Protein AF-0000000072586189 (afdb_homodimer)

Radius of gyration: 25.3 Å; Cα contacts (8 Å, |Δi|>4): 825; chains: 2; bounding box: 59×74×56 Å

Foldseek 3Di:
DDADDALCPPVCDQACLNDPDPCLAPVWDDFFLFDCVLVLLCVVPDPPDLLSLLLSLLLSLLVLLQLLCCLPPQLLVLLVCVLVVVQLFDDDVSLNVSSVSSNSNSVVLNVLSVVVNVVSCVVNVFDHFPDHFCLVVLLVVLVVVCVPADPSNSSLLLQLQLLQQVLQVLVPTLPPPRHMSNSNVSSVSSNVVSVSVNVSSLSVLLRGVVVDDPVNLVSNLVCNLSSLCSNLPRCLVSSLRSSVSSPDDPVSSCSSVVVCPPLVNSLVSLLRRCVRVLVSCVSSVSYDPVCSVCSSRSND/DDADDALCPPVCDQACLNDPDPCLAPVWDDFFLFDCVVVFQCVVPDPPDLLSLLLSLLLSLLVLLQLLCCLPPQLLVLLVCVLVVNQLFDDDVVLNVSSVSSNSNSVVLNVLSVVVNVVSCVVNVFDHFPDHFCLVVLLVVLVVVCPPADPSNSSLLLQLQLLQQVLQVLVPTLPPPRHMSNSNVSSVSNNVVSVSVNVSSLSVLLRGVVVDDPVNLVSNLVCNLSSLCSNLPRCLVSSLRSSVSSPDDPVSSCRSVVVCPPLVNSLVSLLRRCVRVLVSCVSSVSDDPVCSVCSSRSND

Sequence (600 aa):
MDAYRSPFDDWHQAASVRSMPADAWLAGGAGAWIAPQAGGVLAGLPARDARRERAAGGLLIAHLSFTVALENTLISPVARDIAARALHADYDDGVVADALRVQCDEAYHALLAQELMTRVRAATGADKPRRTPGFLRHVERLAATLPGVDAPLLRFCAAVVAETLITHTLRDDWRDEGLQPDVRTFLRRHYLDEARHSAYFSRLLTLLWPQWPAGVRDALRPLWSGLIDAFLFADARIAAEALAAAGLTACEIDRAMSACGAPDAMQRRRAQSARQTLHALRAAGALEAGESAAIALGNAMDAYRSPFDDWHQAASVRSMPADAWLAGGAGAWIAPQAGGVLAGLPARDARRERAAGGLLIAHLSFTVALENTLISPVARDIAARALHADYDDGVVADALRVQCDEAYHALLAQELMTRVRAATGADKPRRTPGFLRHVERLAATLPGVDAPLLRFCAAVVAETLITHTLRDDWRDEGLQPDVRTFLRRHYLDEARHSAYFSRLLTLLWPQWPAGVRDALRPLWSGLIDAFLFADARIAAEALAAAGLTACEIDRAMSACGAPDAMQRRRAQSARQTLHALRAAGALEAGESAAIALGNA

Structure (mmCIF, N/CA/C/O backbone):
data_AF-0000000072586189-model_v1
#
loop_
_entity.id
_entity.type
_entity.pdbx_description
1 polymer 'p-aminobenzoate N-oxygenase AurF family protein'
#
loop_
_atom_site.group_PDB
_atom_site.id
_atom_site.type_symbol
_atom_site.label_atom_id
_atom_site.label_alt_id
_atom_site.label_comp_id
_atom_site.label_asym_id
_atom_site.label_entity_id
_atom_site.label_seq_id
_atom_site.pdbx_PDB_ins_code
_atom_site.Cartn_x
_atom_site.Cartn_y
_atom_site.Cartn_z
_atom_site.occupancy
_atom_site.B_iso_or_equiv
_atom_site.auth_seq_id
_atom_site.auth_comp_id
_atom_site.auth_asym_id
_atom_site.auth_atom_id
_atom_site.pdbx_PDB_model_num
ATOM 1 N N . MET A 1 1 ? -30.609 -4.836 7.02 1 43.41 1 MET A N 1
ATOM 2 C CA . MET A 1 1 ? -29.281 -5.09 6.496 1 43.41 1 MET A CA 1
ATOM 3 C C . MET A 1 1 ? -28.25 -5.156 7.621 1 43.41 1 MET A C 1
ATOM 5 O O . MET A 1 1 ? -28.219 -4.281 8.484 1 43.41 1 MET A O 1
ATOM 9 N N . ASP A 1 2 ? -27.766 -6.312 7.945 1 61.53 2 ASP A N 1
ATOM 10 C CA . ASP A 1 2 ? -26.938 -6.559 9.117 1 61.53 2 ASP A CA 1
ATOM 11 C C . ASP A 1 2 ? -25.719 -5.637 9.125 1 61.53 2 ASP A C 1
ATOM 13 O O . ASP A 1 2 ? -25.172 -5.309 8.07 1 61.53 2 ASP A O 1
ATOM 17 N N . ALA A 1 3 ? -25.484 -4.949 10.172 1 81.69 3 ALA A N 1
ATOM 18 C CA . ALA A 1 3 ? -24.375 -4.039 10.445 1 81.69 3 ALA A CA 1
ATOM 19 C C . ALA A 1 3 ? -23.031 -4.699 10.125 1 81.69 3 ALA A C 1
ATOM 21 O O . ALA A 1 3 ? -22.875 -5.906 10.312 1 81.69 3 ALA A O 1
ATOM 22 N N . TYR A 1 4 ? -22.203 -4.152 9.32 1 92.38 4 TYR A N 1
ATOM 23 C CA . TYR A 1 4 ? -20.844 -4.613 9.031 1 92.38 4 TYR A CA 1
ATOM 24 C C . TYR A 1 4 ? -20.125 -5.016 10.312 1 92.38 4 TYR A C 1
ATOM 26 O O . TYR A 1 4 ? -20.078 -4.242 11.266 1 92.38 4 TYR A O 1
ATOM 34 N N . ARG A 1 5 ? -19.703 -6.289 10.352 1 94.56 5 ARG A N 1
ATOM 35 C CA . ARG A 1 5 ? -18.875 -6.789 11.453 1 94.56 5 ARG A CA 1
ATOM 36 C C . ARG A 1 5 ? -17.453 -7.074 10.992 1 94.56 5 ARG A C 1
ATOM 38 O O . ARG A 1 5 ? -17.234 -7.91 10.109 1 94.56 5 ARG A O 1
ATOM 45 N N . SER A 1 6 ? -16.562 -6.48 11.602 1 97.12 6 SER A N 1
ATOM 46 C CA . SER A 1 6 ? -15.164 -6.578 11.195 1 97.12 6 SER A CA 1
ATOM 47 C C . SER A 1 6 ? -14.617 -7.984 11.422 1 97.12 6 SER A C 1
ATOM 49 O O . SER A 1 6 ? -14.828 -8.57 12.484 1 97.12 6 SER A O 1
ATOM 51 N N . PRO A 1 7 ? -13.914 -8.523 10.461 1 97.12 7 PRO A N 1
ATOM 52 C CA . PRO A 1 7 ? -13.211 -9.789 10.68 1 97.12 7 PRO A CA 1
ATOM 53 C C . PRO A 1 7 ? -11.805 -9.594 11.234 1 97.12 7 PRO A C 1
ATOM 55 O O . PRO A 1 7 ? -11.031 -10.547 11.312 1 97.12 7 PRO A O 1
ATOM 58 N N . PHE A 1 8 ? -11.477 -8.352 11.672 1 97.62 8 PHE A N 1
ATOM 59 C CA . PHE A 1 8 ? -10.094 -8.039 12.023 1 97.62 8 PHE A CA 1
ATOM 60 C C . PHE A 1 8 ? -9.984 -7.672 13.5 1 97.62 8 PHE A C 1
ATOM 62 O O . PHE A 1 8 ? -9.102 -6.902 13.891 1 97.62 8 PHE A O 1
ATOM 69 N N . ASP A 1 9 ? -10.805 -8.188 14.352 1 93.94 9 ASP A N 1
ATOM 70 C CA . ASP A 1 9 ? -10.859 -7.812 15.766 1 93.94 9 ASP A CA 1
ATOM 71 C C . ASP A 1 9 ? -9.516 -8.07 16.453 1 93.94 9 ASP A C 1
ATOM 73 O O . ASP A 1 9 ? -9.109 -7.316 17.344 1 93.94 9 ASP A O 1
ATOM 77 N N . ASP A 1 10 ? -8.836 -9.078 15.992 1 94.62 10 ASP A N 1
ATOM 78 C CA . ASP A 1 10 ? -7.562 -9.414 16.625 1 94.62 10 ASP A CA 1
ATOM 79 C C . ASP A 1 10 ? -6.387 -9.109 15.703 1 94.62 10 ASP A C 1
ATOM 81 O O . ASP A 1 10 ? -5.324 -9.727 15.812 1 94.62 10 ASP A O 1
ATOM 85 N N . TRP A 1 11 ? -6.531 -8.219 14.766 1 97.56 11 TRP A N 1
ATOM 86 C CA . TRP A 1 11 ? -5.551 -7.973 13.711 1 97.56 11 TRP A CA 1
ATOM 87 C C . TRP A 1 11 ? -4.207 -7.562 14.305 1 97.56 11 TRP A C 1
ATOM 89 O O . TRP A 1 11 ? -3.16 -8.086 13.914 1 97.56 11 TRP A O 1
ATOM 99 N N . HIS A 1 12 ? -4.16 -6.703 15.305 1 95.88 12 HIS A N 1
ATOM 100 C CA . HIS A 1 12 ? -2.92 -6.188 15.883 1 95.88 12 HIS A CA 1
ATOM 101 C C . HIS A 1 12 ? -2.131 -7.297 16.562 1 95.88 12 HIS A C 1
ATOM 103 O O . HIS A 1 12 ? -0.939 -7.141 16.844 1 95.88 12 HIS A O 1
ATOM 109 N N . GLN A 1 13 ? -2.789 -8.445 16.766 1 93.69 13 GLN A N 1
ATOM 110 C CA . GLN A 1 13 ? -2.141 -9.562 17.453 1 93.69 13 GLN A CA 1
ATOM 111 C C . GLN A 1 13 ? -1.832 -10.703 16.484 1 93.69 13 GLN A C 1
ATOM 113 O O . GLN A 1 13 ? -0.859 -11.43 16.672 1 93.69 13 GLN A O 1
ATOM 118 N N . ALA A 1 14 ? -2.672 -10.742 15.484 1 93.69 14 ALA A N 1
ATOM 119 C CA . ALA A 1 14 ? -2.682 -12.023 14.789 1 93.69 14 ALA A CA 1
ATOM 120 C C . ALA A 1 14 ? -2.168 -11.883 13.359 1 93.69 14 ALA A C 1
ATOM 122 O O . ALA A 1 14 ? -1.733 -12.859 12.75 1 93.69 14 ALA A O 1
ATOM 123 N N . ALA A 1 15 ? -2.309 -10.703 12.727 1 97.81 15 ALA A N 1
ATOM 124 C CA . ALA A 1 15 ? -1.878 -10.555 11.344 1 97.81 15 ALA A CA 1
ATOM 125 C C . ALA A 1 15 ? -0.422 -10.969 11.172 1 97.81 15 ALA A C 1
ATOM 127 O O . ALA A 1 15 ? 0.402 -10.758 12.062 1 97.81 15 ALA A O 1
ATOM 128 N N . SER A 1 16 ? -0.095 -11.594 10.07 1 97.62 16 SER A N 1
ATOM 129 C CA . SER A 1 16 ? 1.267 -12.062 9.836 1 97.62 16 SER A CA 1
ATOM 130 C C . SER A 1 16 ? 2.273 -10.922 9.961 1 97.62 16 SER A C 1
ATOM 132 O O . SER A 1 16 ? 3.338 -11.094 10.562 1 97.62 16 SER A O 1
ATOM 134 N N . VAL A 1 17 ? 1.958 -9.75 9.453 1 98.19 17 VAL A N 1
ATOM 135 C CA . VAL A 1 17 ? 2.871 -8.609 9.492 1 98.19 17 VAL A CA 1
ATOM 136 C C . VAL A 1 17 ? 3.139 -8.211 10.945 1 98.19 17 VAL A C 1
ATOM 138 O O . VAL A 1 17 ? 4.219 -7.707 11.266 1 98.19 17 VAL A O 1
ATOM 141 N N . ARG A 1 18 ? 2.24 -8.516 11.828 1 97.25 18 ARG A N 1
ATOM 142 C CA . ARG A 1 18 ? 2.355 -8.133 13.234 1 97.25 18 ARG A CA 1
ATOM 143 C C . ARG A 1 18 ? 3.033 -9.227 14.047 1 97.25 18 ARG A C 1
ATOM 145 O O . ARG A 1 18 ? 3.746 -8.945 15.008 1 97.25 18 ARG A O 1
ATOM 152 N N . SER A 1 19 ? 2.857 -10.43 13.648 1 95.44 19 SER A N 1
ATOM 153 C CA . SER A 1 19 ? 3.082 -11.484 14.633 1 95.44 19 SER A CA 1
ATOM 154 C C . SER A 1 19 ? 4.172 -12.445 14.164 1 95.44 19 SER A C 1
ATOM 156 O O . SER A 1 19 ? 4.691 -13.234 14.961 1 95.44 19 SER A O 1
ATOM 158 N N . MET A 1 20 ? 4.465 -12.492 12.859 1 94.5 20 MET A N 1
ATOM 159 C CA . MET A 1 20 ? 5.465 -13.445 12.391 1 94.5 20 MET A CA 1
ATOM 160 C C . MET A 1 20 ? 6.82 -13.172 13.031 1 94.5 20 MET A C 1
ATOM 162 O O . MET A 1 20 ? 7.379 -12.086 12.875 1 94.5 20 MET A O 1
ATOM 166 N N . PRO A 1 21 ? 7.34 -14.18 13.688 1 93.56 21 PRO A N 1
ATOM 167 C CA . PRO A 1 21 ? 8.648 -13.953 14.305 1 93.56 21 PRO A CA 1
ATOM 168 C C . PRO A 1 21 ? 9.75 -13.727 13.273 1 93.56 21 PRO A C 1
ATOM 170 O O . PRO A 1 21 ? 9.836 -14.453 12.281 1 93.56 21 PRO A O 1
ATOM 173 N N . ALA A 1 22 ? 10.555 -12.789 13.562 1 91.75 22 ALA A N 1
ATOM 174 C CA . ALA A 1 22 ? 11.617 -12.406 12.633 1 91.75 22 ALA A CA 1
ATOM 175 C C . ALA A 1 22 ? 12.578 -13.57 12.391 1 91.75 22 ALA A C 1
ATOM 177 O O . ALA A 1 22 ? 13.016 -13.797 11.258 1 91.75 22 ALA A O 1
ATOM 178 N N . ASP A 1 23 ? 12.852 -14.391 13.359 1 91.69 23 ASP A N 1
ATOM 179 C CA . ASP A 1 23 ? 13.859 -15.445 13.273 1 91.69 23 ASP A CA 1
ATOM 180 C C . ASP A 1 23 ? 13.281 -16.703 12.625 1 91.69 23 ASP A C 1
ATOM 182 O O . ASP A 1 23 ? 14.016 -17.625 12.281 1 91.69 23 ASP A O 1
ATOM 186 N N . ALA A 1 24 ? 12 -16.703 12.422 1 90.25 24 ALA A N 1
ATOM 187 C CA . ALA A 1 24 ? 11.359 -17.859 11.805 1 90.25 24 ALA A CA 1
ATOM 188 C C . ALA A 1 24 ? 11.219 -17.656 10.297 1 90.25 24 ALA A C 1
ATOM 190 O O . ALA A 1 24 ? 10.805 -18.578 9.578 1 90.25 24 ALA A O 1
ATOM 191 N N . TRP A 1 25 ? 11.5 -16.484 9.844 1 93.25 25 TRP A N 1
ATOM 192 C CA . TRP A 1 25 ? 11.383 -16.188 8.422 1 93.25 25 TRP A CA 1
ATOM 193 C C . TRP A 1 25 ? 12.734 -16.328 7.723 1 93.25 25 TRP A C 1
ATOM 195 O O . TRP A 1 25 ? 13.734 -15.758 8.172 1 93.25 25 TRP A O 1
ATOM 205 N N . LEU A 1 26 ? 12.703 -17.109 6.68 1 95.31 26 LEU A N 1
ATOM 206 C CA . LEU A 1 26 ? 13.875 -17.438 5.871 1 95.31 26 LEU A CA 1
ATOM 207 C C . LEU A 1 26 ? 14.93 -18.156 6.711 1 95.31 26 LEU A C 1
ATOM 209 O O . LEU A 1 26 ? 16.109 -17.797 6.676 1 95.31 26 LEU A O 1
ATOM 213 N N . ALA A 1 27 ? 14.531 -19.125 7.477 1 91.25 27 ALA A N 1
ATOM 214 C CA . ALA A 1 27 ? 15.398 -19.922 8.344 1 91.25 27 ALA A CA 1
ATOM 215 C C . ALA A 1 27 ? 16.188 -20.938 7.531 1 91.25 27 ALA A C 1
ATOM 217 O O . ALA A 1 27 ? 17.203 -21.469 8.008 1 91.25 27 ALA A O 1
ATOM 218 N N . GLY A 1 28 ? 15.727 -21.203 6.34 1 91.25 28 GLY A N 1
ATOM 219 C CA . GLY A 1 28 ? 16.406 -22.188 5.508 1 91.25 28 GLY A CA 1
ATOM 220 C C . GLY A 1 28 ? 15.953 -23.609 5.781 1 91.25 28 GLY A C 1
ATOM 221 O O . GLY A 1 28 ? 15.117 -23.844 6.648 1 91.25 28 GLY A O 1
ATOM 222 N N . GLY A 1 29 ? 16.453 -24.516 4.902 1 91.31 29 GLY A N 1
ATOM 223 C CA . GLY A 1 29 ? 16.141 -25.922 5.016 1 91.31 29 GLY A CA 1
ATOM 224 C C . GLY A 1 29 ? 16.016 -26.625 3.674 1 91.31 29 GLY A C 1
ATOM 225 O O . GLY A 1 29 ? 16.203 -26 2.627 1 91.31 29 GLY A O 1
ATOM 226 N N . ALA A 1 30 ? 15.797 -27.922 3.82 1 92 30 ALA A N 1
ATOM 227 C CA . ALA A 1 30 ? 15.688 -28.75 2.613 1 92 30 ALA A CA 1
ATOM 228 C C . ALA A 1 30 ? 14.234 -28.906 2.191 1 92 30 ALA A C 1
ATOM 230 O O . ALA A 1 30 ? 13.32 -28.703 2.994 1 92 30 ALA A O 1
ATOM 231 N N . GLY A 1 31 ? 14.07 -29.203 0.929 1 91.38 31 GLY A N 1
ATOM 232 C CA . GLY A 1 31 ? 12.742 -29.438 0.388 1 91.38 31 GLY A CA 1
ATOM 233 C C . GLY A 1 31 ? 12.57 -28.922 -1.026 1 91.38 31 GLY A C 1
ATOM 234 O O . GLY A 1 31 ? 13.461 -28.266 -1.565 1 91.38 31 GLY A O 1
ATOM 235 N N . ALA A 1 32 ? 11.375 -29.234 -1.544 1 90 32 ALA A N 1
ATOM 236 C CA . ALA A 1 32 ? 11.078 -28.828 -2.912 1 90 32 ALA A CA 1
ATOM 237 C C . ALA A 1 32 ? 10.586 -27.375 -2.953 1 90 32 ALA A C 1
ATOM 239 O O . ALA A 1 32 ? 9.992 -26.891 -1.991 1 90 32 ALA A O 1
ATOM 240 N N . TRP A 1 33 ? 10.852 -26.734 -4.027 1 91.69 33 TRP A N 1
ATOM 241 C CA . TRP A 1 33 ? 10.406 -25.359 -4.207 1 91.69 33 TRP A CA 1
ATOM 242 C C . TRP A 1 33 ? 8.93 -25.297 -4.582 1 91.69 33 TRP A C 1
ATOM 244 O O . TRP A 1 33 ? 8.266 -24.281 -4.375 1 91.69 33 TRP A O 1
ATOM 254 N N . ILE A 1 34 ? 8.422 -26.375 -5.191 1 88.56 34 ILE A N 1
ATOM 255 C CA . ILE A 1 34 ? 7.02 -26.438 -5.574 1 88.56 34 ILE A CA 1
ATOM 256 C C . ILE A 1 34 ? 6.453 -27.812 -5.223 1 88.56 34 ILE A C 1
ATOM 258 O O . ILE A 1 34 ? 7.188 -28.797 -5.184 1 88.56 34 ILE A O 1
ATOM 262 N N . ALA A 1 35 ? 5.148 -27.812 -4.859 1 79.12 35 ALA A N 1
ATOM 263 C CA . ALA A 1 35 ? 4.492 -29.078 -4.547 1 79.12 35 ALA A CA 1
ATOM 264 C C . ALA A 1 35 ? 4.352 -29.953 -5.797 1 79.12 35 ALA A C 1
ATOM 266 O O . ALA A 1 35 ? 4.16 -29.438 -6.898 1 79.12 35 ALA A O 1
ATOM 267 N N . PRO A 1 36 ? 4.609 -31.25 -5.605 1 62.34 36 PRO A N 1
ATOM 268 C CA . PRO A 1 36 ? 4.492 -32.156 -6.738 1 62.34 36 PRO A CA 1
ATOM 269 C C . PRO A 1 36 ? 3.129 -32.094 -7.422 1 62.34 36 PRO A C 1
ATOM 271 O O . PRO A 1 36 ? 3.023 -32.344 -8.625 1 62.34 36 PRO A O 1
ATOM 274 N N . GLN A 1 37 ? 2.172 -32 -6.652 1 56 37 GLN A N 1
ATOM 275 C CA . GLN A 1 37 ? 0.845 -32.094 -7.258 1 56 37 GLN A CA 1
ATOM 276 C C . GLN A 1 37 ? 0.673 -31.016 -8.344 1 56 37 GLN A C 1
ATOM 278 O O . GLN A 1 37 ? -0.149 -31.172 -9.25 1 56 37 GLN A O 1
ATOM 283 N N . ALA A 1 38 ? 1.256 -29.922 -7.988 1 51.16 38 ALA A N 1
ATOM 284 C CA . ALA A 1 38 ? 1.37 -29.047 -9.156 1 51.16 38 ALA A CA 1
ATOM 285 C C . ALA A 1 38 ? 2.1 -29.75 -10.297 1 51.16 38 ALA A C 1
ATOM 287 O O . ALA A 1 38 ? 2.275 -29.172 -11.375 1 51.16 38 ALA A O 1
ATOM 288 N N . GLY A 1 39 ? 2.576 -30.984 -10.008 1 48.31 39 GLY A N 1
ATOM 289 C CA . GLY A 1 39 ? 3.572 -31.938 -10.461 1 48.31 39 GLY A CA 1
ATOM 290 C C . GLY A 1 39 ? 3.363 -32.375 -11.891 1 48.31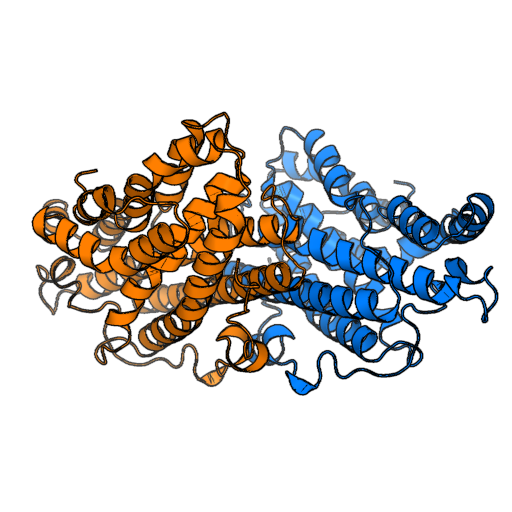 39 GLY A C 1
ATOM 291 O O . GLY A 1 39 ? 4.145 -33.188 -12.422 1 48.31 39 GLY A O 1
ATOM 292 N N . GLY A 1 40 ? 2.438 -31.891 -12.336 1 59.66 40 GLY A N 1
ATOM 293 C CA . GLY A 1 40 ? 2.496 -32.469 -13.68 1 59.66 40 GLY A CA 1
ATOM 294 C C . GLY A 1 40 ? 3.494 -31.766 -14.578 1 59.66 40 GLY A C 1
ATOM 295 O O . GLY A 1 40 ? 4.086 -32.375 -15.461 1 59.66 40 GLY A O 1
ATOM 296 N N . VAL A 1 41 ? 3.902 -30.531 -14.039 1 70.19 41 VAL A N 1
ATOM 297 C CA . VAL A 1 41 ? 4.668 -29.781 -15.016 1 70.19 41 VAL A CA 1
ATOM 298 C C . VAL A 1 41 ? 6.09 -30.328 -15.102 1 70.19 41 VAL A C 1
ATOM 300 O O . VAL A 1 41 ? 6.676 -30.391 -16.188 1 70.19 41 VAL A O 1
ATOM 303 N N . LEU A 1 42 ? 6.5 -30.922 -13.891 1 77.94 42 LEU A N 1
ATOM 304 C CA . LEU A 1 42 ? 7.891 -31.359 -13.891 1 77.94 42 LEU A CA 1
ATOM 305 C C . LEU A 1 42 ? 7.969 -32.875 -13.906 1 77.94 42 LEU A C 1
ATOM 307 O O . LEU A 1 42 ? 9.062 -33.469 -13.859 1 77.94 42 LEU A O 1
ATOM 311 N N . ALA A 1 43 ? 6.816 -33.5 -13.992 1 73.31 43 ALA A N 1
ATOM 312 C CA . ALA A 1 43 ? 6.773 -34.969 -13.938 1 73.31 43 ALA A CA 1
ATOM 313 C C . ALA A 1 43 ? 7.512 -35.562 -15.125 1 73.31 43 ALA A C 1
ATOM 315 O O . ALA A 1 43 ? 8.055 -36.688 -15.016 1 73.31 43 ALA A O 1
ATOM 316 N N . GLY A 1 44 ? 7.57 -34.844 -16.156 1 72.44 44 GLY A N 1
ATOM 317 C CA . GLY A 1 44 ? 8.234 -35.406 -17.328 1 72.44 44 GLY A CA 1
ATOM 318 C C . GLY A 1 44 ? 9.742 -35.312 -17.266 1 72.44 44 GLY A C 1
ATOM 319 O O . GLY A 1 44 ? 10.445 -35.906 -18.062 1 72.44 44 GLY A O 1
ATOM 320 N N . LEU A 1 45 ? 10.227 -34.594 -16.281 1 79.19 45 LEU A N 1
ATOM 321 C CA . LEU A 1 45 ? 11.672 -34.469 -16.125 1 79.19 45 LEU A CA 1
ATOM 322 C C . LEU A 1 45 ? 12.195 -35.469 -15.109 1 79.19 45 LEU A C 1
ATOM 324 O O . LEU A 1 45 ? 11.633 -35.625 -14.023 1 79.19 45 LEU A O 1
ATOM 328 N N . PRO A 1 46 ? 13.297 -36.125 -15.508 1 77.69 46 PRO A N 1
ATOM 329 C CA . PRO A 1 46 ? 13.914 -37.031 -14.539 1 77.69 46 PRO A CA 1
ATOM 330 C C . PRO A 1 46 ? 14.312 -36.344 -13.242 1 77.69 46 PRO A C 1
ATOM 332 O O . PRO A 1 46 ? 14.695 -35.188 -13.258 1 77.69 46 PRO A O 1
ATOM 335 N N . ALA A 1 47 ? 14.297 -37.062 -12.172 1 75.5 47 ALA A N 1
ATOM 336 C CA . ALA A 1 47 ? 14.578 -36.531 -10.844 1 75.5 47 ALA A CA 1
ATOM 337 C C . ALA A 1 47 ? 16 -36 -10.758 1 75.5 47 ALA A C 1
ATOM 339 O O . ALA A 1 47 ? 16.25 -35 -10.047 1 75.5 47 ALA A O 1
ATOM 340 N N . ARG A 1 48 ? 16.953 -36.562 -11.516 1 80.25 48 ARG A N 1
ATOM 341 C CA . ARG A 1 48 ? 18.359 -36.188 -11.422 1 80.25 48 ARG A CA 1
ATOM 342 C C . ARG A 1 48 ? 18.688 -35.094 -12.453 1 80.25 48 ARG A C 1
ATOM 344 O O . ARG A 1 48 ? 19.844 -34.688 -12.555 1 80.25 48 ARG A O 1
ATOM 351 N N . ASP A 1 49 ? 17.703 -34.719 -13.062 1 84.12 49 ASP A N 1
ATOM 352 C CA . ASP A 1 49 ? 17.938 -33.688 -14.062 1 84.12 49 ASP A CA 1
ATOM 353 C C . ASP A 1 49 ? 18.297 -32.344 -13.406 1 84.12 49 ASP A C 1
ATOM 355 O O . ASP A 1 49 ? 17.547 -31.844 -12.562 1 84.12 49 ASP A O 1
ATOM 359 N N . ALA A 1 50 ? 19.422 -31.781 -13.75 1 83.06 50 ALA A N 1
ATOM 360 C CA . ALA A 1 50 ? 19.938 -30.562 -13.148 1 83.06 50 ALA A CA 1
ATOM 361 C C . ALA A 1 50 ? 19.016 -29.375 -13.43 1 83.06 50 ALA A C 1
ATOM 363 O O . ALA A 1 50 ? 18.984 -28.406 -12.68 1 83.06 50 ALA A O 1
ATOM 364 N N . ARG A 1 51 ? 18.203 -29.516 -14.508 1 91.31 51 ARG A N 1
ATOM 365 C CA . ARG A 1 51 ? 17.297 -28.438 -14.906 1 91.31 51 ARG A CA 1
ATOM 366 C C . ARG A 1 51 ? 16.062 -28.391 -14 1 91.31 51 ARG A C 1
ATOM 368 O O . ARG A 1 51 ? 15.367 -27.375 -13.953 1 91.31 51 ARG A O 1
ATOM 375 N N . ARG A 1 52 ? 15.805 -29.484 -13.352 1 89.5 52 ARG A N 1
ATOM 376 C CA . ARG A 1 52 ? 14.586 -29.609 -12.555 1 89.5 52 ARG A CA 1
ATOM 377 C C . ARG A 1 52 ? 14.547 -28.562 -11.453 1 89.5 52 ARG A C 1
ATOM 379 O O . ARG A 1 52 ? 13.508 -27.938 -11.219 1 89.5 52 ARG A O 1
ATOM 386 N N . GLU A 1 53 ? 15.688 -28.359 -10.82 1 90.44 53 GLU A N 1
ATOM 387 C CA . GLU A 1 53 ? 15.766 -27.391 -9.734 1 90.44 53 GLU A CA 1
ATOM 388 C C . GLU A 1 53 ? 15.531 -25.969 -10.242 1 90.44 53 GLU A C 1
ATOM 390 O O . GLU A 1 53 ? 14.789 -25.203 -9.641 1 90.44 53 GLU A O 1
ATOM 395 N N . ARG A 1 54 ? 16.125 -25.703 -11.289 1 93.5 54 ARG A N 1
ATOM 396 C CA . ARG A 1 54 ? 15.969 -24.391 -11.883 1 93.5 54 ARG A CA 1
ATOM 397 C C . ARG A 1 54 ? 14.539 -24.172 -12.383 1 93.5 54 ARG A C 1
ATOM 399 O O . ARG A 1 54 ? 13.977 -23.078 -12.227 1 93.5 54 ARG A O 1
ATOM 406 N N . ALA A 1 55 ? 13.969 -25.203 -12.953 1 92.19 55 ALA A N 1
ATOM 407 C CA . ALA A 1 55 ? 12.586 -25.125 -13.414 1 92.19 55 ALA A CA 1
ATOM 408 C C . ALA A 1 55 ? 11.625 -24.906 -12.25 1 92.19 55 ALA A C 1
ATOM 410 O O . ALA A 1 55 ? 10.742 -24.062 -12.312 1 92.19 55 ALA A O 1
ATOM 411 N N . ALA A 1 56 ? 11.828 -25.672 -11.172 1 91.38 56 ALA A N 1
ATOM 412 C CA . ALA A 1 56 ? 10.992 -25.531 -9.977 1 91.38 56 ALA A CA 1
ATOM 413 C C . ALA A 1 56 ? 11.133 -24.141 -9.375 1 91.38 56 ALA A C 1
ATOM 415 O O . ALA A 1 56 ? 10.133 -23.5 -9.023 1 91.38 56 ALA A O 1
ATOM 416 N N . GLY A 1 57 ? 12.391 -23.703 -9.344 1 93.62 57 GLY A N 1
ATOM 417 C CA . GLY A 1 57 ? 12.633 -22.359 -8.852 1 93.62 57 GLY A CA 1
ATOM 418 C C . GLY A 1 57 ? 11.992 -21.297 -9.703 1 93.62 57 GLY A C 1
ATOM 419 O O . GLY A 1 57 ? 11.398 -20.344 -9.18 1 93.62 57 GLY A O 1
ATOM 420 N N . GLY A 1 58 ? 12.117 -21.453 -10.992 1 93.31 58 GLY A N 1
ATOM 421 C CA . GLY A 1 58 ? 11.508 -20.5 -11.914 1 93.31 58 GLY A CA 1
ATOM 422 C C . GLY A 1 58 ? 10 -20.453 -11.797 1 93.31 58 GLY A C 1
ATOM 423 O O . GLY A 1 58 ? 9.406 -19.359 -11.867 1 93.31 58 GLY A O 1
ATOM 424 N N . LEU A 1 59 ? 9.383 -21.594 -11.633 1 90.19 59 LEU A N 1
ATOM 425 C CA . LEU A 1 59 ? 7.93 -21.641 -11.484 1 90.19 59 LEU A CA 1
ATOM 426 C C . LEU A 1 59 ? 7.492 -20.984 -10.18 1 90.19 59 LEU A C 1
ATOM 428 O O . LEU A 1 59 ? 6.48 -20.281 -10.148 1 90.19 59 LEU A O 1
ATOM 432 N N . LEU A 1 60 ? 8.227 -21.234 -9.133 1 92.81 60 LEU A N 1
ATOM 433 C CA . LEU A 1 60 ? 7.918 -20.578 -7.867 1 92.81 60 LEU A CA 1
ATOM 434 C C . LEU A 1 60 ? 8.07 -19.062 -7.984 1 92.81 60 LEU A C 1
ATOM 436 O O . LEU A 1 60 ? 7.215 -18.312 -7.52 1 92.81 60 LEU A O 1
ATOM 440 N N . ILE A 1 61 ? 9.141 -18.641 -8.609 1 94.06 61 ILE A N 1
ATOM 441 C CA . ILE A 1 61 ? 9.375 -17.203 -8.781 1 94.06 61 ILE A CA 1
ATOM 442 C C . ILE A 1 61 ? 8.25 -16.594 -9.602 1 94.06 61 ILE A C 1
ATOM 444 O O . ILE A 1 61 ? 7.793 -15.484 -9.312 1 94.06 61 ILE A O 1
ATOM 448 N N . ALA A 1 62 ? 7.789 -17.281 -10.602 1 90.69 62 ALA A N 1
ATOM 449 C CA . ALA A 1 62 ? 6.652 -16.812 -11.391 1 90.69 62 ALA A CA 1
ATOM 450 C C . ALA A 1 62 ? 5.422 -16.625 -10.516 1 90.69 62 ALA A C 1
ATOM 452 O O . ALA A 1 62 ? 4.734 -15.602 -10.609 1 90.69 62 ALA A O 1
ATOM 453 N N . HIS A 1 63 ? 5.176 -17.531 -9.672 1 89.44 63 HIS A N 1
ATOM 454 C CA . HIS A 1 63 ? 4.031 -17.469 -8.773 1 89.44 63 HIS A CA 1
ATOM 455 C C . HIS A 1 63 ? 4.176 -16.312 -7.785 1 89.44 63 HIS A C 1
ATOM 457 O O . HIS A 1 63 ? 3.217 -15.57 -7.547 1 89.44 63 HIS A O 1
ATOM 463 N N . LEU A 1 64 ? 5.332 -16.188 -7.203 1 93 64 LEU A N 1
ATOM 464 C CA . LEU A 1 64 ? 5.598 -15.117 -6.246 1 93 64 LEU A CA 1
ATOM 465 C C . LEU A 1 64 ? 5.52 -13.75 -6.918 1 93 64 LEU A C 1
ATOM 467 O O . LEU A 1 64 ? 5.039 -12.789 -6.32 1 93 64 LEU A O 1
ATOM 471 N N . SER A 1 65 ? 5.973 -13.711 -8.141 1 91.75 65 SER A N 1
ATOM 472 C CA . SER A 1 65 ? 5.875 -12.469 -8.898 1 91.75 65 SER A CA 1
ATOM 473 C C . SER A 1 65 ? 4.418 -12.086 -9.148 1 91.75 65 SER A C 1
ATOM 475 O O . SER A 1 65 ? 4.07 -10.898 -9.125 1 91.75 65 SER A O 1
ATOM 477 N N . PHE A 1 66 ? 3.648 -13.062 -9.398 1 90.25 66 PHE A N 1
ATOM 478 C CA . PHE A 1 66 ? 2.213 -12.836 -9.516 1 90.25 66 PHE A CA 1
ATOM 479 C C . PHE A 1 66 ? 1.647 -12.25 -8.234 1 90.25 66 PHE A C 1
ATOM 481 O O . PHE A 1 66 ? 0.869 -11.297 -8.266 1 90.25 66 PHE A O 1
ATOM 488 N N . THR A 1 67 ? 2.031 -12.805 -7.121 1 92.31 67 THR A N 1
ATOM 489 C CA . THR A 1 67 ? 1.565 -12.32 -5.828 1 92.31 67 THR A CA 1
ATOM 490 C C . THR A 1 67 ? 1.922 -10.852 -5.633 1 92.31 67 THR A C 1
ATOM 492 O O . THR A 1 67 ? 1.06 -10.039 -5.297 1 92.31 67 THR A O 1
ATOM 495 N N . VAL A 1 68 ? 3.133 -10.508 -5.914 1 94 68 VAL A N 1
ATOM 496 C CA . VAL A 1 68 ? 3.582 -9.133 -5.746 1 94 68 VAL A CA 1
ATOM 497 C C . VAL A 1 68 ? 2.76 -8.211 -6.641 1 94 68 VAL A C 1
ATOM 499 O O . VAL A 1 68 ? 2.277 -7.168 -6.191 1 94 68 VAL A O 1
ATOM 502 N N . ALA A 1 69 ? 2.586 -8.602 -7.84 1 92.06 69 ALA A N 1
ATOM 503 C CA . ALA A 1 69 ? 1.856 -7.773 -8.797 1 92.06 69 ALA A CA 1
ATOM 504 C C . ALA A 1 69 ? 0.398 -7.605 -8.375 1 92.06 69 ALA A C 1
ATOM 506 O O . ALA A 1 69 ? -0.145 -6.5 -8.422 1 92.06 69 ALA A O 1
ATOM 507 N N . LEU A 1 70 ? -0.204 -8.664 -8.016 1 93.38 70 LEU A N 1
ATOM 508 C CA . LEU A 1 70 ? -1.607 -8.633 -7.621 1 93.38 70 LEU A CA 1
ATOM 509 C C . LEU A 1 70 ? -1.814 -7.707 -6.426 1 93.38 70 LEU A C 1
ATOM 511 O O . LEU A 1 70 ? -2.686 -6.836 -6.457 1 93.38 70 LEU A O 1
ATOM 515 N N . GLU A 1 71 ? -0.996 -7.879 -5.402 1 95.88 71 GLU A N 1
ATOM 516 C CA . GLU A 1 71 ? -1.125 -7.074 -4.191 1 95.88 71 GLU A CA 1
ATOM 517 C C . GLU A 1 71 ? -0.9 -5.594 -4.484 1 95.88 71 GLU A C 1
ATOM 519 O O . GLU A 1 71 ? -1.638 -4.738 -3.99 1 95.88 71 GLU A O 1
ATOM 524 N N . ASN A 1 72 ? 0.018 -5.352 -5.309 1 94.75 72 ASN A N 1
ATOM 525 C CA . ASN A 1 72 ? 0.454 -3.973 -5.508 1 94.75 72 ASN A CA 1
ATOM 526 C C . ASN A 1 72 ? -0.421 -3.25 -6.531 1 94.75 72 ASN A C 1
ATOM 528 O O . ASN A 1 72 ? -0.627 -2.039 -6.43 1 94.75 72 ASN A O 1
ATOM 532 N N . THR A 1 73 ? -0.896 -3.979 -7.492 1 93.31 73 THR A N 1
ATOM 533 C CA . THR A 1 73 ? -1.5 -3.258 -8.609 1 93.31 73 THR A CA 1
ATOM 534 C C . THR A 1 73 ? -3.021 -3.373 -8.562 1 93.31 73 THR A C 1
ATOM 536 O O . THR A 1 73 ? -3.725 -2.621 -9.242 1 93.31 73 THR A O 1
ATOM 539 N N . LEU A 1 74 ? -3.463 -4.227 -7.77 1 94.69 74 LEU A N 1
ATOM 540 C CA . LEU A 1 74 ? -4.914 -4.324 -7.691 1 94.69 74 LEU A CA 1
ATOM 541 C C . LEU A 1 74 ? -5.398 -4.109 -6.262 1 94.69 74 LEU A C 1
ATOM 543 O O . LEU A 1 74 ? -6.168 -3.186 -5.992 1 94.69 74 LEU A O 1
ATOM 547 N N . ILE A 1 75 ? -4.922 -4.887 -5.305 1 96.81 75 ILE A N 1
ATOM 548 C CA . ILE A 1 75 ? -5.512 -4.879 -3.969 1 96.81 75 ILE A CA 1
ATOM 549 C C . ILE A 1 75 ? -5.18 -3.564 -3.266 1 96.81 75 ILE A C 1
ATOM 551 O O . ILE A 1 75 ? -6.047 -2.951 -2.643 1 96.81 75 ILE A O 1
ATOM 555 N N . SER A 1 76 ? -3.943 -3.139 -3.396 1 95.38 76 SER A N 1
ATOM 556 C CA . SER A 1 76 ? -3.531 -1.896 -2.752 1 95.38 76 SER A CA 1
ATOM 557 C C . SER A 1 76 ? -4.328 -0.708 -3.277 1 95.38 76 SER A C 1
ATOM 559 O O . SER A 1 76 ? -4.879 0.073 -2.498 1 95.38 76 SER A O 1
ATOM 561 N N . PRO A 1 77 ? -4.496 -0.541 -4.574 1 94.12 77 PRO A N 1
ATOM 562 C CA . PRO A 1 77 ? -5.328 0.555 -5.074 1 94.12 77 PRO A CA 1
ATOM 563 C C . PRO A 1 77 ? -6.777 0.46 -4.598 1 94.12 77 PRO A C 1
ATOM 565 O O . PRO A 1 77 ? -7.414 1.485 -4.348 1 94.12 77 PRO A O 1
ATOM 568 N N . VAL A 1 78 ? -7.273 -0.695 -4.48 1 96.75 78 VAL A N 1
ATOM 569 C CA . VAL A 1 78 ? -8.641 -0.861 -4.004 1 96.75 78 VAL A CA 1
ATOM 570 C C . VAL A 1 78 ? -8.742 -0.407 -2.551 1 96.75 78 VAL A C 1
ATOM 572 O O . VAL A 1 78 ? -9.695 0.284 -2.174 1 96.75 78 VAL A O 1
ATOM 575 N N . ALA A 1 79 ? -7.766 -0.79 -1.76 1 97.31 79 ALA A N 1
ATOM 576 C CA . ALA A 1 79 ? -7.742 -0.329 -0.374 1 97.31 79 ALA A CA 1
ATOM 577 C C . ALA A 1 79 ? -7.691 1.194 -0.303 1 97.31 79 ALA A C 1
ATOM 579 O O . ALA A 1 79 ? -8.391 1.807 0.51 1 97.31 79 ALA A O 1
ATOM 580 N N . ARG A 1 80 ? -6.922 1.774 -1.174 1 94.62 80 ARG A N 1
ATOM 581 C CA . ARG A 1 80 ? -6.832 3.229 -1.244 1 94.62 80 ARG A CA 1
ATOM 582 C C . ARG A 1 80 ? -8.172 3.844 -1.626 1 94.62 80 ARG A C 1
ATOM 584 O O . ARG A 1 80 ? -8.594 4.844 -1.042 1 94.62 80 ARG A O 1
ATOM 591 N N . ASP A 1 81 ? -8.828 3.256 -2.59 1 96.19 81 ASP A N 1
ATOM 592 C CA . ASP A 1 81 ? -10.125 3.752 -3.023 1 96.19 81 ASP A CA 1
ATOM 593 C C . ASP A 1 81 ? -11.148 3.68 -1.89 1 96.19 81 ASP A C 1
ATOM 595 O O . ASP A 1 81 ? -11.945 4.598 -1.708 1 96.19 81 ASP A O 1
ATOM 599 N N . ILE A 1 82 ? -11.086 2.619 -1.141 1 97.62 82 ILE A N 1
ATOM 600 C CA . ILE A 1 82 ? -12 2.457 -0.016 1 97.62 82 ILE A CA 1
ATOM 601 C C . ILE A 1 82 ? -11.711 3.518 1.044 1 97.62 82 ILE A C 1
ATOM 603 O O . ILE A 1 82 ? -12.625 4.156 1.562 1 97.62 82 ILE A O 1
ATOM 607 N N . ALA A 1 83 ? -10.461 3.74 1.275 1 94.69 83 ALA A N 1
ATOM 608 C CA . ALA A 1 83 ? -10.062 4.738 2.262 1 94.69 83 ALA A CA 1
ATOM 609 C C . ALA A 1 83 ? -10.477 6.141 1.825 1 94.69 83 ALA A C 1
ATOM 611 O O . ALA A 1 83 ? -10.812 6.984 2.66 1 94.69 83 ALA A O 1
ATOM 612 N N . ALA A 1 84 ? -10.523 6.359 0.55 1 92.44 84 ALA A N 1
ATOM 613 C CA . ALA A 1 84 ? -10.891 7.66 -0.007 1 92.44 84 ALA A CA 1
ATOM 614 C C . ALA A 1 84 ? -12.398 7.77 -0.2 1 92.44 84 ALA A C 1
ATOM 616 O O . ALA A 1 84 ? -12.898 8.773 -0.713 1 92.44 84 ALA A O 1
ATOM 617 N N . ARG A 1 85 ? -13.148 6.699 0.135 1 94.19 85 ARG A N 1
ATOM 618 C CA . ARG A 1 85 ? -14.602 6.656 -0.026 1 94.19 85 ARG A CA 1
ATOM 619 C C . ARG A 1 85 ? -15 6.906 -1.477 1 94.19 85 ARG A C 1
ATOM 621 O O . ARG A 1 85 ? -15.906 7.691 -1.751 1 94.19 85 ARG A O 1
ATOM 628 N N . ALA A 1 86 ? -14.305 6.16 -2.305 1 94.81 86 ALA A N 1
ATOM 629 C CA . ALA A 1 86 ? -14.477 6.391 -3.736 1 94.81 86 ALA A CA 1
ATOM 630 C C . ALA A 1 86 ? -15.367 5.32 -4.363 1 94.81 86 ALA A C 1
ATOM 632 O O . ALA A 1 86 ? -15.414 5.184 -5.586 1 94.81 86 ALA A O 1
ATOM 633 N N . LEU A 1 87 ? -16.125 4.547 -3.588 1 97.38 87 LEU A N 1
ATOM 634 C CA . LEU A 1 87 ? -16.891 3.42 -4.125 1 97.38 87 LEU A CA 1
ATOM 635 C C . LEU A 1 87 ? -18.359 3.791 -4.316 1 97.38 87 LEU A C 1
ATOM 637 O O . LEU A 1 87 ? -19.203 2.914 -4.484 1 97.38 87 LEU A O 1
ATOM 641 N N . HIS A 1 88 ? -18.672 5.066 -4.234 1 96.62 88 HIS A N 1
ATOM 642 C CA . HIS A 1 88 ? -20.016 5.566 -4.465 1 96.62 88 HIS A CA 1
ATOM 643 C C . HIS A 1 88 ? -21.031 4.855 -3.572 1 96.62 88 HIS A C 1
ATOM 645 O O . HIS A 1 88 ? -22.078 4.398 -4.047 1 96.62 88 HIS A O 1
ATOM 651 N N . ALA A 1 89 ? -20.656 4.629 -2.361 1 97.25 89 ALA A N 1
ATOM 652 C CA . ALA A 1 89 ? -21.484 3.996 -1.344 1 97.25 89 ALA A CA 1
ATOM 653 C C . ALA A 1 89 ? -21.125 4.5 0.052 1 97.25 89 ALA A C 1
ATOM 655 O O . ALA A 1 89 ? -20.062 5.086 0.252 1 97.25 89 ALA A O 1
ATOM 656 N N . ASP A 1 90 ? -22.094 4.312 0.925 1 96.5 90 ASP A N 1
ATOM 657 C CA . ASP A 1 90 ? -21.875 4.703 2.314 1 96.5 90 ASP A CA 1
ATOM 658 C C . ASP A 1 90 ? -21.359 3.525 3.145 1 96.5 90 ASP A C 1
ATOM 660 O O . ASP A 1 90 ? -21.906 2.418 3.049 1 96.5 90 ASP A O 1
ATOM 664 N N . TYR A 1 91 ? -20.312 3.711 3.875 1 96.56 91 TYR A N 1
ATOM 665 C CA . TYR A 1 91 ? -19.797 2.754 4.848 1 96.56 91 TYR A CA 1
ATOM 666 C C . TYR A 1 91 ? -19.047 3.461 5.961 1 96.56 91 TYR A C 1
ATOM 668 O O . TYR A 1 91 ? -18.609 4.602 5.793 1 96.56 91 TYR A O 1
ATOM 676 N N . ASP A 1 92 ? -18.891 2.861 7.051 1 94.62 92 ASP A N 1
ATOM 677 C CA . ASP A 1 92 ? -18.375 3.516 8.25 1 94.62 92 ASP A CA 1
ATOM 678 C C . ASP A 1 92 ? -16.859 3.459 8.297 1 94.62 92 ASP A C 1
ATOM 680 O O . ASP A 1 92 ? -16.219 2.82 7.453 1 94.62 92 ASP A O 1
ATOM 684 N N . ASP A 1 93 ? -16.297 4.18 9.32 1 94.12 93 ASP A N 1
ATOM 685 C CA . ASP A 1 93 ? -14.852 4.281 9.5 1 94.12 93 ASP A CA 1
ATOM 686 C C . ASP A 1 93 ? -14.234 2.91 9.773 1 94.12 93 ASP A C 1
ATOM 688 O O . ASP A 1 93 ? -13.086 2.656 9.406 1 94.12 93 ASP A O 1
ATOM 692 N N . GLY A 1 94 ? -15 2.064 10.367 1 95.88 94 GLY A N 1
ATOM 693 C CA . GLY A 1 94 ? -14.5 0.722 10.617 1 95.88 94 GLY A CA 1
ATOM 694 C C . GLY A 1 94 ? -14.172 -0.041 9.352 1 95.88 94 GLY A C 1
ATOM 695 O O . GLY A 1 94 ? -13.188 -0.778 9.305 1 95.88 94 GLY A O 1
ATOM 696 N N . VAL A 1 95 ? -15.031 0.121 8.328 1 97.94 95 VAL A N 1
ATOM 697 C CA . VAL A 1 95 ? -14.797 -0.492 7.023 1 97.94 95 VAL A CA 1
ATOM 698 C C . VAL A 1 95 ? -13.5 0.045 6.426 1 97.94 95 VAL A C 1
ATOM 700 O O . VAL A 1 95 ? -12.695 -0.717 5.879 1 97.94 95 VAL A O 1
ATOM 703 N N . VAL A 1 96 ? -13.281 1.337 6.586 1 97.56 96 VAL A N 1
ATOM 704 C CA . VAL A 1 96 ? -12.094 1.988 6.055 1 97.56 96 VAL A CA 1
ATOM 705 C C . VAL A 1 96 ? -10.852 1.473 6.781 1 97.56 96 VAL A C 1
ATOM 707 O O . VAL A 1 96 ? -9.844 1.138 6.145 1 97.56 96 VAL A O 1
ATOM 710 N N . ALA A 1 97 ? -10.914 1.384 8.078 1 97.88 97 ALA A N 1
ATOM 711 C CA . ALA A 1 97 ? -9.789 0.865 8.852 1 97.88 97 ALA A CA 1
ATOM 712 C C . ALA A 1 97 ? -9.438 -0.555 8.422 1 97.88 97 ALA A C 1
ATOM 714 O O . ALA A 1 97 ? -8.258 -0.901 8.312 1 97.88 97 ALA A O 1
ATOM 715 N N . ASP A 1 98 ? -10.445 -1.326 8.156 1 98.62 98 ASP A N 1
ATOM 716 C CA . ASP A 1 98 ? -10.203 -2.709 7.754 1 98.62 98 ASP A CA 1
ATOM 717 C C . ASP A 1 98 ? -9.555 -2.773 6.375 1 98.62 98 ASP A C 1
ATOM 719 O O . ASP A 1 98 ? -8.719 -3.646 6.117 1 98.62 98 ASP A O 1
ATOM 723 N N . ALA A 1 99 ? -9.938 -1.86 5.453 1 98.62 99 ALA A N 1
ATOM 724 C CA . ALA A 1 99 ? -9.25 -1.78 4.168 1 98.62 99 ALA A CA 1
ATOM 725 C C . ALA A 1 99 ? -7.758 -1.499 4.359 1 98.62 99 ALA A C 1
ATOM 727 O O . ALA A 1 99 ? -6.918 -2.076 3.666 1 98.62 99 ALA A O 1
ATOM 728 N N . LEU A 1 100 ? -7.492 -0.666 5.273 1 98.56 100 LEU A N 1
ATOM 729 C CA . LEU A 1 100 ? -6.105 -0.299 5.52 1 98.56 100 LEU A CA 1
ATOM 730 C C . LEU A 1 100 ? -5.355 -1.436 6.211 1 98.56 100 LEU A C 1
ATOM 732 O O . LEU A 1 100 ? -4.156 -1.615 5.992 1 98.56 100 LEU A O 1
ATOM 736 N N . ARG A 1 101 ? -6.039 -2.236 7.047 1 98.69 101 ARG A N 1
ATOM 737 C CA . ARG A 1 101 ? -5.438 -3.455 7.578 1 98.69 101 ARG A CA 1
ATOM 738 C C . ARG A 1 101 ? -5.086 -4.426 6.461 1 98.69 101 ARG A C 1
ATOM 740 O O . ARG A 1 101 ? -3.994 -5 6.449 1 98.69 101 ARG A O 1
ATOM 747 N N . VAL A 1 102 ? -6.008 -4.578 5.492 1 98.56 102 VAL A N 1
ATOM 748 C CA . VAL A 1 102 ? -5.73 -5.41 4.328 1 98.56 102 VAL A CA 1
ATOM 749 C C . VAL A 1 102 ? -4.496 -4.887 3.6 1 98.56 102 VAL A C 1
ATOM 751 O O . VAL A 1 102 ? -3.627 -5.664 3.197 1 98.56 102 VAL A O 1
ATOM 754 N N . GLN A 1 103 ? -4.453 -3.594 3.473 1 98.38 103 GLN A N 1
ATOM 755 C CA . GLN A 1 103 ? -3.314 -2.982 2.795 1 98.38 103 GLN A CA 1
ATOM 756 C C . GLN A 1 103 ? -2.006 -3.326 3.498 1 98.38 103 GLN A C 1
ATOM 758 O O . GLN A 1 103 ? -1 -3.611 2.846 1 98.38 103 GLN A O 1
ATOM 763 N N . CYS A 1 104 ? -1.968 -3.295 4.809 1 98.56 104 CYS A N 1
ATOM 764 C CA . CYS A 1 104 ? -0.791 -3.68 5.578 1 98.56 104 CYS A CA 1
ATOM 765 C C . CYS A 1 104 ? -0.406 -5.129 5.301 1 98.56 104 CYS A C 1
ATOM 767 O O . CYS A 1 104 ? 0.761 -5.426 5.039 1 98.56 104 CYS A O 1
ATOM 769 N N . ASP A 1 105 ? -1.392 -5.949 5.34 1 98.56 105 ASP A N 1
ATOM 770 C CA . ASP A 1 105 ? -1.146 -7.371 5.117 1 98.56 105 ASP A CA 1
ATOM 771 C C . ASP A 1 105 ? -0.571 -7.621 3.727 1 98.56 105 ASP A C 1
ATOM 773 O O . ASP A 1 105 ? 0.41 -8.352 3.576 1 98.56 105 ASP A O 1
ATOM 777 N N . GLU A 1 106 ? -1.211 -6.98 2.754 1 98.25 106 GLU A N 1
ATOM 778 C CA . GLU A 1 106 ? -0.816 -7.219 1.368 1 98.25 106 GLU A CA 1
ATOM 779 C C . GLU A 1 106 ? 0.586 -6.68 1.094 1 98.25 106 GLU A C 1
ATOM 781 O O . GLU A 1 106 ? 1.332 -7.254 0.3 1 98.25 106 GLU A O 1
ATOM 786 N N . ALA A 1 107 ? 0.899 -5.555 1.7 1 98.38 107 ALA A N 1
ATOM 787 C CA . ALA A 1 107 ? 2.264 -5.047 1.576 1 98.38 107 ALA A CA 1
ATOM 788 C C . ALA A 1 107 ? 3.273 -6.043 2.137 1 98.38 107 ALA A C 1
ATOM 790 O O . ALA A 1 107 ? 4.344 -6.242 1.561 1 98.38 107 ALA A O 1
ATOM 791 N N . TYR A 1 108 ? 2.936 -6.652 3.211 1 98.56 108 TYR A N 1
ATOM 792 C CA . TYR A 1 108 ? 3.828 -7.621 3.832 1 98.56 108 TYR A CA 1
ATOM 793 C C . TYR A 1 108 ? 3.938 -8.883 2.986 1 98.56 108 TYR A C 1
ATOM 795 O O . TYR A 1 108 ? 5.023 -9.461 2.854 1 98.56 108 TYR A O 1
ATOM 803 N N . HIS A 1 109 ? 2.842 -9.344 2.418 1 97.69 109 HIS A N 1
ATOM 804 C CA . HIS A 1 109 ? 2.891 -10.461 1.486 1 97.69 109 HIS A CA 1
ATOM 805 C C . HIS A 1 109 ? 3.85 -10.18 0.335 1 97.69 109 HIS A C 1
ATOM 807 O O . HIS A 1 109 ? 4.645 -11.047 -0.039 1 97.69 109 HIS A O 1
ATOM 813 N N . ALA A 1 110 ? 3.762 -9.016 -0.173 1 98 110 ALA A N 1
ATOM 814 C CA . ALA A 1 110 ? 4.641 -8.633 -1.275 1 98 110 ALA A CA 1
ATOM 815 C C . ALA A 1 110 ? 6.102 -8.641 -0.837 1 98 110 ALA A C 1
ATOM 817 O O . ALA A 1 110 ? 6.977 -9.094 -1.577 1 98 110 ALA A O 1
ATOM 818 N N . LEU A 1 111 ? 6.348 -8.141 0.361 1 98.38 111 LEU A N 1
ATOM 819 C CA . LEU A 1 111 ? 7.711 -8.125 0.884 1 98.38 111 LEU A CA 1
ATOM 820 C C . LEU A 1 111 ? 8.242 -9.547 1.048 1 98.38 111 LEU A C 1
ATOM 822 O O . LEU A 1 111 ? 9.336 -9.859 0.574 1 98.38 111 LEU A O 1
ATOM 826 N N . LEU A 1 112 ? 7.457 -10.398 1.695 1 98 112 LEU A N 1
ATOM 827 C CA . LEU A 1 112 ? 7.883 -11.773 1.914 1 98 112 LEU A CA 1
ATOM 828 C C . LEU A 1 112 ? 8.117 -12.484 0.588 1 98 112 LEU A C 1
ATOM 830 O O . LEU A 1 112 ? 9.094 -13.227 0.443 1 98 112 LEU A O 1
ATOM 834 N N . ALA A 1 113 ? 7.223 -12.234 -0.356 1 96.94 113 ALA A N 1
ATOM 835 C CA . ALA A 1 113 ? 7.391 -12.828 -1.68 1 96.94 113 ALA A CA 1
ATOM 836 C C . ALA A 1 113 ? 8.703 -12.383 -2.318 1 96.94 113 ALA A C 1
ATOM 838 O O . ALA A 1 113 ? 9.445 -13.203 -2.859 1 96.94 113 ALA A O 1
ATOM 839 N N . GLN A 1 114 ? 8.961 -11.148 -2.232 1 97.56 114 GLN A N 1
ATOM 840 C CA . GLN A 1 114 ? 10.188 -10.602 -2.807 1 97.56 114 GLN A CA 1
ATOM 841 C C . GLN A 1 114 ? 11.422 -11.211 -2.143 1 97.56 114 GLN A C 1
ATOM 843 O O . GLN A 1 114 ? 12.375 -11.586 -2.826 1 97.56 114 GLN A O 1
ATOM 848 N N . GLU A 1 115 ? 11.438 -11.281 -0.851 1 97.81 115 GLU A N 1
ATOM 849 C CA . GLU A 1 115 ? 12.578 -11.844 -0.133 1 97.81 115 GLU A CA 1
ATOM 850 C C . GLU A 1 115 ? 12.766 -13.32 -0.459 1 97.81 115 GLU A C 1
ATOM 852 O O . GLU A 1 115 ? 13.891 -13.789 -0.632 1 97.81 115 GLU A O 1
ATOM 857 N N . LEU A 1 116 ? 11.656 -14.008 -0.557 1 97.44 116 LEU A N 1
ATOM 858 C CA . LEU A 1 116 ? 11.727 -15.422 -0.912 1 97.44 116 LEU A CA 1
ATOM 859 C C . LEU A 1 116 ? 12.234 -15.602 -2.338 1 97.44 116 LEU A C 1
ATOM 861 O O . LEU A 1 116 ? 13.031 -16.5 -2.607 1 97.44 116 LEU A O 1
ATOM 865 N N . MET A 1 117 ? 11.789 -14.758 -3.227 1 96.94 117 MET A N 1
ATOM 866 C CA . MET A 1 117 ? 12.281 -14.812 -4.602 1 96.94 117 MET A CA 1
ATOM 867 C C . MET A 1 117 ? 13.797 -14.633 -4.641 1 96.94 117 MET A C 1
ATOM 869 O O . MET A 1 117 ? 14.484 -15.344 -5.379 1 96.94 117 MET A O 1
ATOM 873 N N . THR A 1 118 ? 14.258 -13.719 -3.875 1 96.38 118 THR A N 1
ATOM 874 C CA . THR A 1 118 ? 15.695 -13.477 -3.822 1 96.38 118 THR A CA 1
ATOM 875 C C . THR A 1 118 ? 16.438 -14.727 -3.355 1 96.38 118 THR A C 1
ATOM 877 O O . THR A 1 118 ? 17.453 -15.102 -3.934 1 96.38 118 THR A O 1
ATOM 880 N N . ARG A 1 119 ? 15.898 -15.375 -2.387 1 95.81 119 ARG A N 1
ATOM 881 C CA . ARG A 1 119 ? 16.5 -16.609 -1.864 1 95.81 119 ARG A CA 1
ATOM 882 C C . ARG A 1 119 ? 16.469 -17.719 -2.908 1 95.81 119 ARG A C 1
ATOM 884 O O . ARG A 1 119 ? 17.453 -18.422 -3.096 1 95.81 119 ARG A O 1
ATOM 891 N N . VAL A 1 120 ? 15.352 -17.891 -3.555 1 96 120 VAL A N 1
ATOM 892 C CA . VAL A 1 120 ? 15.18 -18.922 -4.559 1 96 120 VAL A CA 1
ATOM 893 C C . VAL A 1 120 ? 16.141 -18.688 -5.719 1 96 120 VAL A C 1
ATOM 895 O O . VAL A 1 120 ? 16.781 -19.625 -6.207 1 96 120 VAL A O 1
ATOM 898 N N . ARG A 1 121 ? 16.266 -17.453 -6.117 1 96 121 ARG A N 1
ATOM 899 C CA . ARG A 1 121 ? 17.188 -17.109 -7.199 1 96 121 ARG A CA 1
ATOM 900 C C . ARG A 1 121 ? 18.625 -17.469 -6.824 1 96 121 ARG A C 1
ATOM 902 O O . ARG A 1 121 ? 19.344 -18.062 -7.621 1 96 121 ARG A O 1
ATOM 909 N N . ALA A 1 122 ? 18.984 -17.141 -5.656 1 94.88 122 ALA A N 1
ATOM 910 C CA . ALA A 1 122 ? 20.344 -17.422 -5.195 1 94.88 122 ALA A CA 1
ATOM 911 C C . ALA A 1 122 ? 20.594 -18.922 -5.141 1 94.88 122 ALA A C 1
ATOM 913 O O . ALA A 1 122 ? 21.688 -19.391 -5.465 1 94.88 122 ALA A O 1
ATOM 914 N N . ALA A 1 123 ? 19.594 -19.688 -4.809 1 94.62 123 ALA A N 1
ATOM 915 C CA . ALA A 1 123 ? 19.75 -21.109 -4.586 1 94.62 123 ALA A CA 1
ATOM 916 C C . ALA A 1 123 ? 19.688 -21.891 -5.902 1 94.62 123 ALA A C 1
ATOM 918 O O . ALA A 1 123 ? 20.359 -22.922 -6.059 1 94.62 123 ALA A O 1
ATOM 919 N N . THR A 1 124 ? 18.938 -21.406 -6.906 1 94.88 124 THR A N 1
ATOM 920 C CA . THR A 1 124 ? 18.625 -22.234 -8.07 1 94.88 124 THR A CA 1
ATOM 921 C C . THR A 1 124 ? 19.219 -21.625 -9.336 1 94.88 124 THR A C 1
ATOM 923 O O . THR A 1 124 ? 19.328 -22.297 -10.367 1 94.88 124 THR A O 1
ATOM 926 N N . GLY A 1 125 ? 19.5 -20.344 -9.305 1 94.75 125 GLY A N 1
ATOM 927 C CA . GLY A 1 125 ? 19.938 -19.641 -10.492 1 94.75 125 GLY A CA 1
ATOM 928 C C . GLY A 1 125 ? 18.797 -19.25 -11.414 1 94.75 125 GLY A C 1
ATOM 929 O O . GLY A 1 125 ? 19.016 -18.719 -12.508 1 94.75 125 GLY A O 1
ATOM 930 N N . ALA A 1 126 ? 17.562 -19.516 -10.969 1 94.62 126 ALA A N 1
ATOM 931 C CA . ALA A 1 126 ? 16.406 -19.141 -11.781 1 94.62 126 ALA A CA 1
ATOM 932 C C . ALA A 1 126 ? 16.219 -17.625 -11.797 1 94.62 126 ALA A C 1
ATOM 934 O O . ALA A 1 126 ? 16.516 -16.953 -10.805 1 94.62 126 ALA A O 1
ATOM 935 N N . ASP A 1 127 ? 15.703 -17.125 -12.883 1 88.19 127 ASP A N 1
ATOM 936 C CA . ASP A 1 127 ? 15.492 -15.695 -13 1 88.19 127 ASP A CA 1
ATOM 937 C C . ASP A 1 127 ? 14 -15.359 -13.016 1 88.19 127 ASP A C 1
ATOM 939 O O . ASP A 1 127 ? 13.164 -16.219 -13.289 1 88.19 127 ASP A O 1
ATOM 943 N N . LYS A 1 128 ? 13.766 -14.109 -12.711 1 87.75 128 LYS A N 1
ATOM 944 C CA . LYS A 1 128 ? 12.406 -13.609 -12.836 1 87.75 128 LYS A CA 1
ATOM 945 C C . LYS A 1 128 ? 11.969 -13.57 -14.297 1 87.75 128 LYS A C 1
ATOM 947 O O . LYS A 1 128 ? 12.734 -13.164 -15.172 1 87.75 128 LYS A O 1
ATOM 952 N N . PRO A 1 129 ? 10.727 -14.039 -14.5 1 85.38 129 PRO A N 1
ATOM 953 C CA . PRO A 1 129 ? 10.219 -13.914 -15.867 1 85.38 129 PRO A CA 1
ATOM 954 C C . PRO A 1 129 ? 10.156 -12.461 -16.344 1 85.38 129 PRO A C 1
ATOM 956 O O . PRO A 1 129 ? 9.977 -11.555 -15.531 1 85.38 129 PRO A O 1
ATOM 959 N N . ARG A 1 130 ? 10.281 -12.328 -17.578 1 82.38 130 ARG A N 1
ATOM 960 C CA . ARG A 1 130 ? 10.211 -11.008 -18.188 1 82.38 130 ARG A CA 1
ATOM 961 C C . ARG A 1 130 ? 8.758 -10.555 -18.344 1 82.38 130 ARG A C 1
ATOM 963 O O . ARG A 1 130 ? 8.461 -9.367 -18.25 1 82.38 130 ARG A O 1
ATOM 970 N N . ARG A 1 131 ? 7.945 -11.453 -18.484 1 82.25 131 ARG A N 1
ATOM 971 C CA . ARG A 1 131 ? 6.531 -11.172 -18.703 1 82.25 131 ARG A CA 1
ATOM 972 C C . ARG A 1 131 ? 5.848 -10.781 -17.391 1 82.25 131 ARG A C 1
ATOM 974 O O . ARG A 1 131 ? 6.133 -11.359 -16.344 1 82.25 131 ARG A O 1
ATOM 981 N N . THR A 1 132 ? 4.969 -9.797 -17.5 1 82.38 132 THR A N 1
ATOM 982 C CA . THR A 1 132 ? 4.125 -9.43 -16.375 1 82.38 132 THR A CA 1
ATOM 983 C C . THR A 1 132 ? 2.869 -10.297 -16.328 1 82.38 132 THR A C 1
ATOM 985 O O . THR A 1 132 ? 2.381 -10.734 -17.375 1 82.38 132 THR A O 1
ATOM 988 N N . PRO A 1 133 ? 2.457 -10.469 -15.133 1 84.19 133 PRO A N 1
ATOM 989 C CA . PRO A 1 133 ? 1.225 -11.25 -15.039 1 84.19 133 PRO A CA 1
ATOM 990 C C . PRO A 1 133 ? 0.086 -10.664 -15.867 1 84.19 133 PRO A C 1
ATOM 992 O O . PRO A 1 133 ? -0.065 -9.438 -15.93 1 84.19 133 PRO A O 1
ATOM 995 N N . GLY A 1 134 ? -0.703 -11.508 -16.469 1 84.81 134 GLY A N 1
ATOM 996 C CA . GLY A 1 134 ? -1.704 -11.109 -17.453 1 84.81 134 GLY A CA 1
ATOM 997 C C . GLY A 1 134 ? -3.006 -10.656 -16.812 1 84.81 134 GLY A C 1
ATOM 998 O O . GLY A 1 134 ? -3.828 -10.016 -17.469 1 84.81 134 GLY A O 1
ATOM 999 N N . PHE A 1 135 ? -3.193 -10.93 -15.508 1 86.5 135 PHE A N 1
ATOM 1000 C CA . PHE A 1 135 ? -4.484 -10.641 -14.891 1 86.5 135 PHE A CA 1
ATOM 1001 C C . PHE A 1 135 ? -4.832 -9.164 -15.016 1 86.5 135 PHE A C 1
ATOM 1003 O O . PHE A 1 135 ? -5.988 -8.812 -15.266 1 86.5 135 PHE A O 1
ATOM 1010 N N . LEU A 1 136 ? -3.822 -8.328 -14.852 1 82 136 LEU A N 1
ATOM 1011 C CA . LEU A 1 136 ? -4.094 -6.898 -14.883 1 82 136 LEU A CA 1
ATOM 1012 C C . LEU A 1 136 ? -4.629 -6.473 -16.25 1 82 136 LEU A C 1
ATOM 1014 O O . LEU A 1 136 ? -5.57 -5.684 -16.328 1 82 136 LEU A O 1
ATOM 1018 N N . ARG A 1 137 ? -4.027 -7.035 -17.219 1 84.56 137 ARG A N 1
ATOM 1019 C CA . ARG A 1 137 ? -4.488 -6.742 -18.578 1 84.56 137 ARG A CA 1
ATOM 1020 C C . ARG A 1 137 ? -5.922 -7.219 -18.781 1 84.56 137 ARG A C 1
ATOM 1022 O O . ARG A 1 137 ? -6.715 -6.547 -19.438 1 84.56 137 ARG A O 1
ATOM 1029 N N . HIS A 1 138 ? -6.191 -8.328 -18.266 1 85.88 138 HIS A N 1
ATOM 1030 C CA . HIS A 1 138 ? -7.547 -8.859 -18.375 1 85.88 138 HIS A CA 1
ATOM 1031 C C . HIS A 1 138 ? -8.555 -7.973 -17.656 1 85.88 138 HIS A C 1
ATOM 1033 O O . HIS A 1 138 ? -9.609 -7.648 -18.203 1 85.88 138 HIS A O 1
ATOM 1039 N N . VAL A 1 139 ? -8.188 -7.504 -16.469 1 85.19 139 VAL A N 1
ATOM 1040 C CA . VAL A 1 139 ? -9.062 -6.637 -15.695 1 85.19 139 VAL A CA 1
ATOM 1041 C C . VAL A 1 139 ? -9.273 -5.316 -16.438 1 85.19 139 VAL A C 1
ATOM 1043 O O . VAL A 1 139 ? -10.398 -4.816 -16.516 1 85.19 139 VAL A O 1
ATOM 1046 N N . GLU A 1 140 ? -8.227 -4.836 -17.016 1 84.25 140 GLU A N 1
ATOM 1047 C CA . GLU A 1 140 ? -8.312 -3.588 -17.766 1 84.25 140 GLU A CA 1
ATOM 1048 C C . GLU A 1 140 ? -9.188 -3.748 -19 1 84.25 140 GLU A C 1
ATOM 1050 O O . GLU A 1 140 ? -9.953 -2.846 -19.344 1 84.25 140 GLU A O 1
ATOM 1055 N N . ARG A 1 141 ? -9.039 -4.836 -19.656 1 86.5 141 ARG A N 1
ATOM 1056 C CA . ARG A 1 141 ? -9.859 -5.117 -20.844 1 86.5 141 ARG A CA 1
ATOM 1057 C C . ARG A 1 141 ? -11.336 -5.203 -20.469 1 86.5 141 ARG A C 1
ATOM 1059 O O . ARG A 1 141 ? -12.188 -4.691 -21.188 1 86.5 141 ARG A O 1
ATOM 1066 N N . LEU A 1 142 ? -11.594 -5.824 -19.406 1 84.94 142 LEU A N 1
ATOM 1067 C CA . LEU A 1 142 ? -12.977 -5.918 -18.938 1 84.94 142 LEU A CA 1
ATOM 1068 C C . LEU A 1 142 ? -13.516 -4.539 -18.562 1 84.94 142 LEU A C 1
ATOM 1070 O O . LEU A 1 142 ? -14.656 -4.207 -18.906 1 84.94 142 LEU A O 1
ATOM 1074 N N . ALA A 1 143 ? -12.664 -3.73 -17.938 1 80.94 143 ALA A N 1
ATOM 1075 C CA . ALA A 1 143 ? -13.055 -2.373 -17.562 1 80.94 143 ALA A CA 1
ATOM 1076 C C . ALA A 1 143 ? -13.375 -1.532 -18.797 1 80.94 143 ALA A C 1
ATOM 1078 O O . ALA A 1 143 ? -14.305 -0.718 -18.766 1 80.94 143 ALA A O 1
ATOM 1079 N N . ALA A 1 144 ? -12.664 -1.792 -19.766 1 83.56 144 ALA A N 1
ATOM 1080 C CA . ALA A 1 144 ? -12.828 -1.032 -21 1 83.56 144 ALA A CA 1
ATOM 1081 C C . ALA A 1 144 ? -14.18 -1.327 -21.641 1 83.56 144 ALA A C 1
ATOM 1083 O O . ALA A 1 144 ? -14.695 -0.521 -22.422 1 83.56 144 ALA A O 1
ATOM 1084 N N . THR A 1 145 ? -14.766 -2.414 -21.375 1 87.06 145 THR A N 1
ATOM 1085 C CA . THR A 1 145 ? -16.047 -2.787 -21.953 1 87.06 145 THR A CA 1
ATOM 1086 C C . THR A 1 145 ? -17.203 -2.127 -21.203 1 87.06 145 THR A C 1
ATOM 1088 O O . THR A 1 145 ? -18.344 -2.199 -21.625 1 87.06 145 THR A O 1
ATOM 1091 N N . LEU A 1 146 ? -16.875 -1.499 -20.125 1 90.5 146 LEU A N 1
ATOM 1092 C CA . LEU A 1 146 ? -17.891 -0.888 -19.281 1 90.5 146 LEU A CA 1
ATOM 1093 C C . LEU A 1 146 ? -17.625 0.6 -19.094 1 90.5 146 LEU A C 1
ATOM 1095 O O . LEU A 1 146 ? -17.438 1.06 -17.953 1 90.5 146 LEU A O 1
ATOM 1099 N N . PRO A 1 147 ? -17.75 1.374 -20.109 1 83.19 147 PRO A N 1
ATOM 1100 C CA . PRO A 1 147 ? -17.391 2.793 -20 1 83.19 147 PRO A CA 1
ATOM 1101 C C . PRO A 1 147 ? -18.281 3.545 -19.016 1 83.19 147 PRO A C 1
ATOM 1103 O O . PRO A 1 147 ? -17.891 4.582 -18.469 1 83.19 147 PRO A O 1
ATOM 1106 N N . GLY A 1 148 ? -19.438 3.043 -18.656 1 87.69 148 GLY A N 1
ATOM 1107 C CA . GLY A 1 148 ? -20.344 3.734 -17.75 1 87.69 148 GLY A CA 1
ATOM 1108 C C . GLY A 1 148 ? -20.125 3.375 -16.297 1 87.69 148 GLY A C 1
ATOM 1109 O O . GLY A 1 148 ? -20.781 3.92 -15.398 1 87.69 148 GLY A O 1
ATOM 1110 N N . VAL A 1 149 ? -19.219 2.498 -16.094 1 91.62 149 VAL A N 1
ATOM 1111 C CA . VAL A 1 149 ? -18.938 2.076 -14.719 1 91.62 149 VAL A CA 1
ATOM 1112 C C . VAL A 1 149 ? -17.625 2.682 -14.258 1 91.62 149 VAL A C 1
ATOM 1114 O O . VAL A 1 149 ? -16.594 2.555 -14.93 1 91.62 149 VAL A O 1
ATOM 1117 N N . ASP A 1 150 ? -17.656 3.355 -13.133 1 93 150 ASP A N 1
ATOM 1118 C CA . ASP A 1 150 ? -16.453 3.973 -12.586 1 93 150 ASP A CA 1
ATOM 1119 C C . ASP A 1 150 ? -15.383 2.924 -12.281 1 93 150 ASP A C 1
ATOM 1121 O O . ASP A 1 150 ? -15.688 1.854 -11.75 1 93 150 ASP A O 1
ATOM 1125 N N . ALA A 1 151 ? -14.172 3.232 -12.5 1 91.62 151 ALA A N 1
ATOM 1126 C CA . ALA A 1 151 ? -13.039 2.32 -12.398 1 91.62 151 ALA A CA 1
ATOM 1127 C C . ALA A 1 151 ? -12.898 1.771 -10.984 1 91.62 151 ALA A C 1
ATOM 1129 O O . ALA A 1 151 ? -12.641 0.579 -10.797 1 91.62 151 ALA A O 1
ATOM 1130 N N . PRO A 1 152 ? -13.109 2.578 -9.961 1 94.25 152 PRO A N 1
ATOM 1131 C CA . PRO A 1 152 ? -12.977 2.039 -8.609 1 94.25 152 PRO A CA 1
ATOM 1132 C C . PRO A 1 152 ? -13.953 0.905 -8.32 1 94.25 152 PRO A C 1
ATOM 1134 O O . PRO A 1 152 ? -13.617 -0.042 -7.605 1 94.25 152 PRO A O 1
ATOM 1137 N N . LEU A 1 153 ? -15.148 0.975 -8.922 1 96.44 153 LEU A N 1
ATOM 1138 C CA . LEU A 1 153 ? -16.141 -0.076 -8.695 1 96.44 153 LEU A CA 1
ATOM 1139 C C . LEU A 1 153 ? -15.695 -1.379 -9.359 1 96.44 153 LEU A C 1
ATOM 1141 O O . LEU A 1 153 ? -15.812 -2.453 -8.766 1 96.44 153 LEU A O 1
ATOM 1145 N N . LEU A 1 154 ? -15.172 -1.263 -10.531 1 94.38 154 LEU A N 1
ATOM 1146 C CA . LEU A 1 154 ? -14.703 -2.443 -11.25 1 94.38 154 LEU A CA 1
ATOM 1147 C C . LEU A 1 154 ? -13.516 -3.08 -10.539 1 94.38 154 LEU A C 1
ATOM 1149 O O . LEU A 1 154 ? -13.461 -4.305 -10.383 1 94.38 154 LEU A O 1
ATOM 1153 N N . ARG A 1 155 ? -12.57 -2.262 -10.102 1 94.56 155 ARG A N 1
ATOM 1154 C CA . ARG A 1 155 ? -11.422 -2.773 -9.367 1 94.56 155 ARG A CA 1
ATOM 1155 C C . ARG A 1 155 ? -11.852 -3.455 -8.078 1 94.56 155 ARG A C 1
ATOM 1157 O O . ARG A 1 155 ? -11.289 -4.484 -7.691 1 94.56 155 ARG A O 1
ATOM 1164 N N . PHE A 1 156 ? -12.828 -2.848 -7.484 1 97.5 156 PHE A N 1
ATOM 1165 C CA . PHE A 1 156 ? -13.344 -3.447 -6.262 1 97.5 156 PHE A CA 1
ATOM 1166 C C . PHE A 1 156 ? -13.906 -4.836 -6.535 1 97.5 156 PHE A C 1
ATOM 1168 O O . PHE A 1 156 ? -13.602 -5.789 -5.816 1 97.5 156 PHE A O 1
ATOM 1175 N N . CYS A 1 157 ? -14.664 -4.961 -7.551 1 96.94 157 CYS A N 1
ATOM 1176 C CA . CYS A 1 157 ? -15.25 -6.25 -7.906 1 96.94 157 CYS A CA 1
ATOM 1177 C C . CYS A 1 157 ? -14.172 -7.27 -8.242 1 96.94 157 CYS A C 1
ATOM 1179 O O . CYS A 1 157 ? -14.258 -8.43 -7.84 1 96.94 157 CYS A O 1
ATOM 1181 N N . ALA A 1 158 ? -13.18 -6.828 -8.969 1 96.19 158 ALA A N 1
ATOM 1182 C CA . ALA A 1 158 ? -12.047 -7.703 -9.273 1 96.19 158 ALA A CA 1
ATOM 1183 C C . ALA A 1 158 ? -11.352 -8.164 -7.996 1 96.19 158 ALA A C 1
ATOM 1185 O O . ALA A 1 158 ? -10.969 -9.328 -7.871 1 96.19 158 ALA A O 1
ATOM 1186 N N . ALA A 1 159 ? -11.227 -7.285 -7.051 1 97.06 159 ALA A N 1
ATOM 1187 C CA . ALA A 1 159 ? -10.594 -7.621 -5.777 1 97.06 159 ALA A CA 1
ATOM 1188 C C . ALA A 1 159 ? -11.438 -8.633 -5 1 97.06 159 ALA A C 1
ATOM 1190 O O . ALA A 1 159 ? -10.891 -9.539 -4.363 1 97.06 159 ALA A O 1
ATOM 1191 N N . VAL A 1 160 ? -12.781 -8.438 -5.012 1 97.81 160 VAL A N 1
ATOM 1192 C CA . VAL A 1 160 ? -13.664 -9.406 -4.363 1 97.81 160 VAL A CA 1
ATOM 1193 C C . VAL A 1 160 ? -13.398 -10.805 -4.906 1 97.81 160 VAL A C 1
ATOM 1195 O O . VAL A 1 160 ? -13.219 -11.75 -4.141 1 97.81 160 VAL A O 1
ATOM 1198 N N . VAL A 1 161 ? -13.281 -10.906 -6.203 1 96 161 VAL A N 1
ATOM 1199 C CA . VAL A 1 161 ? -13.047 -12.203 -6.828 1 96 161 VAL A CA 1
ATOM 1200 C C . VAL A 1 161 ? -11.656 -12.719 -6.453 1 96 161 VAL A C 1
ATOM 1202 O O . VAL A 1 161 ? -11.516 -13.859 -6.016 1 96 161 VAL A O 1
ATOM 1205 N N . ALA A 1 162 ? -10.664 -11.922 -6.551 1 95.25 162 ALA A N 1
ATOM 1206 C CA . ALA A 1 162 ? -9.289 -12.328 -6.258 1 95.25 162 ALA A CA 1
ATOM 1207 C C . ALA A 1 162 ? -9.164 -12.812 -4.812 1 95.25 162 ALA A C 1
ATOM 1209 O O . ALA A 1 162 ? -8.586 -13.867 -4.555 1 95.25 162 ALA A O 1
ATOM 1210 N N . GLU A 1 163 ? -9.742 -12.094 -3.846 1 96.31 163 GLU A N 1
ATOM 1211 C CA . GLU A 1 163 ? -9.57 -12.344 -2.416 1 96.31 163 GLU A CA 1
ATOM 1212 C C . GLU A 1 163 ? -10.406 -13.531 -1.957 1 96.31 163 GLU A C 1
ATOM 1214 O O . GLU A 1 163 ? -10.141 -14.117 -0.905 1 96.31 163 GLU A O 1
ATOM 1219 N N . THR A 1 164 ? -11.414 -13.828 -2.713 1 94.56 164 THR A N 1
ATOM 1220 C CA . THR A 1 164 ? -12.242 -14.969 -2.35 1 94.56 164 THR A CA 1
ATOM 1221 C C . THR A 1 164 ? -11.805 -16.219 -3.115 1 94.56 164 THR A C 1
ATOM 1223 O O . THR A 1 164 ? -12.156 -17.344 -2.742 1 94.56 164 THR A O 1
ATOM 1226 N N . LEU A 1 165 ? -11 -16.062 -4.172 1 91.06 165 LEU A N 1
ATOM 1227 C CA . LEU A 1 165 ? -10.5 -17.156 -4.98 1 91.06 165 LEU A CA 1
ATOM 1228 C C . LEU A 1 165 ? -9.203 -17.719 -4.398 1 91.06 165 LEU A C 1
ATOM 1230 O O . LEU A 1 165 ? -9.016 -18.938 -4.344 1 91.06 165 LEU A O 1
ATOM 1234 N N . ILE A 1 166 ? -8.289 -16.875 -3.996 1 80.25 166 ILE A N 1
ATOM 1235 C CA . ILE A 1 166 ? -6.91 -17.188 -3.639 1 80.25 166 ILE A CA 1
ATOM 1236 C C . ILE A 1 166 ? -6.887 -18.109 -2.42 1 80.25 166 ILE A C 1
ATOM 1238 O O . ILE A 1 166 ? -5.988 -18.938 -2.279 1 80.25 166 ILE A O 1
ATOM 1242 N N . THR A 1 167 ? -7.797 -18.016 -1.475 1 70.5 167 THR A N 1
ATOM 1243 C CA . THR A 1 167 ? -7.82 -18.766 -0.228 1 70.5 167 THR A CA 1
ATOM 1244 C C . THR A 1 167 ? -7.75 -20.266 -0.505 1 70.5 167 THR A C 1
ATOM 1246 O O . THR A 1 167 ? -7.035 -21 0.182 1 70.5 167 THR A O 1
ATOM 1249 N N . HIS A 1 168 ? -8.266 -20.672 -1.451 1 64.38 168 HIS A N 1
ATOM 1250 C CA . HIS A 1 168 ? -8.289 -22.094 -1.751 1 64.38 168 HIS A CA 1
ATOM 1251 C C . HIS A 1 168 ? -6.965 -22.562 -2.344 1 64.38 168 HIS A C 1
ATOM 1253 O O . HIS A 1 168 ? -6.465 -23.625 -1.997 1 64.38 168 HIS A O 1
ATOM 1259 N N . THR A 1 169 ? -6.375 -21.734 -3.086 1 64.5 169 THR A N 1
ATOM 1260 C CA . THR A 1 169 ? -5.137 -22.094 -3.768 1 64.5 169 THR A CA 1
ATOM 1261 C C . THR A 1 169 ? -3.986 -22.219 -2.771 1 64.5 169 THR A C 1
ATOM 1263 O O . THR A 1 169 ? -3.166 -23.125 -2.871 1 64.5 169 THR A O 1
ATOM 1266 N N . LEU A 1 170 ? -4.09 -21.406 -1.748 1 67.62 170 LEU A N 1
ATOM 1267 C CA . LEU A 1 170 ? -3.016 -21.391 -0.76 1 67.62 170 LEU A CA 1
ATOM 1268 C C . LEU A 1 170 ? -3.154 -22.547 0.226 1 67.62 170 LEU A C 1
ATOM 1270 O O . LEU A 1 170 ? -2.154 -23.047 0.731 1 67.62 170 LEU A O 1
ATOM 1274 N N . ARG A 1 171 ? -4.316 -22.984 0.432 1 62.31 171 ARG A N 1
ATOM 1275 C CA . ARG A 1 171 ? -4.621 -23.969 1.464 1 62.31 171 ARG A CA 1
ATOM 1276 C C . ARG A 1 171 ? -3.977 -25.312 1.142 1 62.31 171 ARG A C 1
ATOM 1278 O O . ARG A 1 171 ? -3.438 -25.969 2.027 1 62.31 171 ARG A O 1
ATOM 1285 N N . ASP A 1 172 ? -3.908 -25.688 0.038 1 64.31 172 ASP A N 1
ATOM 1286 C CA . ASP A 1 172 ? -3.488 -27.047 -0.296 1 64.31 172 ASP A CA 1
ATOM 1287 C C . ASP A 1 172 ? -1.966 -27.172 -0.29 1 64.31 172 ASP A C 1
ATOM 1289 O O . ASP A 1 172 ? -1.421 -28.203 0.11 1 64.31 172 ASP A O 1
ATOM 1293 N N . ASP A 1 173 ? -1.358 -26.156 -0.325 1 70.56 173 ASP A N 1
ATOM 1294 C CA . ASP A 1 173 ? 0.067 -26.297 -0.609 1 70.56 173 ASP A CA 1
ATOM 1295 C C . ASP A 1 173 ? 0.894 -26.203 0.672 1 70.56 173 ASP A C 1
ATOM 1297 O O . ASP A 1 173 ? 1.892 -26.906 0.826 1 70.56 173 ASP A O 1
ATOM 1301 N N . TRP A 1 174 ? 0.464 -25.547 1.662 1 74.81 174 TRP A N 1
ATOM 1302 C CA . TRP A 1 174 ? 1.368 -25.297 2.781 1 74.81 174 TRP A CA 1
ATOM 1303 C C . TRP A 1 174 ? 1.46 -26.531 3.684 1 74.81 174 TRP A C 1
ATOM 1305 O O . TRP A 1 174 ? 2.414 -26.672 4.449 1 74.81 174 TRP A O 1
ATOM 1315 N N . ARG A 1 175 ? 0.63 -27.453 3.568 1 80.88 175 ARG A N 1
ATOM 1316 C CA . ARG A 1 175 ? 0.627 -28.656 4.406 1 80.88 175 ARG A CA 1
ATOM 1317 C C . ARG A 1 175 ? 1.574 -29.719 3.852 1 80.88 175 ARG A C 1
ATOM 1319 O O . ARG A 1 175 ? 1.841 -30.719 4.508 1 80.88 175 ARG A O 1
ATOM 1326 N N . ASP A 1 176 ? 2.002 -29.422 2.715 1 83.44 176 ASP A N 1
ATOM 1327 C CA . ASP A 1 176 ? 2.949 -30.359 2.115 1 83.44 176 ASP A CA 1
ATOM 1328 C C . ASP A 1 176 ? 4.312 -30.266 2.793 1 83.44 176 ASP A C 1
ATOM 1330 O O . ASP A 1 176 ? 5.09 -29.359 2.512 1 83.44 176 ASP A O 1
ATOM 1334 N N . GLU A 1 177 ? 4.688 -31.25 3.543 1 88.06 177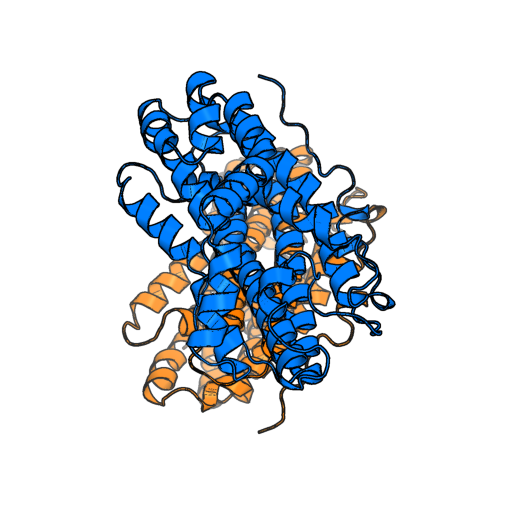 GLU A N 1
ATOM 1335 C CA . GLU A 1 177 ? 5.918 -31.25 4.332 1 88.06 177 GLU A CA 1
ATOM 1336 C C . GLU A 1 177 ? 7.145 -31.438 3.441 1 88.06 177 GLU A C 1
ATOM 1338 O O . GLU A 1 177 ? 8.273 -31.219 3.883 1 88.06 177 GLU A O 1
ATOM 1343 N N . GLY A 1 178 ? 6.926 -31.781 2.23 1 89.12 178 GLY A N 1
ATOM 1344 C CA . GLY A 1 178 ? 8.023 -31.938 1.284 1 89.12 178 GLY A CA 1
ATOM 1345 C C . GLY A 1 178 ? 8.523 -30.609 0.736 1 89.12 178 GLY A C 1
ATOM 1346 O O . GLY A 1 178 ? 9.609 -30.547 0.147 1 89.12 178 GLY A O 1
ATOM 1347 N N . LEU A 1 179 ? 7.859 -29.578 1.015 1 91.56 179 LEU A N 1
ATOM 1348 C CA . LEU A 1 179 ? 8.242 -28.266 0.525 1 91.56 179 LEU A CA 1
ATOM 1349 C C . LEU A 1 179 ? 9.297 -27.625 1.432 1 91.56 179 LEU A C 1
ATOM 1351 O O . LEU A 1 179 ? 9.367 -27.953 2.621 1 91.56 179 LEU A O 1
ATOM 1355 N N . GLN A 1 180 ? 10.102 -26.797 0.846 1 93.31 180 GLN A N 1
ATOM 1356 C CA . GLN A 1 180 ? 11.016 -25.984 1.632 1 93.31 180 GLN A CA 1
ATOM 1357 C C . GLN A 1 180 ? 10.281 -25.266 2.762 1 93.31 180 GLN A C 1
ATOM 1359 O O . GLN A 1 180 ? 9.18 -24.75 2.562 1 93.31 180 GLN A O 1
ATOM 1364 N N . PRO A 1 181 ? 10.867 -25.266 3.975 1 93.56 181 PRO A N 1
ATOM 1365 C CA . PRO A 1 181 ? 10.203 -24.625 5.121 1 93.56 181 PRO A CA 1
ATOM 1366 C C . PRO A 1 181 ? 9.82 -23.172 4.855 1 93.56 181 PRO A C 1
ATOM 1368 O O . PRO A 1 181 ? 8.75 -22.734 5.266 1 93.56 181 PRO A O 1
ATOM 1371 N N . ASP A 1 182 ? 10.672 -22.391 4.203 1 94.94 182 ASP A N 1
ATOM 1372 C CA . ASP A 1 182 ? 10.367 -20.984 3.918 1 94.94 182 ASP A CA 1
ATOM 1373 C C . ASP A 1 182 ? 9.148 -20.859 3.008 1 94.94 182 ASP A C 1
ATOM 1375 O O . ASP A 1 182 ? 8.344 -19.938 3.16 1 94.94 182 ASP A O 1
ATOM 1379 N N . VAL A 1 183 ? 9.023 -21.797 2.074 1 94.38 183 VAL A N 1
ATOM 1380 C CA . VAL A 1 183 ? 7.863 -21.812 1.188 1 94.38 183 VAL A CA 1
ATOM 1381 C C . VAL A 1 183 ? 6.602 -22.125 1.991 1 94.38 183 VAL A C 1
ATOM 1383 O O . VAL A 1 183 ? 5.582 -21.453 1.848 1 94.38 183 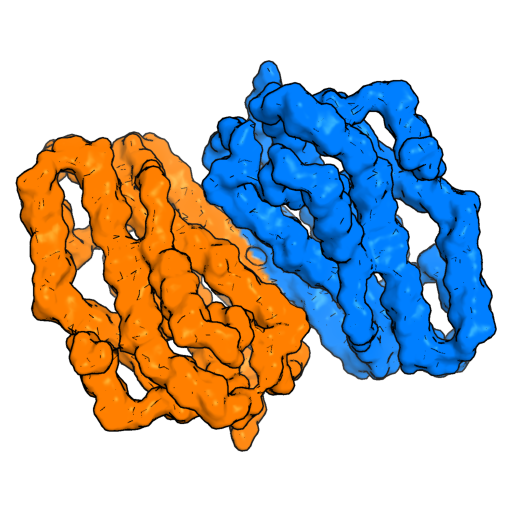VAL A O 1
ATOM 1386 N N . ARG A 1 184 ? 6.703 -23.062 2.848 1 93.25 184 ARG A N 1
ATOM 1387 C CA . ARG A 1 184 ? 5.566 -23.438 3.68 1 93.25 184 ARG A CA 1
ATOM 1388 C C . ARG A 1 184 ? 5.152 -22.297 4.602 1 93.25 184 ARG A C 1
ATOM 1390 O O . ARG A 1 184 ? 3.963 -22.031 4.77 1 93.25 184 ARG A O 1
ATOM 1397 N N . THR A 1 185 ? 6.137 -21.688 5.191 1 94.12 185 THR A N 1
ATOM 1398 C CA . THR A 1 185 ? 5.859 -20.547 6.066 1 94.12 185 THR A CA 1
ATOM 1399 C C . THR A 1 185 ? 5.145 -19.438 5.301 1 94.12 185 THR A C 1
ATOM 1401 O O . THR A 1 185 ? 4.148 -18.891 5.777 1 94.12 185 THR A O 1
ATOM 1404 N N . PHE A 1 186 ? 5.633 -19.125 4.129 1 95.25 186 PHE A N 1
ATOM 1405 C CA . PHE A 1 186 ? 5.016 -18.094 3.305 1 95.25 186 PHE A CA 1
ATOM 1406 C C . PHE A 1 186 ? 3.564 -18.438 2.998 1 95.25 186 PHE A C 1
ATOM 1408 O O . PHE A 1 186 ? 2.668 -17.609 3.199 1 95.25 186 PHE A O 1
ATOM 1415 N N . LEU A 1 187 ? 3.348 -19.625 2.521 1 92.81 187 LEU A N 1
ATOM 1416 C CA . LEU A 1 187 ? 2.014 -20.062 2.113 1 92.81 187 LEU A CA 1
ATOM 1417 C C . LEU A 1 187 ? 1.065 -20.094 3.307 1 92.81 187 LEU A C 1
ATOM 1419 O O . LEU A 1 187 ? -0.072 -19.625 3.213 1 92.81 187 LEU A O 1
ATOM 1423 N N . ARG A 1 188 ? 1.507 -20.578 4.43 1 92.44 188 ARG A N 1
ATOM 1424 C CA . ARG A 1 188 ? 0.67 -20.688 5.617 1 92.44 188 ARG A CA 1
ATOM 1425 C C . ARG A 1 188 ? 0.263 -19.312 6.141 1 92.44 188 ARG A C 1
ATOM 1427 O O . ARG A 1 188 ? -0.917 -19.062 6.398 1 92.44 188 ARG A O 1
ATOM 1434 N N . ARG A 1 189 ? 1.232 -18.469 6.289 1 94.06 189 ARG A N 1
ATOM 1435 C CA . ARG A 1 189 ? 0.956 -17.141 6.816 1 94.06 189 ARG A CA 1
ATOM 1436 C C . ARG A 1 189 ? 0.057 -16.359 5.867 1 94.06 189 ARG A C 1
ATOM 1438 O O . ARG A 1 189 ? -0.846 -15.641 6.309 1 94.06 189 ARG A O 1
ATOM 1445 N N . HIS A 1 190 ? 0.317 -16.484 4.609 1 94.69 190 HIS A N 1
ATOM 1446 C CA . HIS A 1 190 ? -0.543 -15.859 3.609 1 94.69 190 HIS A CA 1
ATOM 1447 C C . HIS A 1 190 ? -1.974 -16.375 3.713 1 94.69 190 HIS A C 1
ATOM 1449 O O . HIS A 1 190 ? -2.922 -15.586 3.758 1 94.69 190 HIS A O 1
ATOM 1455 N N . TYR A 1 191 ? -2.102 -17.656 3.809 1 92.62 191 TYR A N 1
ATOM 1456 C CA . TYR A 1 191 ? -3.406 -18.297 3.9 1 92.62 191 TYR A CA 1
ATOM 1457 C C . TYR A 1 191 ? -4.191 -17.781 5.098 1 92.62 191 TYR A C 1
ATOM 1459 O O . TYR A 1 191 ? -5.375 -17.453 4.98 1 92.62 191 TYR A O 1
ATOM 1467 N N . LEU A 1 192 ? -3.561 -17.688 6.223 1 92.44 192 LEU A N 1
ATOM 1468 C CA . LEU A 1 192 ? -4.227 -17.25 7.449 1 92.44 192 LEU A CA 1
ATOM 1469 C C . LEU A 1 192 ? -4.754 -15.836 7.312 1 92.44 192 LEU A C 1
ATOM 1471 O O . LEU A 1 192 ? -5.867 -15.531 7.754 1 92.44 192 LEU A O 1
ATOM 1475 N N . ASP A 1 193 ? -4.07 -14.961 6.699 1 96.5 193 ASP A N 1
ATOM 1476 C CA . ASP A 1 193 ? -4.52 -13.594 6.477 1 96.5 193 ASP A CA 1
ATOM 1477 C C . ASP A 1 193 ? -5.664 -13.547 5.469 1 96.5 193 ASP A C 1
ATOM 1479 O O . ASP A 1 193 ? -6.613 -12.773 5.633 1 96.5 193 ASP A O 1
ATOM 1483 N N . GLU A 1 194 ? -5.578 -14.406 4.477 1 94.88 194 GLU A N 1
ATOM 1484 C CA . GLU A 1 194 ? -6.547 -14.383 3.385 1 94.88 194 GLU A CA 1
ATOM 1485 C C . GLU A 1 194 ? -7.938 -14.781 3.871 1 94.88 194 GLU A C 1
ATOM 1487 O O . GLU A 1 194 ? -8.945 -14.336 3.32 1 94.88 194 GLU A O 1
ATOM 1492 N N . ALA A 1 195 ? -7.992 -15.594 4.836 1 92.62 195 ALA A N 1
ATOM 1493 C CA . ALA A 1 195 ? -9.297 -15.938 5.398 1 92.62 195 ALA A CA 1
ATOM 1494 C C . ALA A 1 195 ? -10.039 -14.688 5.875 1 92.62 195 ALA A C 1
ATOM 1496 O O . ALA A 1 195 ? -11.234 -14.539 5.633 1 92.62 195 ALA A O 1
ATOM 1497 N N . ARG A 1 196 ? -9.352 -13.789 6.52 1 95.81 196 ARG A N 1
ATOM 1498 C CA . ARG A 1 196 ? -9.945 -12.531 6.965 1 95.81 196 ARG A CA 1
ATOM 1499 C C . ARG A 1 196 ? -10.273 -11.633 5.777 1 95.81 196 ARG A C 1
ATOM 1501 O O . ARG A 1 196 ? -11.297 -10.945 5.777 1 95.81 196 ARG A O 1
ATOM 1508 N N . HIS A 1 197 ? -9.367 -11.609 4.789 1 97.56 197 HIS A N 1
ATOM 1509 C CA . HIS A 1 197 ? -9.609 -10.789 3.605 1 97.56 197 HIS A CA 1
ATOM 1510 C C . HIS A 1 197 ? -10.867 -11.242 2.867 1 97.56 197 HIS A C 1
ATOM 1512 O O . HIS A 1 197 ? -11.68 -10.414 2.461 1 97.56 197 HIS A O 1
ATOM 1518 N N . SER A 1 198 ? -10.945 -12.562 2.725 1 95.94 198 SER A N 1
ATOM 1519 C CA . SER A 1 198 ? -12.125 -13.125 2.066 1 95.94 198 SER A CA 1
ATOM 1520 C C . SER A 1 198 ? -13.406 -12.695 2.773 1 95.94 198 SER A C 1
ATOM 1522 O O . SER A 1 198 ? -14.367 -12.266 2.127 1 95.94 198 SER A O 1
ATOM 1524 N N . ALA A 1 199 ? -13.43 -12.789 4.074 1 96.56 199 ALA A N 1
ATOM 1525 C CA . ALA A 1 199 ? -14.586 -12.367 4.859 1 96.56 199 ALA A CA 1
ATOM 1526 C C . ALA A 1 199 ? -14.852 -10.875 4.695 1 96.56 199 ALA A C 1
ATOM 1528 O O . ALA A 1 199 ? -16 -10.461 4.508 1 96.56 199 ALA A O 1
ATOM 1529 N N . TYR A 1 200 ? -13.883 -10.094 4.734 1 98.12 200 TYR A N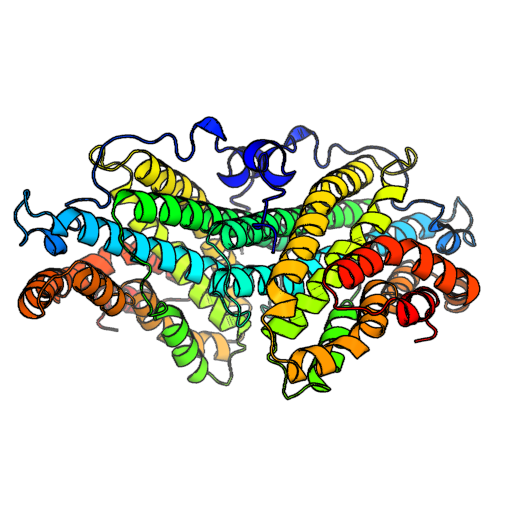 1
ATOM 1530 C CA . TYR A 1 200 ? -14.016 -8.641 4.609 1 98.12 200 TYR A CA 1
ATOM 1531 C C . TYR A 1 200 ? -14.633 -8.266 3.27 1 98.12 200 TYR A C 1
ATOM 1533 O O . TYR A 1 200 ? -15.641 -7.559 3.223 1 98.12 200 TYR A O 1
ATOM 1541 N N . PHE A 1 201 ? -14.031 -8.742 2.223 1 98.19 201 PHE A N 1
ATOM 1542 C CA . PHE A 1 201 ? -14.484 -8.344 0.896 1 98.19 201 PHE A CA 1
ATOM 1543 C C . PHE A 1 201 ? -15.883 -8.883 0.612 1 98.19 201 PHE A C 1
ATOM 1545 O O . PHE A 1 201 ? -16.688 -8.234 -0.062 1 98.19 201 PHE A O 1
ATOM 1552 N N . SER A 1 202 ? -16.188 -10.102 1.104 1 97.31 202 SER A N 1
ATOM 1553 C CA . SER A 1 202 ? -17.531 -10.641 0.972 1 97.31 202 SER A CA 1
ATOM 1554 C C . SER A 1 202 ? -18.562 -9.766 1.686 1 97.31 202 SER A C 1
ATOM 1556 O O . SER A 1 202 ? -19.594 -9.406 1.109 1 97.31 202 SER A O 1
ATOM 1558 N N . ARG A 1 203 ? -18.266 -9.43 2.922 1 97.94 203 ARG A N 1
ATOM 1559 C CA . ARG A 1 203 ? -19.172 -8.594 3.711 1 97.94 203 ARG A CA 1
ATOM 1560 C C . ARG A 1 203 ? -19.312 -7.203 3.098 1 97.94 203 ARG A C 1
ATOM 1562 O O . ARG A 1 203 ? -20.391 -6.625 3.096 1 97.94 203 ARG A O 1
ATOM 1569 N N . LEU A 1 204 ? -18.188 -6.707 2.598 1 98.31 204 LEU A N 1
ATOM 1570 C CA . LEU A 1 204 ? -18.234 -5.375 2.01 1 98.31 204 LEU A CA 1
ATOM 1571 C C . LEU A 1 204 ? -19.062 -5.371 0.729 1 98.31 204 LEU A C 1
ATOM 1573 O O . LEU A 1 204 ? -19.812 -4.434 0.475 1 98.31 204 LEU A O 1
ATOM 1577 N N . LEU A 1 205 ? -18.906 -6.418 -0.068 1 98.12 205 LEU A N 1
ATOM 1578 C CA . LEU A 1 205 ? -19.75 -6.52 -1.253 1 98.12 205 LEU A CA 1
ATOM 1579 C C . LEU A 1 205 ? -21.219 -6.551 -0.867 1 98.12 205 LEU A C 1
ATOM 1581 O O . LEU A 1 205 ? -22.047 -5.879 -1.492 1 98.12 205 LEU A O 1
ATOM 1585 N N . THR A 1 206 ? -21.547 -7.277 0.117 1 97.75 206 THR A N 1
ATOM 1586 C CA . THR A 1 206 ? -22.922 -7.371 0.599 1 97.75 206 THR A CA 1
ATOM 1587 C C . THR A 1 206 ? -23.438 -6.004 1.028 1 97.75 206 THR A C 1
ATOM 1589 O O . THR A 1 206 ? -24.594 -5.672 0.791 1 97.75 206 THR A O 1
ATOM 1592 N N . LEU A 1 207 ? -22.594 -5.277 1.58 1 97.75 207 LEU A N 1
ATOM 1593 C CA . LEU A 1 207 ? -22.953 -3.949 2.061 1 97.75 207 LEU A CA 1
ATOM 1594 C C . LEU A 1 207 ? -23.109 -2.975 0.898 1 97.75 207 LEU A C 1
ATOM 1596 O O . LEU A 1 207 ? -24.047 -2.16 0.887 1 97.75 207 LEU A O 1
ATOM 1600 N N . LEU A 1 208 ? -22.266 -3.039 -0.085 1 97.75 208 LEU A N 1
ATOM 1601 C CA . LEU A 1 208 ? -22.172 -2.008 -1.109 1 97.75 208 LEU A CA 1
ATOM 1602 C C . LEU A 1 208 ? -23.109 -2.299 -2.273 1 97.75 208 LEU A C 1
ATOM 1604 O O . LEU A 1 208 ? -23.688 -1.38 -2.85 1 97.75 208 LEU A O 1
ATOM 1608 N N . TRP A 1 209 ? -23.281 -3.537 -2.615 1 97.38 209 TRP A N 1
ATOM 1609 C CA . TRP A 1 209 ? -23.922 -3.957 -3.852 1 97.38 209 TRP A CA 1
ATOM 1610 C C . TRP A 1 209 ? -25.344 -3.377 -3.947 1 97.38 209 TRP A C 1
ATOM 1612 O O . TRP A 1 209 ? -25.703 -2.768 -4.957 1 97.38 209 TRP A O 1
ATOM 1622 N N . PRO A 1 210 ? -26.172 -3.426 -2.9 1 97.19 210 PRO A N 1
ATOM 1623 C CA . PRO A 1 210 ? -27.531 -2.9 -3.01 1 97.19 210 PRO A CA 1
ATOM 1624 C C . PRO A 1 210 ? -27.562 -1.377 -3.104 1 97.19 210 PRO A C 1
ATOM 1626 O O . PRO A 1 210 ? -28.609 -0.801 -3.443 1 97.19 210 PRO A O 1
ATOM 1629 N N . GLN A 1 211 ? -26.469 -0.739 -2.775 1 97.56 211 GLN A N 1
ATOM 1630 C CA . GLN A 1 211 ? -26.438 0.72 -2.789 1 97.56 211 GLN A CA 1
ATOM 1631 C C . GLN A 1 211 ? -26.172 1.253 -4.195 1 97.56 211 GLN A C 1
ATOM 1633 O O . GLN A 1 211 ? -26.422 2.43 -4.473 1 97.56 211 GLN A O 1
ATOM 1638 N N . TRP A 1 212 ? -25.609 0.41 -5.066 1 97.44 212 TRP A N 1
ATOM 1639 C CA . TRP A 1 212 ? -25.281 0.873 -6.41 1 97.44 212 TRP A CA 1
ATOM 1640 C C . TRP A 1 212 ? -26.531 0.911 -7.293 1 97.44 212 TRP A C 1
ATOM 1642 O O . TRP A 1 212 ? -27.438 0.098 -7.125 1 97.44 212 TRP A O 1
ATOM 1652 N N . PRO A 1 213 ? -26.562 1.846 -8.227 1 96.94 213 PRO A N 1
ATOM 1653 C CA . PRO A 1 213 ? -27.703 1.893 -9.156 1 96.94 213 PRO A CA 1
ATOM 1654 C C . PRO A 1 213 ? -27.859 0.598 -9.945 1 96.94 213 PRO A C 1
ATOM 1656 O O . PRO A 1 213 ? -26.875 -0.07 -10.266 1 96.94 213 PRO A O 1
ATOM 1659 N N . ALA A 1 214 ? -29.094 0.322 -10.359 1 96.19 214 ALA A N 1
ATOM 1660 C CA . ALA A 1 214 ? -29.422 -0.91 -11.07 1 96.19 214 ALA A CA 1
ATOM 1661 C C . ALA A 1 214 ? -28.625 -1.038 -12.359 1 96.19 214 ALA A C 1
ATOM 1663 O O . ALA A 1 214 ? -28.156 -2.129 -12.703 1 96.19 214 ALA A O 1
ATOM 1664 N N . GLY A 1 215 ? -28.453 0.054 -13.008 1 95.69 215 GLY A N 1
ATOM 1665 C CA . GLY A 1 215 ? -27.688 0.03 -14.242 1 95.69 215 GLY A CA 1
ATOM 1666 C C . GLY A 1 215 ? -26.25 -0.406 -14.047 1 95.69 215 GLY A C 1
ATOM 1667 O O . GLY A 1 215 ? -25.688 -1.132 -14.867 1 95.69 215 GLY A O 1
ATOM 1668 N N . VAL A 1 216 ? -25.672 0.017 -12.969 1 95.88 216 VAL A N 1
ATOM 1669 C CA . VAL A 1 216 ? -24.297 -0.348 -12.633 1 95.88 216 VAL A CA 1
ATOM 1670 C C . VAL A 1 216 ? -24.219 -1.834 -12.281 1 95.88 216 VAL A C 1
ATOM 1672 O O . VAL A 1 216 ? -23.359 -2.555 -12.781 1 95.88 216 VAL A O 1
ATOM 1675 N N . ARG A 1 217 ? -25.156 -2.314 -11.5 1 96.25 217 ARG A N 1
ATOM 1676 C CA . ARG A 1 217 ? -25.203 -3.721 -11.117 1 96.25 217 ARG A CA 1
ATOM 1677 C C . ARG A 1 217 ? -25.375 -4.617 -12.336 1 96.25 217 ARG A C 1
ATOM 1679 O O . ARG A 1 217 ? -24.688 -5.633 -12.477 1 96.25 217 ARG A O 1
ATOM 1686 N N . ASP A 1 218 ? -26.203 -4.234 -13.211 1 94.56 218 ASP A N 1
ATOM 1687 C CA . ASP A 1 218 ? -26.469 -5.004 -14.43 1 94.56 218 ASP A CA 1
ATOM 1688 C C . ASP A 1 218 ? -25.219 -5.07 -15.32 1 94.56 218 ASP A C 1
ATOM 1690 O O . ASP A 1 218 ? -24.984 -6.082 -15.977 1 94.56 218 ASP A O 1
ATOM 1694 N N . ALA A 1 219 ? -24.531 -4.016 -15.32 1 94.38 219 ALA A N 1
ATOM 1695 C CA . ALA A 1 219 ? -23.312 -3.967 -16.125 1 94.38 219 ALA A CA 1
ATOM 1696 C C . ALA A 1 219 ? -22.219 -4.852 -15.539 1 94.38 219 ALA A C 1
ATOM 1698 O O . ALA A 1 219 ? -21.422 -5.434 -16.266 1 94.38 219 ALA A O 1
ATOM 1699 N N . LEU A 1 220 ? -22.188 -5 -14.219 1 94.69 220 LEU A N 1
ATOM 1700 C CA . LEU A 1 220 ? -21.109 -5.711 -13.531 1 94.69 220 LEU A CA 1
ATOM 1701 C C . LEU A 1 220 ? -21.391 -7.211 -13.5 1 94.69 220 LEU A C 1
ATOM 1703 O O . LEU A 1 220 ? -20.453 -8.016 -13.508 1 94.69 220 LEU A O 1
ATOM 1707 N N . ARG A 1 221 ? -22.547 -7.652 -13.555 1 92.38 221 ARG A N 1
ATOM 1708 C CA . ARG A 1 221 ? -22.969 -9.031 -13.336 1 92.38 221 ARG A CA 1
ATOM 1709 C C . ARG A 1 221 ? -22.328 -9.969 -14.352 1 92.38 221 ARG A C 1
ATOM 1711 O O . ARG A 1 221 ? -21.875 -11.062 -14.008 1 92.38 221 ARG A O 1
ATOM 1718 N N . PRO A 1 222 ? -22.203 -9.562 -15.586 1 89.94 222 PRO A N 1
ATOM 1719 C CA . PRO A 1 222 ? -21.656 -10.484 -16.578 1 89.94 222 PRO A CA 1
ATOM 1720 C C . PRO A 1 222 ? -20.156 -10.664 -16.469 1 89.94 222 PRO A C 1
ATOM 1722 O O . PRO A 1 222 ? -19.578 -11.508 -17.172 1 89.94 222 PRO A O 1
ATOM 1725 N N . LEU A 1 223 ? -19.531 -9.945 -15.539 1 91.12 223 LEU A N 1
ATOM 1726 C CA . LEU A 1 223 ? -18.062 -9.914 -15.531 1 91.12 223 LEU A CA 1
ATOM 1727 C C . LEU A 1 223 ? -17.516 -11.023 -14.648 1 91.12 223 LEU A C 1
ATOM 1729 O O . LEU A 1 223 ? -16.328 -11.344 -14.727 1 91.12 223 LEU A O 1
ATOM 1733 N N . TRP A 1 224 ? -18.328 -11.672 -13.82 1 93.81 224 TRP A N 1
ATOM 1734 C CA . TRP A 1 224 ? -17.844 -12.562 -12.773 1 93.81 224 TRP A CA 1
ATOM 1735 C C . TRP A 1 224 ? -17.047 -13.719 -13.367 1 93.81 224 TRP A C 1
ATOM 1737 O O . TRP A 1 224 ? -15.938 -14.008 -12.93 1 93.81 224 TRP A O 1
ATOM 1747 N N . SER A 1 225 ? -17.594 -14.352 -14.406 1 91.81 225 SER A N 1
ATOM 1748 C CA . SER A 1 225 ? -16.922 -15.5 -15.016 1 91.81 225 SER A CA 1
ATOM 1749 C C . SER A 1 225 ? -15.57 -15.094 -15.586 1 91.81 225 SER A C 1
ATOM 1751 O O . SER A 1 225 ? -14.578 -15.797 -15.391 1 91.81 225 SER A O 1
ATOM 1753 N N . GLY A 1 226 ? -15.555 -13.992 -16.25 1 89.94 226 GLY A N 1
ATOM 1754 C CA . GLY A 1 226 ? -14.305 -13.508 -16.828 1 89.94 226 GLY A CA 1
ATOM 1755 C C . GLY A 1 226 ? -13.266 -13.148 -15.781 1 89.94 226 GLY A C 1
ATOM 1756 O O . GLY A 1 226 ? -12.078 -13.398 -15.977 1 89.94 226 GLY A O 1
ATOM 1757 N N . LEU A 1 227 ? -13.703 -12.57 -14.688 1 92.81 227 LEU A N 1
ATOM 1758 C CA . LEU A 1 227 ? -12.781 -12.219 -13.609 1 92.81 227 LEU A CA 1
ATOM 1759 C C . LEU A 1 227 ? -12.203 -13.469 -12.961 1 92.81 227 LEU A C 1
ATOM 1761 O O . LEU A 1 227 ? -11.008 -13.516 -12.641 1 92.81 227 LEU A O 1
ATOM 1765 N N . ILE A 1 228 ? -12.977 -14.469 -12.797 1 91.94 228 ILE A N 1
ATOM 1766 C CA . ILE A 1 228 ? -12.492 -15.734 -12.25 1 91.94 228 ILE A CA 1
ATOM 1767 C C . ILE A 1 228 ? -11.414 -16.312 -13.164 1 91.94 228 ILE A C 1
ATOM 1769 O O . ILE A 1 228 ? -10.344 -16.719 -12.695 1 91.94 228 ILE A O 1
ATOM 1773 N N . ASP A 1 229 ? -11.625 -16.219 -14.445 1 88.25 229 ASP A N 1
ATOM 1774 C CA . ASP A 1 229 ? -10.656 -16.734 -15.414 1 88.25 229 ASP A CA 1
ATOM 1775 C C . ASP A 1 229 ? -9.359 -15.922 -15.367 1 88.25 229 ASP A C 1
ATOM 1777 O O . ASP A 1 229 ? -8.266 -16.484 -15.477 1 88.25 229 ASP A O 1
ATOM 1781 N N . ALA A 1 230 ? -9.523 -14.688 -15.195 1 88.38 230 ALA A N 1
ATOM 1782 C CA . ALA A 1 230 ? -8.367 -13.797 -15.195 1 88.38 230 ALA A CA 1
ATOM 1783 C C . ALA A 1 230 ? -7.402 -14.156 -14.062 1 88.38 230 ALA A C 1
ATOM 1785 O O . ALA A 1 230 ? -6.184 -14.047 -14.227 1 88.38 230 ALA A O 1
ATOM 1786 N N . PHE A 1 231 ? -7.898 -14.656 -12.961 1 90.06 231 PHE A N 1
ATOM 1787 C CA . PHE A 1 231 ? -7.047 -14.891 -11.805 1 90.06 231 PHE A CA 1
ATOM 1788 C C . PHE A 1 231 ? -6.625 -16.359 -11.719 1 90.06 231 PHE A C 1
ATOM 1790 O O . PHE A 1 231 ? -5.598 -16.672 -11.125 1 90.06 231 PHE A O 1
ATOM 1797 N N . LEU A 1 232 ? -7.34 -17.25 -12.391 1 84.5 232 LEU A N 1
ATOM 1798 C CA . LEU A 1 232 ? -7.035 -18.672 -12.289 1 84.5 232 LEU A CA 1
ATOM 1799 C C . LEU A 1 232 ? -6.098 -19.109 -13.406 1 84.5 232 LEU A C 1
ATOM 1801 O O . LEU A 1 232 ? -5.301 -20.031 -13.227 1 84.5 232 LEU A O 1
ATOM 1805 N N . PHE A 1 233 ? -6.16 -18.438 -14.555 1 76.25 233 PHE A N 1
ATOM 1806 C CA . PHE A 1 233 ? -5.512 -19.031 -15.719 1 76.25 233 PHE A CA 1
ATOM 1807 C C . PHE A 1 233 ? -4.551 -18.047 -16.375 1 76.25 233 PHE A C 1
ATOM 1809 O O . PHE A 1 233 ? -4.066 -18.281 -17.484 1 76.25 233 PHE A O 1
ATOM 1816 N N . ALA A 1 234 ? -4.18 -17.047 -15.805 1 62.22 234 ALA A N 1
ATOM 1817 C CA . ALA A 1 234 ? -3.457 -15.961 -16.469 1 62.22 234 ALA A CA 1
ATOM 1818 C C . ALA A 1 234 ? -1.968 -16.281 -16.562 1 62.22 234 ALA A C 1
ATOM 1820 O O . ALA A 1 234 ? -1.243 -15.656 -17.344 1 62.22 234 ALA A O 1
ATOM 1821 N N . ASP A 1 235 ? -1.502 -17.375 -16.078 1 75.06 235 ASP A N 1
ATOM 1822 C CA . ASP A 1 235 ? -0.051 -17.344 -15.93 1 75.06 235 ASP A CA 1
ATOM 1823 C C . ASP A 1 235 ? 0.608 -18.469 -16.719 1 75.06 235 ASP A C 1
ATOM 1825 O O . ASP A 1 235 ? 1.777 -18.797 -16.5 1 75.06 235 ASP A O 1
ATOM 1829 N N . ALA A 1 236 ? -0.162 -18.922 -17.703 1 76.88 236 ALA A N 1
ATOM 1830 C CA . ALA A 1 236 ? 0.43 -20.047 -18.438 1 76.88 236 ALA A CA 1
ATOM 1831 C C . ALA A 1 236 ? 1.668 -19.609 -19.203 1 76.88 236 ALA A C 1
ATOM 1833 O O . ALA A 1 236 ? 2.656 -20.344 -19.281 1 76.88 236 ALA A O 1
ATOM 1834 N N . ARG A 1 237 ? 1.637 -18.469 -19.734 1 83.12 237 ARG A N 1
ATOM 1835 C CA . ARG A 1 237 ? 2.764 -17.984 -20.516 1 83.12 237 ARG A CA 1
ATOM 1836 C C . ARG A 1 237 ? 3.975 -17.719 -19.625 1 83.12 237 ARG A C 1
ATOM 1838 O O . ARG A 1 237 ? 5.117 -17.906 -20.062 1 83.12 237 ARG A O 1
ATOM 1845 N N . ILE A 1 238 ? 3.705 -17.281 -18.484 1 88.31 238 ILE A N 1
ATOM 1846 C CA . ILE A 1 238 ? 4.793 -17 -17.562 1 88.31 238 ILE A CA 1
ATOM 1847 C C . ILE A 1 238 ? 5.438 -18.312 -17.109 1 88.31 238 ILE A C 1
ATOM 1849 O O . ILE A 1 238 ? 6.66 -18.406 -17 1 88.31 238 ILE A O 1
ATOM 1853 N N . ALA A 1 239 ? 4.633 -19.281 -16.953 1 86.81 239 ALA A N 1
ATOM 1854 C CA . ALA A 1 239 ? 5.16 -20.609 -16.594 1 86.81 239 ALA A CA 1
ATOM 1855 C C . ALA A 1 239 ? 6.023 -21.172 -17.719 1 86.81 239 ALA A C 1
ATOM 1857 O O . ALA A 1 239 ? 7.109 -21.703 -17.469 1 86.81 239 ALA A O 1
ATOM 1858 N N . ALA A 1 240 ? 5.543 -21.016 -18.891 1 89.25 240 ALA A N 1
ATOM 1859 C CA . ALA A 1 240 ? 6.301 -21.5 -20.047 1 89.25 240 ALA A CA 1
ATOM 1860 C C . ALA A 1 240 ? 7.645 -20.766 -20.141 1 89.25 240 ALA A C 1
ATOM 1862 O O . ALA A 1 240 ? 8.664 -21.391 -20.453 1 89.25 240 ALA A O 1
ATOM 1863 N N . GLU A 1 241 ? 7.598 -19.531 -19.891 1 92.62 241 GLU A N 1
ATOM 1864 C CA . GLU A 1 241 ? 8.828 -18.75 -19.922 1 92.62 241 GLU A CA 1
ATOM 1865 C C . GLU A 1 241 ? 9.812 -19.234 -18.859 1 92.62 241 GLU A C 1
ATOM 1867 O O . GLU A 1 241 ? 11.016 -19.312 -19.109 1 92.62 241 GLU A O 1
ATOM 1872 N N . ALA A 1 242 ? 9.312 -19.516 -17.703 1 91.38 242 ALA A N 1
ATOM 1873 C CA . ALA A 1 242 ? 10.156 -20.016 -16.625 1 91.38 242 ALA A CA 1
ATOM 1874 C C . ALA A 1 242 ? 10.789 -21.359 -16.984 1 91.38 242 ALA A C 1
ATOM 1876 O O . ALA A 1 242 ? 11.969 -21.578 -16.719 1 91.38 242 ALA A O 1
ATOM 1877 N N . LEU A 1 243 ? 10.016 -22.172 -17.656 1 91.62 243 LEU A N 1
ATOM 1878 C CA . LEU A 1 243 ? 10.516 -23.484 -18.047 1 91.62 243 LEU A CA 1
ATOM 1879 C C . LEU A 1 243 ? 11.555 -23.344 -19.156 1 91.62 243 LEU A C 1
ATOM 1881 O O . LEU A 1 243 ? 12.578 -24.047 -19.141 1 91.62 243 LEU A O 1
ATOM 1885 N N . ALA A 1 244 ? 11.273 -22.453 -20.031 1 94.06 244 ALA A N 1
ATOM 1886 C CA . ALA A 1 244 ? 12.234 -22.203 -21.109 1 94.06 244 ALA A CA 1
ATOM 1887 C C . ALA A 1 244 ? 13.555 -21.688 -20.547 1 94.06 244 ALA A C 1
ATOM 1889 O O . ALA A 1 244 ? 14.633 -22.125 -20.969 1 94.06 244 ALA A O 1
ATOM 1890 N N . ALA A 1 245 ? 13.492 -20.844 -19.609 1 94.62 245 ALA A N 1
ATOM 1891 C CA . ALA A 1 245 ? 14.688 -20.266 -18.984 1 94.62 245 ALA A CA 1
ATOM 1892 C C . ALA A 1 245 ? 15.484 -21.328 -18.25 1 94.62 245 ALA A C 1
ATOM 1894 O O . ALA A 1 245 ? 16.703 -21.188 -18.078 1 94.62 245 ALA A O 1
ATOM 1895 N N . ALA A 1 246 ? 14.789 -22.375 -17.875 1 93.94 246 ALA A N 1
ATOM 1896 C CA . ALA A 1 246 ? 15.445 -23.469 -17.156 1 93.94 246 ALA A CA 1
ATOM 1897 C C . ALA A 1 246 ? 16.109 -24.438 -18.141 1 93.94 246 ALA A C 1
ATOM 1899 O O . ALA A 1 246 ? 16.781 -25.391 -17.734 1 93.94 246 ALA A O 1
ATOM 1900 N N . GLY A 1 247 ? 15.859 -24.234 -19.469 1 93.69 247 GLY A N 1
ATOM 1901 C CA . GLY A 1 247 ? 16.531 -25.047 -20.469 1 93.69 247 GLY A CA 1
ATOM 1902 C C . GLY A 1 247 ? 15.633 -26.109 -21.094 1 93.69 247 GLY A C 1
ATOM 1903 O O . GLY A 1 247 ? 16.109 -26.969 -21.828 1 93.69 247 GLY A O 1
ATOM 1904 N N . LEU A 1 248 ? 14.359 -26.094 -20.812 1 92.12 248 LEU A N 1
ATOM 1905 C CA . LEU A 1 248 ? 13.461 -27.062 -21.422 1 92.12 248 LEU A CA 1
ATOM 1906 C C . LEU A 1 248 ? 13.18 -26.703 -22.875 1 92.12 248 LEU A C 1
ATOM 1908 O O . LEU A 1 248 ? 13.055 -25.531 -23.219 1 92.12 248 LEU A O 1
ATOM 1912 N N . THR A 1 249 ? 13.016 -27.766 -23.656 1 93.06 249 THR A N 1
ATOM 1913 C CA . THR A 1 249 ? 12.695 -27.578 -25.062 1 93.06 249 THR A CA 1
ATOM 1914 C C . THR A 1 249 ? 11.219 -27.25 -25.25 1 93.06 249 THR A C 1
ATOM 1916 O O . THR A 1 249 ? 10.414 -27.469 -24.344 1 93.06 249 THR A O 1
ATOM 1919 N N . ALA A 1 250 ? 10.914 -26.797 -26.406 1 92.81 250 ALA A N 1
ATOM 1920 C CA . ALA A 1 250 ? 9.531 -26.469 -26.719 1 92.81 250 ALA A CA 1
ATOM 1921 C C . ALA A 1 250 ? 8.633 -27.703 -26.578 1 92.81 250 ALA A C 1
ATOM 1923 O O . ALA A 1 250 ? 7.512 -27.594 -26.078 1 92.81 250 ALA A O 1
ATOM 1924 N N . CYS A 1 251 ? 9.141 -28.797 -26.953 1 90.62 251 CYS A N 1
ATOM 1925 C CA . CYS A 1 251 ? 8.391 -30.047 -26.875 1 90.62 251 CYS A CA 1
ATOM 1926 C C . CYS A 1 251 ? 8.164 -30.438 -25.422 1 90.62 251 CYS A C 1
ATOM 1928 O O . CYS A 1 251 ? 7.07 -30.875 -25.047 1 90.62 251 CYS A O 1
ATOM 1930 N N . GLU A 1 252 ? 9.172 -30.266 -24.641 1 87.81 252 GLU A N 1
ATOM 1931 C CA . GLU A 1 252 ? 9.055 -30.578 -23.234 1 87.81 252 GLU A CA 1
ATOM 1932 C C . GLU A 1 252 ? 8.062 -29.656 -22.531 1 87.81 252 GLU A C 1
ATOM 1934 O O . GLU A 1 252 ? 7.266 -30.094 -21.703 1 87.81 252 GLU A O 1
ATOM 1939 N N . ILE A 1 253 ? 8.125 -28.422 -22.859 1 90.69 253 ILE A N 1
ATOM 1940 C CA . ILE A 1 253 ? 7.234 -27.422 -22.281 1 90.69 253 ILE A CA 1
ATOM 1941 C C . ILE A 1 253 ? 5.789 -27.703 -22.672 1 90.69 253 ILE A C 1
ATOM 1943 O O . ILE A 1 253 ? 4.887 -27.672 -21.844 1 90.69 253 ILE A O 1
ATOM 1947 N N . ASP A 1 254 ? 5.613 -28.047 -23.891 1 87.75 254 ASP A N 1
ATOM 1948 C CA . ASP A 1 254 ? 4.281 -28.375 -24.375 1 87.75 254 ASP A CA 1
ATOM 1949 C C . ASP A 1 254 ? 3.709 -29.578 -23.609 1 87.75 254 ASP A C 1
ATOM 1951 O O . ASP A 1 254 ? 2.531 -29.578 -23.25 1 87.75 254 ASP A O 1
ATOM 1955 N N . ARG A 1 255 ? 4.5 -30.516 -23.422 1 83.56 255 ARG A N 1
ATOM 1956 C CA . ARG A 1 255 ? 4.07 -31.703 -22.688 1 83.56 255 ARG A CA 1
ATOM 1957 C C . ARG A 1 255 ? 3.723 -31.344 -21.234 1 83.56 255 ARG A C 1
ATOM 1959 O O . ARG A 1 255 ? 2.709 -31.812 -20.719 1 83.56 255 ARG A O 1
ATOM 1966 N N . ALA A 1 256 ? 4.559 -30.547 -20.703 1 80.88 256 ALA A N 1
ATOM 1967 C CA . ALA A 1 256 ? 4.352 -30.156 -19.312 1 80.88 256 ALA A CA 1
ATOM 1968 C C . ALA A 1 256 ? 3.07 -29.344 -19.156 1 80.88 256 ALA A C 1
ATOM 1970 O O . ALA A 1 256 ? 2.312 -29.547 -18.203 1 80.88 256 ALA A O 1
ATOM 1971 N N . MET A 1 257 ? 2.85 -28.5 -20.094 1 82.25 257 MET A N 1
ATOM 1972 C CA . MET A 1 257 ? 1.736 -27.562 -20 1 82.25 257 MET A CA 1
ATOM 1973 C C . MET A 1 257 ? 0.431 -28.219 -20.438 1 82.25 257 MET A C 1
ATOM 1975 O O . MET A 1 257 ? -0.651 -27.781 -20.031 1 82.25 257 MET A O 1
ATOM 1979 N N . SER A 1 258 ? 0.545 -29.203 -21.312 1 78.81 258 SER A N 1
ATOM 1980 C CA . SER A 1 258 ? -0.644 -29.875 -21.844 1 78.81 258 SER A CA 1
ATOM 1981 C C . SER A 1 258 ? -1.433 -30.547 -20.719 1 78.81 258 SER A C 1
ATOM 1983 O O . SER A 1 258 ? -2.666 -30.516 -20.719 1 78.81 258 SER A O 1
ATOM 1985 N N . ALA A 1 259 ? -0.726 -31.078 -19.781 1 69.62 259 ALA A N 1
ATOM 1986 C CA . ALA A 1 259 ? -1.411 -31.75 -18.672 1 69.62 259 ALA A CA 1
ATOM 1987 C C . ALA A 1 259 ? -2.195 -30.75 -17.828 1 69.62 259 ALA A C 1
ATOM 1989 O O . ALA A 1 259 ? -3.34 -31.016 -17.453 1 69.62 259 ALA A O 1
ATOM 1990 N N . CYS A 1 260 ? -1.704 -29.578 -17.625 1 69.5 260 CYS A N 1
ATOM 1991 C CA . CYS A 1 260 ? -2.326 -28.562 -16.781 1 69.5 260 CYS A CA 1
ATOM 1992 C C . CYS A 1 260 ? -3.414 -27.812 -17.547 1 69.5 260 CYS A C 1
ATOM 1994 O O . CYS A 1 260 ? -4.348 -27.281 -16.938 1 69.5 260 CYS A O 1
ATOM 1996 N N . GLY A 1 261 ? -3.309 -27.938 -18.828 1 74.31 261 GLY A N 1
ATOM 1997 C CA . GLY A 1 261 ? -4.227 -27.172 -19.656 1 74.31 261 GLY A CA 1
ATOM 1998 C C . GLY A 1 261 ? -5.371 -28 -20.203 1 74.31 261 GLY A C 1
ATOM 1999 O O . GLY A 1 261 ? -6.195 -27.5 -20.969 1 74.31 261 GLY A O 1
ATOM 2000 N N . ALA A 1 262 ? -5.414 -29.25 -19.719 1 79.25 262 ALA A N 1
ATOM 2001 C CA . ALA A 1 262 ? -6.531 -30.078 -20.156 1 79.25 262 ALA A CA 1
ATOM 2002 C C . ALA A 1 262 ? -7.863 -29.5 -19.688 1 79.25 262 ALA A C 1
ATOM 2004 O O . ALA A 1 262 ? -7.98 -29.031 -18.562 1 79.25 262 ALA A O 1
ATOM 2005 N N . PRO A 1 263 ? -8.82 -29.484 -20.609 1 82.25 263 PRO A N 1
ATOM 2006 C CA . PRO A 1 263 ? -10.102 -28.875 -20.281 1 82.25 263 PRO A CA 1
ATOM 2007 C C . PRO A 1 263 ? -10.703 -29.406 -18.984 1 82.25 263 PRO A C 1
ATOM 2009 O O . PRO A 1 263 ? -11.211 -28.641 -18.172 1 82.25 263 PRO A O 1
ATOM 2012 N N . ASP A 1 264 ? -10.625 -30.703 -18.828 1 83.69 264 ASP A N 1
ATOM 2013 C CA . ASP A 1 264 ? -11.188 -31.297 -17.625 1 83.69 264 ASP A CA 1
ATOM 2014 C C . ASP A 1 264 ? -10.453 -30.828 -16.375 1 83.69 264 ASP A C 1
ATOM 2016 O O . ASP A 1 264 ? -11.07 -30.562 -15.344 1 83.69 264 ASP A O 1
ATOM 2020 N N . ALA A 1 265 ? -9.211 -30.734 -16.5 1 80.12 265 ALA A N 1
ATOM 2021 C CA . ALA A 1 265 ? -8.398 -30.281 -15.375 1 80.12 265 ALA A CA 1
ATOM 2022 C C . ALA A 1 265 ? -8.695 -28.812 -15.055 1 80.12 265 ALA A C 1
ATOM 2024 O O . ALA A 1 265 ? -8.805 -28.438 -13.883 1 80.12 265 ALA A O 1
ATOM 2025 N N . MET A 1 266 ? -8.844 -28.047 -16.047 1 82.94 266 MET A N 1
ATOM 2026 C CA . MET A 1 266 ? -9.148 -26.625 -15.875 1 82.94 266 MET A CA 1
ATOM 2027 C C . MET A 1 266 ? -10.523 -26.438 -15.25 1 82.94 266 MET A C 1
ATOM 2029 O O . MET A 1 266 ? -10.695 -25.594 -14.367 1 82.94 266 MET A O 1
ATOM 2033 N N . GLN A 1 267 ? -11.422 -27.25 -15.711 1 86 267 GLN A N 1
ATOM 2034 C CA . GLN A 1 267 ? -12.773 -27.172 -15.164 1 86 267 GLN A CA 1
ATOM 2035 C C . GLN A 1 267 ? -12.805 -27.578 -13.695 1 86 267 GLN A C 1
ATOM 2037 O O . GLN A 1 267 ? -13.5 -26.953 -12.891 1 86 267 GLN A O 1
ATOM 2042 N N . ARG A 1 268 ? -12.109 -28.562 -13.367 1 84 268 ARG A N 1
ATOM 2043 C CA . ARG A 1 268 ? -12.031 -29.016 -11.984 1 84 268 ARG A CA 1
ATOM 2044 C C . ARG A 1 268 ? -11.391 -27.953 -11.102 1 84 268 ARG A C 1
ATOM 2046 O O . ARG A 1 268 ? -11.875 -27.672 -10 1 84 268 ARG A O 1
ATOM 2053 N N . ARG A 1 269 ? -10.359 -27.406 -11.617 1 81.75 269 ARG A N 1
ATOM 2054 C CA . ARG A 1 269 ? -9.672 -26.359 -10.875 1 81.75 269 ARG A CA 1
ATOM 2055 C C . ARG A 1 269 ? -10.586 -25.156 -10.656 1 81.75 269 ARG A C 1
ATOM 2057 O O . ARG A 1 269 ? -10.633 -24.594 -9.562 1 81.75 269 ARG A O 1
ATOM 2064 N N . ARG A 1 270 ? -11.25 -24.828 -11.648 1 87 270 ARG A N 1
ATOM 2065 C CA . ARG A 1 270 ? -12.188 -23.703 -11.555 1 87 270 ARG A CA 1
ATOM 2066 C C . ARG A 1 270 ? -13.273 -23.984 -10.516 1 87 270 ARG A C 1
ATOM 2068 O O . ARG A 1 270 ? -13.547 -23.141 -9.656 1 87 270 ARG A O 1
ATOM 2075 N N . ALA A 1 271 ? -13.875 -25.141 -10.641 1 86.12 271 ALA A N 1
ATOM 2076 C CA . ALA A 1 271 ? -14.969 -25.5 -9.742 1 86.12 271 ALA A CA 1
ATOM 2077 C C . ALA A 1 271 ? -14.508 -25.516 -8.289 1 86.12 271 ALA A C 1
ATOM 2079 O O . ALA A 1 271 ? -15.219 -25.047 -7.402 1 86.12 271 ALA A O 1
ATOM 2080 N N . GLN A 1 272 ? -13.398 -25.969 -8.086 1 83.38 272 GLN A N 1
ATOM 2081 C CA . GLN A 1 272 ? -12.859 -26.062 -6.73 1 83.38 272 GLN A CA 1
ATOM 2082 C C . GLN A 1 272 ? -12.484 -24.688 -6.188 1 83.38 272 GLN A C 1
ATOM 2084 O O . GLN A 1 272 ? -12.734 -24.391 -5.02 1 83.38 272 GLN A O 1
ATOM 2089 N N . SER A 1 273 ? -11.945 -23.891 -7.008 1 85.94 273 SER A N 1
ATOM 2090 C CA . SER A 1 273 ? -11.406 -22.609 -6.566 1 85.94 273 SER A CA 1
ATOM 2091 C C . SER A 1 273 ? -12.508 -21.562 -6.43 1 85.94 273 SER A C 1
ATOM 2093 O O . SER A 1 273 ? -12.391 -20.625 -5.621 1 85.94 273 SER A O 1
ATOM 2095 N N . ALA A 1 274 ? -13.555 -21.75 -7.172 1 91.31 274 ALA A N 1
ATOM 2096 C CA . ALA A 1 274 ? -14.523 -20.656 -7.289 1 91.31 274 ALA A CA 1
ATOM 2097 C C . ALA A 1 274 ? -15.633 -20.797 -6.254 1 91.31 274 ALA A C 1
ATOM 2099 O O . ALA A 1 274 ? -16.516 -19.938 -6.16 1 91.31 274 ALA A O 1
ATOM 2100 N N . ARG A 1 275 ? -15.648 -21.844 -5.461 1 90.12 275 ARG A N 1
ATOM 2101 C CA . ARG A 1 275 ? -16.75 -22.141 -4.543 1 90.12 275 ARG A CA 1
ATOM 2102 C C . ARG A 1 275 ? -17.016 -20.953 -3.615 1 90.12 275 ARG A C 1
ATOM 2104 O O . ARG A 1 275 ? -18.141 -20.469 -3.523 1 90.12 275 ARG A O 1
ATOM 2111 N N . GLN A 1 276 ? -15.992 -20.5 -2.963 1 91.5 276 GLN A N 1
ATOM 2112 C CA . GLN A 1 276 ? -16.156 -19.406 -2.014 1 91.5 276 GLN A CA 1
ATOM 2113 C C . GLN A 1 276 ? -16.547 -18.109 -2.727 1 91.5 276 GLN A C 1
ATOM 2115 O O . GLN A 1 276 ? -17.344 -17.312 -2.203 1 91.5 276 GLN A O 1
ATOM 2120 N N . THR A 1 277 ? -16 -17.906 -3.877 1 95.12 277 THR A N 1
ATOM 2121 C CA . THR A 1 277 ? -16.328 -16.719 -4.672 1 95.12 277 THR A CA 1
ATOM 2122 C C . THR A 1 277 ? -17.797 -16.703 -5.047 1 95.12 277 THR A C 1
ATOM 2124 O O . THR A 1 277 ? -18.484 -15.703 -4.855 1 95.12 277 THR A O 1
ATOM 2127 N N . LEU A 1 278 ? -18.266 -17.844 -5.488 1 94.88 278 LEU A N 1
ATOM 2128 C CA . LEU A 1 278 ? -19.672 -17.922 -5.902 1 94.88 278 LEU A CA 1
ATOM 2129 C C . LEU A 1 278 ? -20.594 -17.766 -4.707 1 94.88 278 LEU A C 1
ATOM 2131 O O . LEU A 1 278 ? -21.656 -17.141 -4.816 1 94.88 278 LEU A O 1
ATOM 2135 N N . HIS A 1 279 ? -20.219 -18.297 -3.639 1 94.19 279 HIS A N 1
ATOM 2136 C CA . HIS A 1 279 ? -21 -18.109 -2.422 1 94.19 279 HIS A CA 1
ATOM 2137 C C . HIS A 1 279 ? -21.094 -16.641 -2.035 1 94.19 279 HIS A C 1
ATOM 2139 O O . HIS A 1 279 ? -22.172 -16.141 -1.724 1 94.19 279 HIS A O 1
ATOM 2145 N N . ALA A 1 280 ? -19.984 -15.93 -2.049 1 95.12 280 ALA A N 1
ATOM 2146 C CA . ALA A 1 280 ? -19.938 -14.508 -1.698 1 95.12 280 ALA A CA 1
ATOM 2147 C C . ALA A 1 280 ? -20.828 -13.688 -2.635 1 95.12 280 ALA A C 1
ATOM 2149 O O . ALA A 1 280 ? -21.562 -12.805 -2.189 1 95.12 280 ALA A O 1
ATOM 2150 N N . LEU A 1 281 ? -20.75 -14 -3.895 1 97.25 281 LEU A N 1
ATOM 2151 C CA . LEU A 1 281 ? -21.531 -13.266 -4.887 1 97.25 281 LEU A CA 1
ATOM 2152 C C . LEU A 1 281 ? -23.031 -13.492 -4.684 1 97.25 281 LEU A C 1
ATOM 2154 O O . LEU A 1 281 ? -23.812 -12.547 -4.758 1 97.25 281 LEU A O 1
ATOM 2158 N N . ARG A 1 282 ? -23.422 -14.68 -4.375 1 96.25 282 ARG A N 1
ATOM 2159 C CA . ARG A 1 282 ? -24.828 -15 -4.137 1 96.25 282 ARG A CA 1
ATOM 2160 C C . ARG A 1 282 ? -25.328 -14.32 -2.865 1 96.25 282 ARG A C 1
ATOM 2162 O O . ARG A 1 282 ? -26.422 -13.758 -2.852 1 96.25 282 ARG A O 1
ATOM 2169 N N . ALA A 1 283 ? -24.562 -14.398 -1.877 1 94.94 283 ALA A N 1
ATOM 2170 C CA . ALA A 1 283 ? -24.938 -13.797 -0.601 1 94.94 283 ALA A CA 1
ATOM 2171 C C . ALA A 1 283 ? -25.156 -12.289 -0.748 1 94.94 283 ALA A C 1
ATOM 2173 O O . ALA A 1 283 ? -26.016 -11.719 -0.075 1 94.94 283 ALA A O 1
ATOM 2174 N N . ALA A 1 284 ? -24.453 -11.672 -1.634 1 96.44 284 ALA A N 1
ATOM 2175 C CA . ALA A 1 284 ? -24.547 -10.227 -1.844 1 96.44 284 ALA A CA 1
ATOM 2176 C C . ALA A 1 284 ? -25.703 -9.891 -2.795 1 96.44 284 ALA A C 1
ATOM 2178 O O . ALA A 1 284 ? -26.047 -8.719 -2.973 1 96.44 284 ALA A O 1
ATOM 2179 N N . GLY A 1 285 ? -26.234 -10.945 -3.453 1 95.75 285 GLY A N 1
ATOM 2180 C CA . GLY A 1 285 ? -27.25 -10.719 -4.469 1 95.75 285 GLY A CA 1
ATOM 2181 C C . GLY A 1 285 ? -26.672 -10.336 -5.816 1 95.75 285 GLY A C 1
ATOM 2182 O O . GLY A 1 285 ? -27.391 -9.859 -6.695 1 95.75 285 GLY A O 1
ATOM 2183 N N . ALA A 1 286 ? -25.422 -10.531 -5.953 1 96.75 286 ALA A N 1
ATOM 2184 C CA . ALA A 1 286 ? -24.734 -10.133 -7.18 1 96.75 286 ALA A CA 1
ATOM 2185 C C . ALA A 1 286 ? -24.75 -11.258 -8.211 1 96.75 286 ALA A C 1
ATOM 2187 O O . ALA A 1 286 ? -24.359 -11.062 -9.359 1 96.75 286 ALA A O 1
ATOM 2188 N N . LEU A 1 287 ? -25.109 -12.414 -7.789 1 94.69 287 LEU A N 1
ATOM 2189 C CA . LEU A 1 287 ? -25.188 -13.594 -8.648 1 94.69 287 LEU A CA 1
ATOM 2190 C C . LEU A 1 287 ? -26.484 -14.359 -8.391 1 94.69 287 LEU A C 1
ATOM 2192 O O . LEU A 1 287 ? -26.828 -14.641 -7.238 1 94.69 287 LEU A O 1
ATOM 2196 N N . GLU A 1 288 ? -27.141 -14.617 -9.477 1 89.38 288 GLU A N 1
ATOM 2197 C CA . GLU A 1 288 ? -28.359 -15.406 -9.344 1 89.38 288 GLU A CA 1
ATOM 2198 C C . GLU A 1 288 ? -28.047 -16.891 -9.219 1 89.38 288 GLU A C 1
ATOM 2200 O O . GLU A 1 288 ? -27.094 -17.391 -9.844 1 89.38 288 GLU A O 1
ATOM 2205 N N . ALA A 1 289 ? -28.891 -17.594 -8.547 1 81.44 289 ALA A N 1
ATOM 2206 C CA . ALA A 1 289 ? -28.672 -19.016 -8.273 1 81.44 289 ALA A CA 1
ATOM 2207 C C . ALA A 1 289 ? -28.562 -19.812 -9.57 1 81.44 289 ALA A C 1
ATOM 2209 O O . ALA A 1 289 ? -27.734 -20.719 -9.68 1 81.44 289 ALA A O 1
ATOM 2210 N N . GLY A 1 290 ? -29.266 -19.484 -10.516 1 78.81 290 GLY A N 1
ATOM 2211 C CA . GLY A 1 290 ? -29.297 -20.234 -11.766 1 78.81 290 GLY A CA 1
ATOM 2212 C C . GLY A 1 290 ? -28.031 -20.062 -12.586 1 78.81 290 GLY A C 1
ATOM 2213 O O . GLY A 1 290 ? -27.703 -20.922 -13.406 1 78.81 290 GLY A O 1
ATOM 2214 N N . GLU A 1 291 ? -27.281 -19.062 -12.312 1 83.38 291 GLU A N 1
ATOM 2215 C CA . GLU A 1 291 ? -26.094 -18.766 -13.102 1 83.38 291 GLU A CA 1
ATOM 2216 C C . GLU A 1 291 ? -24.828 -19.344 -12.461 1 83.38 291 GLU A C 1
ATOM 2218 O O . GLU A 1 291 ? -23.797 -19.469 -13.117 1 83.38 291 GLU A O 1
ATOM 2223 N N . SER A 1 292 ? -24.922 -19.703 -11.227 1 82.94 292 SER A N 1
ATOM 2224 C CA . SER A 1 292 ? -23.75 -20.109 -10.438 1 82.94 292 SER A CA 1
ATOM 2225 C C . SER A 1 292 ? -23.125 -21.375 -11.008 1 82.94 292 SER A C 1
ATOM 2227 O O . SER A 1 292 ? -21.891 -21.453 -11.148 1 82.94 292 SER A O 1
ATOM 2229 N N . ALA A 1 293 ? -23.953 -22.25 -11.398 1 81.12 293 ALA A N 1
ATOM 2230 C CA . ALA A 1 293 ? -23.469 -23.516 -11.914 1 81.12 293 ALA A CA 1
ATOM 2231 C C . ALA A 1 293 ? -22.734 -23.328 -13.234 1 81.12 293 ALA A C 1
ATOM 2233 O O . ALA A 1 293 ? -21.672 -23.922 -13.461 1 81.12 293 ALA A O 1
ATOM 2234 N N . ALA A 1 294 ? -23.266 -22.5 -13.977 1 83.38 294 ALA A N 1
ATOM 2235 C CA . ALA A 1 294 ? -22.641 -22.234 -15.273 1 83.38 294 ALA A CA 1
ATOM 2236 C C . ALA A 1 294 ? -21.297 -21.547 -15.117 1 83.38 294 ALA A C 1
ATOM 2238 O O . ALA A 1 294 ? -20.344 -21.859 -15.836 1 83.38 294 ALA A O 1
ATOM 2239 N N . ILE A 1 295 ? -21.188 -20.734 -14.211 1 84 295 ILE A N 1
ATOM 2240 C CA . ILE A 1 295 ? -19.953 -20.016 -13.969 1 84 295 ILE A CA 1
ATOM 2241 C C . ILE A 1 295 ? -18.906 -20.953 -13.359 1 84 295 ILE A C 1
ATOM 2243 O O . ILE A 1 295 ? -17.734 -20.922 -13.742 1 84 295 ILE A O 1
ATOM 2247 N N . ALA A 1 296 ? -19.375 -21.812 -12.492 1 80.94 296 ALA A N 1
ATOM 2248 C CA . ALA A 1 296 ? -18.469 -22.75 -11.844 1 80.94 296 ALA A CA 1
ATOM 2249 C C . ALA A 1 296 ? -17.828 -23.688 -12.875 1 80.94 296 ALA A C 1
ATOM 2251 O O . ALA A 1 296 ? -16.656 -24.062 -12.734 1 80.94 296 ALA A O 1
ATOM 2252 N N . LEU A 1 297 ? -18.625 -23.938 -13.922 1 77.88 297 LEU A N 1
ATOM 2253 C CA . LEU A 1 297 ? -18.156 -24.891 -14.914 1 77.88 297 LEU A CA 1
ATOM 2254 C C . LEU A 1 297 ? -17.484 -24.172 -16.094 1 77.88 297 LEU A C 1
ATOM 2256 O O . LEU A 1 297 ? -16.953 -24.828 -16.984 1 77.88 297 LEU A O 1
ATOM 2260 N N . GLY A 1 298 ? -17.469 -22.875 -16.031 1 75.81 298 GLY A N 1
ATOM 2261 C CA . GLY A 1 298 ? -16.844 -22.094 -17.094 1 75.81 298 GLY A CA 1
ATOM 2262 C C . GLY A 1 298 ? -17.703 -22.031 -18.359 1 75.81 298 GLY A C 1
ATOM 2263 O O . GLY A 1 298 ? -17.172 -21.875 -19.453 1 75.81 298 GLY A O 1
ATOM 2264 N N . ASN A 1 299 ? -19.016 -22.25 -18.172 1 70.31 299 ASN A N 1
ATOM 2265 C CA . ASN A 1 299 ? -19.938 -22.297 -19.312 1 70.31 299 ASN A CA 1
ATOM 2266 C C . ASN A 1 299 ? -20.703 -21 -19.453 1 70.31 299 ASN A C 1
ATOM 2268 O O . ASN A 1 299 ? -21.625 -20.906 -20.266 1 70.31 299 ASN A O 1
ATOM 2272 N N . ALA A 1 300 ? -20.281 -20.109 -18.609 1 68.62 300 ALA A N 1
ATOM 2273 C CA . ALA A 1 300 ? -21 -18.828 -18.656 1 68.62 300 ALA A CA 1
ATOM 2274 C C . ALA A 1 300 ? -20.266 -17.812 -19.516 1 68.62 300 ALA A C 1
ATOM 2276 O O . ALA A 1 300 ? -19.031 -17.828 -19.609 1 68.62 300 ALA A O 1
ATOM 2277 N N . MET B 1 1 ? 31.266 4.332 -6.938 1 43.53 1 MET B N 1
ATOM 2278 C CA . MET B 1 1 ? 29.922 4.582 -6.43 1 43.53 1 MET B CA 1
ATOM 2279 C C . MET B 1 1 ? 29.562 3.58 -5.336 1 43.53 1 MET B C 1
ATOM 2281 O O . MET B 1 1 ? 29.734 2.373 -5.512 1 43.53 1 MET B O 1
ATOM 2285 N N . ASP B 1 2 ? 29.531 3.994 -4.125 1 61.84 2 ASP B N 1
ATOM 2286 C CA . ASP B 1 2 ? 29.391 3.117 -2.965 1 61.84 2 ASP B CA 1
ATOM 2287 C C . ASP B 1 2 ? 28.156 2.24 -3.088 1 61.84 2 ASP B C 1
ATOM 2289 O O . ASP B 1 2 ? 27.125 2.678 -3.615 1 61.84 2 ASP B O 1
ATOM 2293 N N . ALA B 1 3 ? 28.281 0.985 -2.934 1 82 3 ALA B N 1
ATOM 2294 C CA . ALA B 1 3 ? 27.25 -0.046 -2.959 1 82 3 ALA B CA 1
ATOM 2295 C C . ALA B 1 3 ? 26.078 0.322 -2.041 1 82 3 ALA B C 1
ATOM 2297 O O . ALA B 1 3 ? 26.281 0.939 -0.993 1 82 3 ALA B O 1
ATOM 2298 N N . TYR B 1 4 ? 24.875 0.343 -2.484 1 92.44 4 TYR B N 1
ATOM 2299 C CA . TYR B 1 4 ? 23.672 0.562 -1.692 1 92.44 4 TYR B CA 1
ATOM 2300 C C . TYR B 1 4 ? 23.703 -0.256 -0.407 1 92.44 4 TYR B C 1
ATOM 2302 O O . TYR B 1 4 ? 23.922 -1.468 -0.441 1 92.44 4 TYR B O 1
ATOM 2310 N N . ARG B 1 5 ? 23.609 0.459 0.727 1 94.62 5 ARG B N 1
ATOM 2311 C CA . ARG B 1 5 ? 23.516 -0.182 2.033 1 94.62 5 ARG B CA 1
ATOM 2312 C C . ARG B 1 5 ? 22.125 0.028 2.639 1 94.62 5 ARG B C 1
ATOM 2314 O O . ARG B 1 5 ? 21.719 1.165 2.887 1 94.62 5 ARG B O 1
ATOM 2321 N N . SER B 1 6 ? 21.5 -1.002 2.93 1 97.19 6 SER B N 1
ATOM 2322 C CA . SER B 1 6 ? 20.125 -0.948 3.416 1 97.19 6 SER B CA 1
ATOM 2323 C C . SER B 1 6 ? 20.062 -0.31 4.801 1 97.19 6 SER B C 1
ATOM 2325 O O . SER B 1 6 ? 20.844 -0.651 5.688 1 97.19 6 SER B O 1
ATOM 2327 N N . PRO B 1 7 ? 19.125 0.594 5.008 1 97.19 7 PRO B N 1
ATOM 2328 C CA . PRO B 1 7 ? 18.891 1.111 6.355 1 97.19 7 PRO B CA 1
ATOM 2329 C C . PRO B 1 7 ? 17.891 0.274 7.141 1 97.19 7 PRO B C 1
ATOM 2331 O O . PRO B 1 7 ? 17.453 0.678 8.227 1 97.19 7 PRO B O 1
ATOM 2334 N N . PHE B 1 8 ? 17.531 -0.933 6.617 1 97.62 8 PHE B N 1
ATOM 2335 C CA . PHE B 1 8 ? 16.422 -1.688 7.195 1 97.62 8 PHE B CA 1
ATOM 2336 C C . PHE B 1 8 ? 16.922 -3.021 7.75 1 97.62 8 PHE B C 1
ATOM 2338 O O . PHE B 1 8 ? 16.156 -3.996 7.789 1 97.62 8 PHE B O 1
ATOM 2345 N N . ASP B 1 9 ? 18.125 -3.125 8.195 1 94 9 ASP B N 1
ATOM 2346 C CA . ASP B 1 9 ? 18.719 -4.379 8.641 1 94 9 ASP B CA 1
ATOM 2347 C C . ASP B 1 9 ? 17.922 -5 9.781 1 94 9 ASP B C 1
ATOM 2349 O O . ASP B 1 9 ? 17.812 -6.223 9.875 1 94 9 ASP B O 1
ATOM 2353 N N . ASP B 1 10 ? 17.344 -4.16 10.586 1 94.81 10 ASP B N 1
ATOM 2354 C CA . ASP B 1 10 ? 16.609 -4.672 11.734 1 94.81 10 ASP B CA 1
ATOM 2355 C C . ASP B 1 10 ? 15.102 -4.461 11.555 1 94.81 10 ASP B C 1
ATOM 2357 O O . ASP B 1 10 ? 14.367 -4.363 12.539 1 94.81 10 ASP B O 1
ATOM 2361 N N . TRP B 1 11 ? 14.609 -4.332 10.352 1 97.69 11 TRP B N 1
ATOM 2362 C CA . TRP B 1 11 ? 13.234 -3.939 10.07 1 97.69 11 TRP B CA 1
ATOM 2363 C C . TRP B 1 11 ? 12.25 -4.926 10.688 1 97.69 11 TRP B C 1
ATOM 2365 O O . TRP B 1 11 ? 11.281 -4.523 11.328 1 97.69 11 TRP B O 1
ATOM 2375 N N . HIS B 1 12 ? 12.477 -6.223 10.609 1 96.06 12 HIS B N 1
ATOM 2376 C CA . HIS B 1 12 ? 11.547 -7.242 11.094 1 96.06 12 HIS B CA 1
ATOM 2377 C C . HIS B 1 12 ? 11.414 -7.188 12.609 1 96.06 12 HIS B C 1
ATOM 2379 O O . HIS B 1 12 ? 10.461 -7.738 13.172 1 96.06 12 HIS B O 1
ATOM 2385 N N . GLN B 1 13 ? 12.32 -6.434 13.242 1 94.12 13 GLN B N 1
ATOM 2386 C CA . GLN B 1 13 ? 12.305 -6.344 14.703 1 94.12 13 GLN B CA 1
ATOM 2387 C C . GLN B 1 13 ? 11.844 -4.961 15.156 1 94.12 13 GLN B C 1
ATOM 2389 O O . GLN B 1 13 ? 11.242 -4.82 16.219 1 94.12 13 GLN B O 1
ATOM 2394 N N . ALA B 1 14 ? 12.133 -4.02 14.297 1 94.12 14 ALA B N 1
ATOM 2395 C CA . ALA B 1 14 ? 12.109 -2.67 14.852 1 94.12 14 ALA B CA 1
ATOM 2396 C C . ALA B 1 14 ? 10.984 -1.842 14.242 1 94.12 14 ALA B C 1
ATOM 2398 O O . ALA B 1 14 ? 10.539 -0.856 14.828 1 94.12 14 ALA B O 1
ATOM 2399 N N . ALA B 1 15 ? 10.57 -2.139 12.992 1 97.88 15 ALA B N 1
ATOM 2400 C CA . ALA B 1 15 ? 9.531 -1.33 12.352 1 97.88 15 ALA B CA 1
ATOM 2401 C C . ALA B 1 15 ? 8.289 -1.242 13.227 1 97.88 15 ALA B C 1
ATOM 2403 O O . ALA B 1 15 ? 7.93 -2.205 13.906 1 97.88 15 ALA B O 1
ATOM 2404 N N . SER B 1 16 ? 7.641 -0.09 13.258 1 97.62 16 SER B N 1
ATOM 2405 C CA . SER B 1 16 ? 6.449 0.099 14.086 1 97.62 16 SER B CA 1
ATOM 2406 C C . SER B 1 16 ? 5.395 -0.959 13.781 1 97.62 16 SER B C 1
ATOM 2408 O O . SER B 1 16 ? 4.777 -1.507 14.695 1 97.62 16 SER B O 1
ATOM 2410 N N . VAL B 1 17 ? 5.176 -1.301 12.523 1 98.25 17 VAL B N 1
ATOM 2411 C CA . VAL B 1 17 ? 4.16 -2.271 12.125 1 98.25 17 VAL B CA 1
ATOM 2412 C C . VAL B 1 17 ? 4.5 -3.641 12.719 1 98.25 17 VAL B C 1
ATOM 2414 O O . VAL B 1 17 ? 3.605 -4.438 13 1 98.25 17 VAL B O 1
ATOM 2417 N N . ARG B 1 18 ? 5.754 -3.885 13 1 97.31 18 ARG B N 1
ATOM 2418 C CA . ARG B 1 18 ? 6.203 -5.176 13.508 1 97.31 18 ARG B CA 1
ATOM 2419 C C . ARG B 1 18 ? 6.223 -5.188 15.031 1 97.31 18 ARG B C 1
ATOM 2421 O O . ARG B 1 18 ? 5.973 -6.223 15.648 1 97.31 18 ARG B O 1
ATOM 2428 N N . SER B 1 19 ? 6.457 -4.078 15.609 1 95.5 19 SER B N 1
ATOM 2429 C CA . SER B 1 19 ? 6.934 -4.141 16.984 1 95.5 19 SER B CA 1
ATOM 2430 C C . SER B 1 19 ? 5.984 -3.412 17.938 1 95.5 19 SER B C 1
ATOM 2432 O O . SER B 1 19 ? 6.059 -3.58 19.156 1 95.5 19 SER B O 1
ATOM 2434 N N . MET B 1 20 ? 5.133 -2.494 17.406 1 94.56 20 MET B N 1
ATOM 2435 C CA . MET B 1 20 ? 4.262 -1.743 18.312 1 94.56 20 MET B CA 1
ATOM 2436 C C . MET B 1 20 ? 3.318 -2.68 19.062 1 94.56 20 MET B C 1
ATOM 2438 O O . MET B 1 20 ? 2.533 -3.402 18.438 1 94.56 20 MET B O 1
ATOM 2442 N N . PRO B 1 21 ? 3.389 -2.598 20.359 1 93.44 21 PRO B N 1
ATOM 2443 C CA . PRO B 1 21 ? 2.484 -3.473 21.125 1 93.44 21 PRO B CA 1
ATOM 2444 C C . PRO B 1 21 ? 1.014 -3.113 20.922 1 93.44 21 PRO B C 1
ATOM 2446 O O . PRO B 1 21 ? 0.649 -1.937 20.969 1 93.44 21 PRO B O 1
ATOM 2449 N N . ALA B 1 22 ? 0.235 -4.117 20.75 1 91.62 22 ALA B N 1
ATOM 2450 C CA . ALA B 1 22 ? -1.186 -3.924 20.469 1 91.62 22 ALA B CA 1
ATOM 2451 C C . ALA B 1 22 ? -1.877 -3.193 21.609 1 91.62 22 ALA B C 1
ATOM 2453 O O . ALA B 1 22 ? -2.721 -2.324 21.391 1 91.62 22 ALA B O 1
ATOM 2454 N N . ASP B 1 23 ? -1.496 -3.416 22.828 1 91.56 23 ASP B N 1
ATOM 2455 C CA . ASP B 1 23 ? -2.18 -2.879 24.016 1 91.56 23 ASP B CA 1
ATOM 2456 C C . ASP B 1 23 ? -1.705 -1.462 24.328 1 91.56 23 ASP B C 1
ATOM 2458 O O . ASP B 1 23 ? -2.303 -0.77 25.141 1 91.56 23 ASP B O 1
ATOM 2462 N N . ALA B 1 24 ? -0.688 -1.029 23.641 1 90.19 24 ALA B N 1
ATOM 2463 C CA . ALA B 1 24 ? -0.167 0.315 23.875 1 90.19 24 ALA B CA 1
ATOM 2464 C C . ALA B 1 24 ? -0.758 1.312 22.875 1 90.19 24 ALA B C 1
ATOM 2466 O O . ALA B 1 24 ? -0.519 2.518 22.984 1 90.19 24 ALA B O 1
ATOM 2467 N N . TRP B 1 25 ? -1.456 0.811 21.922 1 93.19 25 TRP B N 1
ATOM 2468 C CA . TRP B 1 25 ? -2.059 1.664 20.906 1 93.19 25 TRP B CA 1
ATOM 2469 C C . TRP B 1 25 ? -3.514 1.974 21.25 1 93.19 25 TRP B C 1
ATOM 2471 O O . TRP B 1 25 ? -4.297 1.065 21.531 1 93.19 25 TRP B O 1
ATOM 2481 N N . LEU B 1 26 ? -3.783 3.252 21.266 1 95.31 26 LEU B N 1
ATOM 2482 C CA . LEU B 1 26 ? -5.09 3.807 21.609 1 95.31 26 LEU B CA 1
ATOM 2483 C C . LEU B 1 26 ? -5.473 3.449 23.031 1 95.31 26 LEU B C 1
ATOM 2485 O O . LEU B 1 26 ? -6.586 2.98 23.281 1 95.31 26 LEU B O 1
ATOM 2489 N N . ALA B 1 27 ? -4.574 3.617 23.953 1 91.25 27 ALA B N 1
ATOM 2490 C CA . ALA B 1 27 ? -4.762 3.33 25.375 1 91.25 27 ALA B CA 1
ATOM 2491 C C . ALA B 1 27 ? -5.586 4.422 26.047 1 91.25 27 ALA B C 1
ATOM 2493 O O . ALA B 1 27 ? -6.129 4.215 27.141 1 91.25 27 ALA B O 1
ATOM 2494 N N . GLY B 1 28 ? -5.672 5.543 25.391 1 91.25 28 GLY B N 1
ATOM 2495 C CA . GLY B 1 28 ? -6.418 6.652 25.984 1 91.25 28 GLY B CA 1
ATOM 2496 C C . GLY B 1 28 ? -5.598 7.477 26.953 1 91.25 28 GLY B C 1
ATOM 2497 O O . GLY B 1 28 ? -4.422 7.188 27.188 1 91.25 28 GLY B O 1
ATOM 2498 N N . GLY B 1 29 ? -6.238 8.586 27.375 1 91.38 29 GLY B N 1
ATOM 2499 C CA . GLY B 1 29 ? -5.598 9.5 28.312 1 91.38 29 GLY B CA 1
ATOM 2500 C C . GLY B 1 29 ? -5.953 10.953 28.062 1 91.38 29 GLY B C 1
ATOM 2501 O O . GLY B 1 29 ? -6.727 11.266 27.156 1 91.38 29 GLY B O 1
ATOM 2502 N N . ALA B 1 30 ? -5.426 11.742 29 1 91.94 30 ALA B N 1
ATOM 2503 C CA . ALA B 1 30 ? -5.699 13.18 28.906 1 91.94 30 ALA B CA 1
ATOM 2504 C C . ALA B 1 30 ? -4.594 13.906 28.156 1 91.94 30 ALA B C 1
ATOM 2506 O O . ALA B 1 30 ? -3.486 13.383 28 1 91.94 30 ALA B O 1
ATOM 2507 N N . GLY B 1 31 ? -4.961 15.047 27.625 1 91.12 31 GLY B N 1
ATOM 2508 C CA . GLY B 1 31 ? -4.008 15.891 26.922 1 91.12 31 GLY B CA 1
ATOM 2509 C C . GLY B 1 31 ? -4.605 16.609 25.719 1 91.12 31 GLY B C 1
ATOM 2510 O O . GLY B 1 31 ? -5.766 16.375 25.375 1 91.12 31 GLY B O 1
ATOM 2511 N N . ALA B 1 32 ? -3.744 17.453 25.125 1 89.81 32 ALA B N 1
ATOM 2512 C CA . ALA B 1 32 ? -4.195 18.219 23.984 1 89.81 32 ALA B CA 1
ATOM 2513 C C . ALA B 1 32 ? -4.102 17.406 22.703 1 89.81 32 ALA B C 1
ATOM 2515 O O . ALA B 1 32 ? -3.258 16.516 22.578 1 89.81 32 ALA B O 1
ATOM 2516 N N . TRP B 1 33 ? -4.957 17.703 21.797 1 91.62 33 TRP B N 1
ATOM 2517 C CA . TRP B 1 33 ? -4.945 17.016 20.5 1 91.62 33 TRP B CA 1
ATOM 2518 C C . TRP B 1 33 ? -3.846 17.578 19.609 1 91.62 33 TRP B C 1
ATOM 2520 O O . TRP B 1 33 ? -3.391 16.891 18.688 1 91.62 33 TRP B O 1
ATOM 2530 N N . ILE B 1 34 ? -3.475 18.812 19.828 1 88.5 34 ILE B N 1
ATOM 2531 C CA . ILE B 1 34 ? -2.416 19.438 19.047 1 88.5 34 ILE B CA 1
ATOM 2532 C C . ILE B 1 34 ? -1.474 20.203 19.969 1 88.5 34 ILE B C 1
ATOM 2534 O O . ILE B 1 34 ? -1.88 20.656 21.047 1 88.5 34 ILE B O 1
ATOM 2538 N N . ALA B 1 35 ? -0.183 20.219 19.609 1 79.12 35 ALA B N 1
ATOM 2539 C CA . ALA B 1 35 ? 0.798 20.953 20.391 1 79.12 35 ALA B CA 1
ATOM 2540 C C . ALA B 1 35 ? 0.544 22.453 20.297 1 79.12 35 ALA B C 1
ATOM 2542 O O . ALA B 1 35 ? 0.114 22.969 19.266 1 79.12 35 ALA B O 1
ATOM 2543 N N . PRO B 1 36 ? 0.633 23.094 21.484 1 62.34 36 PRO B N 1
ATOM 2544 C CA . PRO B 1 36 ? 0.43 24.547 21.531 1 62.34 36 PRO B CA 1
ATOM 2545 C C . PRO B 1 36 ? 1.332 25.281 20.547 1 62.34 36 PRO B C 1
ATOM 2547 O O . PRO B 1 36 ? 0.963 26.359 20.047 1 62.34 36 PRO B O 1
ATOM 2550 N N . GLN B 1 37 ? 2.479 24.797 20.531 1 54.97 37 GLN B N 1
ATOM 2551 C CA . GLN B 1 37 ? 3.447 25.594 19.781 1 54.97 37 GLN B CA 1
ATOM 2552 C C . GLN B 1 37 ? 2.971 25.828 18.359 1 54.97 37 GLN B C 1
ATOM 2554 O O . GLN B 1 37 ? 3.621 26.547 17.594 1 54.97 37 GLN B O 1
ATOM 2559 N N . ALA B 1 38 ? 2.318 24.781 17.969 1 50.88 38 ALA B N 1
ATOM 2560 C CA . ALA B 1 38 ? 1.817 25.281 16.688 1 50.88 38 ALA B CA 1
ATOM 2561 C C . ALA B 1 38 ? 1.056 26.578 16.875 1 50.88 38 ALA B C 1
ATOM 2563 O O . ALA B 1 38 ? 0.379 27.047 15.953 1 50.88 38 ALA B O 1
ATOM 2564 N N . GLY B 1 39 ? 1.312 27.203 18.062 1 47.5 39 GLY B N 1
ATOM 2565 C CA . GLY B 1 39 ? 1.049 28.328 18.922 1 47.5 39 GLY B CA 1
ATOM 2566 C C . GLY B 1 39 ? 0.075 29.328 18.328 1 47.5 39 GLY B C 1
ATOM 2567 O O . GLY B 1 39 ? -0.445 30.203 19.031 1 47.5 39 GLY B O 1
ATOM 2568 N N . GLY B 1 40 ? -0.141 29.297 17.156 1 57.97 40 GLY B N 1
ATOM 2569 C CA . GLY B 1 40 ? -0.812 30.547 16.828 1 57.97 40 GLY B CA 1
ATOM 2570 C C . GLY B 1 40 ? -2.256 30.359 16.406 1 57.97 40 GLY B C 1
ATOM 2571 O O . GLY B 1 40 ? -3.107 31.203 16.688 1 57.97 40 GLY B O 1
ATOM 2572 N N . VAL B 1 41 ? -2.592 28.969 16.109 1 70.38 41 VAL B N 1
ATOM 2573 C CA . VAL B 1 41 ? -3.867 28.984 15.391 1 70.38 41 VAL B CA 1
ATOM 2574 C C . VAL B 1 41 ? -5.016 29.094 16.391 1 70.38 41 VAL B C 1
ATOM 2576 O O . VAL B 1 41 ? -6.008 29.781 16.141 1 70.38 41 VAL B O 1
ATOM 2579 N N . LEU B 1 42 ? -4.695 28.516 17.656 1 78.12 42 LEU B N 1
ATOM 2580 C CA . LEU B 1 42 ? -5.801 28.516 18.609 1 78.12 42 LEU B CA 1
ATOM 2581 C C . LEU B 1 42 ? -5.547 29.5 19.734 1 78.12 42 LEU B C 1
ATOM 2583 O O . LEU B 1 42 ? -6.352 29.609 20.672 1 78.12 42 LEU B O 1
ATOM 2587 N N . ALA B 1 43 ? -4.453 30.203 19.625 1 73.19 43 ALA B N 1
ATOM 2588 C CA . ALA B 1 43 ? -4.074 31.125 20.688 1 73.19 43 ALA B CA 1
ATOM 2589 C C . ALA B 1 43 ? -5.109 32.25 20.844 1 73.19 43 ALA B C 1
ATOM 2591 O O . ALA B 1 43 ? -5.293 32.781 21.938 1 73.19 43 ALA B O 1
ATOM 2592 N N . GLY B 1 44 ? -5.77 32.531 19.812 1 72.06 44 GLY B N 1
ATOM 2593 C CA . GLY B 1 44 ? -6.754 33.594 19.875 1 72.06 44 GLY B CA 1
ATOM 2594 C C . GLY B 1 44 ? -8.055 33.156 20.531 1 72.06 44 GLY B C 1
ATOM 2595 O O . GLY B 1 44 ? -8.891 34 20.875 1 72.06 44 GLY B O 1
ATOM 2596 N N . LEU B 1 45 ? -8.203 31.891 20.75 1 78.81 45 LEU B N 1
ATOM 2597 C CA . LEU B 1 45 ? -9.422 31.391 21.391 1 78.81 45 LEU B CA 1
ATOM 2598 C C . LEU B 1 45 ? -9.219 31.219 22.891 1 78.81 45 LEU B C 1
ATOM 2600 O O . LEU B 1 45 ? -8.211 30.656 23.312 1 78.81 45 LEU B O 1
ATOM 2604 N N . PRO B 1 46 ? -10.211 31.703 23.641 1 77.62 46 PRO B N 1
ATOM 2605 C CA . PRO B 1 46 ? -10.125 31.484 25.078 1 77.62 46 PRO B CA 1
ATOM 2606 C C . PRO B 1 46 ? -10.039 30 25.453 1 77.62 46 PRO B C 1
ATOM 2608 O O . PRO B 1 46 ? -10.625 29.156 24.781 1 77.62 46 PRO B O 1
ATOM 2611 N N . ALA B 1 47 ? -9.398 29.703 26.531 1 75.31 47 ALA B N 1
ATOM 2612 C CA . ALA B 1 47 ? -9.164 28.344 26.984 1 75.31 47 ALA B CA 1
ATOM 2613 C C . ALA B 1 47 ? -10.477 27.625 27.266 1 75.31 47 ALA B C 1
ATOM 2615 O O . ALA B 1 47 ? -10.586 26.406 27.062 1 75.31 47 ALA B O 1
ATOM 2616 N N . ARG B 1 48 ? -11.508 28.375 27.719 1 80.38 48 ARG B N 1
ATOM 2617 C CA . ARG B 1 48 ? -12.766 27.766 28.125 1 80.38 48 ARG B CA 1
ATOM 2618 C C . ARG B 1 48 ? -13.75 27.703 26.953 1 80.38 48 ARG B C 1
ATOM 2620 O O . ARG B 1 48 ? -14.883 27.25 27.109 1 80.38 48 ARG B O 1
ATOM 2627 N N . ASP B 1 49 ? -13.266 28.094 25.906 1 84.19 49 ASP B N 1
ATOM 2628 C CA . ASP B 1 49 ? -14.141 28.062 24.75 1 84.19 49 ASP B CA 1
ATOM 2629 C C . ASP B 1 49 ? -14.438 26.625 24.312 1 84.19 49 ASP B C 1
ATOM 2631 O O . ASP B 1 49 ? -13.516 25.844 24.047 1 84.19 49 ASP B O 1
ATOM 2635 N N . ALA B 1 50 ? -15.68 26.266 24.234 1 83.12 50 ALA B N 1
ATOM 2636 C CA . ALA B 1 50 ? -16.109 24.906 23.906 1 83.12 50 ALA B CA 1
ATOM 2637 C C . ALA B 1 50 ? -15.695 24.531 22.5 1 83.12 50 ALA B C 1
ATOM 2639 O O . ALA B 1 50 ? -15.555 23.344 22.188 1 83.12 50 ALA B O 1
ATOM 2640 N N . ARG B 1 51 ? -15.453 25.547 21.641 1 91.31 51 ARG B N 1
ATOM 2641 C CA . ARG B 1 51 ? -15.086 25.312 20.25 1 91.31 51 ARG B CA 1
ATOM 2642 C C . ARG B 1 51 ? -13.625 24.875 20.141 1 91.31 51 ARG B C 1
ATOM 2644 O O . ARG B 1 51 ? -13.219 24.328 19.125 1 91.31 51 ARG B O 1
ATOM 2651 N N . ARG B 1 52 ? -12.867 25.188 21.156 1 89.56 52 ARG B N 1
ATOM 2652 C CA . ARG B 1 52 ? -11.43 24.953 21.109 1 89.56 52 ARG B CA 1
ATOM 2653 C C . ARG B 1 52 ? -11.117 23.484 20.906 1 89.56 52 ARG B C 1
ATOM 2655 O O . ARG B 1 52 ? -10.25 23.125 20.109 1 89.56 52 ARG B O 1
ATOM 2662 N N . GLU B 1 53 ? -11.867 22.641 21.609 1 90.38 53 GLU B N 1
ATOM 2663 C CA . GLU B 1 53 ? -11.641 21.203 21.516 1 90.38 53 GLU B CA 1
ATOM 2664 C C . GLU B 1 53 ? -11.977 20.688 20.109 1 90.38 53 GLU B C 1
ATOM 2666 O O . GLU B 1 53 ? -11.219 19.906 19.531 1 90.38 53 GLU B O 1
ATOM 2671 N N . ARG B 1 54 ? -13.016 21.141 19.641 1 93.5 54 ARG B N 1
ATOM 2672 C CA . ARG B 1 54 ? -13.43 20.734 18.312 1 93.5 54 ARG B CA 1
ATOM 2673 C C . ARG B 1 54 ? -12.461 21.25 17.25 1 93.5 54 ARG B C 1
ATOM 2675 O O . ARG B 1 54 ? -12.141 20.547 16.297 1 93.5 54 ARG B O 1
ATOM 2682 N N . ALA B 1 55 ? -12.016 22.469 17.438 1 92.19 55 ALA B N 1
ATOM 2683 C CA . ALA B 1 55 ? -11.039 23.062 16.516 1 92.19 55 ALA B CA 1
ATOM 2684 C C . ALA B 1 55 ? -9.727 22.281 16.531 1 92.19 55 ALA B C 1
ATOM 2686 O O . ALA B 1 55 ? -9.172 21.953 15.484 1 92.19 55 ALA B O 1
ATOM 2687 N N . ALA B 1 56 ? -9.25 21.938 17.75 1 91.38 56 ALA B N 1
ATOM 2688 C CA . ALA B 1 56 ? -8.023 21.172 17.891 1 91.38 56 ALA B CA 1
ATOM 2689 C C . ALA B 1 56 ? -8.164 19.797 17.25 1 91.38 56 ALA B C 1
ATOM 2691 O O . ALA B 1 56 ? -7.273 19.328 16.531 1 91.38 56 ALA B O 1
ATOM 2692 N N . GLY B 1 57 ? -9.336 19.219 17.547 1 93.56 57 GLY B N 1
ATOM 2693 C CA . GLY B 1 57 ? -9.617 17.922 16.938 1 93.56 57 GLY B CA 1
ATOM 2694 C C . GLY B 1 57 ? -9.68 17.984 15.422 1 93.56 57 GLY B C 1
ATOM 2695 O O . GLY B 1 57 ? -9.125 17.109 14.742 1 93.56 57 GLY B O 1
ATOM 2696 N N . GLY B 1 58 ? -10.328 18.984 14.93 1 93.25 58 GLY B N 1
ATOM 2697 C CA . GLY B 1 58 ? -10.422 19.156 13.484 1 93.25 58 GLY B CA 1
ATOM 2698 C C . GLY B 1 58 ? -9.078 19.359 12.82 1 93.25 58 GLY B C 1
ATOM 2699 O O . GLY B 1 58 ? -8.828 18.828 11.734 1 93.25 58 GLY B O 1
ATOM 2700 N N . LEU B 1 59 ? -8.219 20.141 13.453 1 90.06 59 LEU B N 1
ATOM 2701 C CA . LEU B 1 59 ? -6.887 20.375 12.914 1 90.06 59 LEU B CA 1
ATOM 2702 C C . LEU B 1 59 ? -6.062 19.094 12.914 1 90.06 59 LEU B C 1
ATOM 2704 O O . LEU B 1 59 ? -5.32 18.828 11.969 1 90.06 59 LEU B O 1
ATOM 2708 N N . LEU B 1 60 ? -6.164 18.328 13.969 1 92.62 60 LEU B N 1
ATOM 2709 C CA . LEU B 1 60 ? -5.465 17.047 14.016 1 92.62 60 LEU B CA 1
ATOM 2710 C C . LEU B 1 60 ? -5.977 16.109 12.93 1 92.62 60 LEU B C 1
ATOM 2712 O O . LEU B 1 60 ? -5.184 15.469 12.234 1 92.62 60 LEU B O 1
ATOM 2716 N N . ILE B 1 61 ? -7.27 16.047 12.789 1 93.94 61 ILE B N 1
ATOM 2717 C CA . ILE B 1 61 ? -7.863 15.188 11.773 1 93.94 61 ILE B CA 1
ATOM 2718 C C . ILE B 1 61 ? -7.391 15.617 10.383 1 93.94 61 ILE B C 1
ATOM 2720 O O . ILE B 1 61 ? -7.098 14.781 9.531 1 93.94 61 ILE B O 1
ATOM 2724 N N . ALA B 1 62 ? -7.305 16.906 10.156 1 90.56 62 ALA B N 1
ATOM 2725 C CA . ALA B 1 62 ? -6.781 17.406 8.891 1 90.56 62 ALA B CA 1
ATOM 2726 C C . ALA B 1 62 ? -5.355 16.922 8.656 1 90.56 62 ALA B C 1
ATOM 2728 O O . ALA B 1 62 ? -5.027 16.453 7.555 1 90.56 62 ALA B O 1
ATOM 2729 N N . HIS B 1 63 ? -4.574 16.969 9.641 1 89.38 63 HIS B N 1
ATOM 2730 C CA . HIS B 1 63 ? -3.189 16.516 9.547 1 89.38 63 HIS B CA 1
ATOM 2731 C C . HIS B 1 63 ? -3.111 15.016 9.289 1 89.38 63 HIS B C 1
ATOM 2733 O O . HIS B 1 63 ? -2.336 14.562 8.445 1 89.38 63 HIS B O 1
ATOM 2739 N N . LEU B 1 64 ? -3.875 14.258 10.023 1 93 64 LEU B N 1
ATOM 2740 C CA . LEU B 1 64 ? -3.893 12.812 9.867 1 93 64 LEU B CA 1
ATOM 2741 C C . LEU B 1 64 ? -4.426 12.414 8.492 1 93 64 LEU B C 1
ATOM 2743 O O . LEU B 1 64 ? -3.947 11.453 7.891 1 93 64 LEU B O 1
ATOM 2747 N N . SER B 1 65 ? -5.375 13.18 8.031 1 91.75 65 SER B N 1
ATOM 2748 C CA . SER B 1 65 ? -5.902 12.93 6.695 1 91.75 65 SER B CA 1
ATOM 2749 C C . SER B 1 65 ? -4.84 13.172 5.629 1 91.75 65 SER B C 1
ATOM 2751 O O . SER B 1 65 ? -4.785 12.453 4.629 1 91.75 65 SER B O 1
ATOM 2753 N N . PHE B 1 66 ? -4.082 14.164 5.848 1 90.31 66 PHE B N 1
ATOM 2754 C CA . PHE B 1 66 ? -2.943 14.414 4.973 1 90.31 66 PHE B CA 1
ATOM 2755 C C . PHE B 1 66 ? -1.997 13.219 4.965 1 90.31 66 PHE B C 1
ATOM 2757 O O . PHE B 1 66 ? -1.544 12.789 3.9 1 90.31 66 PHE B O 1
ATOM 2764 N N . THR B 1 67 ? -1.703 12.695 6.117 1 92.38 67 THR B N 1
ATOM 2765 C CA . THR B 1 67 ? -0.814 11.539 6.234 1 92.38 67 THR B CA 1
ATOM 2766 C C . THR B 1 67 ? -1.351 10.359 5.434 1 92.38 67 THR B C 1
ATOM 2768 O O . THR B 1 67 ? -0.626 9.766 4.629 1 92.38 67 THR B O 1
ATOM 2771 N N . VAL B 1 68 ? -2.594 10.078 5.59 1 94.19 68 VAL B N 1
ATOM 2772 C CA . VAL B 1 68 ? -3.201 8.953 4.883 1 94.19 68 VAL B CA 1
ATOM 2773 C C . VAL B 1 68 ? -3.094 9.172 3.377 1 94.19 68 VAL B C 1
ATOM 2775 O O . VAL B 1 68 ? -2.691 8.273 2.639 1 94.19 68 VAL B O 1
ATOM 2778 N N . ALA B 1 69 ? -3.41 10.344 2.957 1 92.19 69 ALA B N 1
ATOM 2779 C CA . ALA B 1 69 ? -3.389 10.648 1.528 1 92.19 69 ALA B CA 1
ATOM 2780 C C . ALA B 1 69 ? -1.974 10.547 0.967 1 92.19 69 ALA B C 1
ATOM 2782 O O . ALA B 1 69 ? -1.762 9.977 -0.104 1 92.19 69 ALA B O 1
ATOM 2783 N N . LEU B 1 70 ? -1.062 11.109 1.646 1 93.44 70 LEU B N 1
ATOM 2784 C CA . LEU B 1 70 ? 0.324 11.109 1.19 1 93.44 70 LEU B CA 1
ATOM 2785 C C . LEU B 1 70 ? 0.843 9.68 1.051 1 93.44 70 LEU B C 1
ATOM 2787 O O . LEU B 1 70 ? 1.397 9.312 0.012 1 93.44 70 LEU B O 1
ATOM 2791 N N . GLU B 1 71 ? 0.64 8.867 2.08 1 95.94 71 GLU B N 1
ATOM 2792 C CA . GLU B 1 71 ? 1.124 7.492 2.068 1 95.94 71 GLU B CA 1
ATOM 2793 C C . GLU B 1 71 ? 0.477 6.688 0.945 1 95.94 71 GLU B C 1
ATOM 2795 O O . GLU B 1 71 ? 1.154 5.93 0.248 1 95.94 71 GLU B O 1
ATOM 2800 N N . ASN B 1 72 ? -0.742 6.926 0.763 1 95 72 ASN B N 1
ATOM 2801 C CA . ASN B 1 72 ? -1.508 6.074 -0.14 1 95 72 ASN B CA 1
ATOM 2802 C C . ASN B 1 72 ? -1.368 6.527 -1.591 1 95 72 ASN B C 1
ATOM 2804 O O . ASN B 1 72 ? -1.395 5.703 -2.508 1 95 72 ASN B O 1
ATOM 2808 N N . THR B 1 73 ? -1.238 7.805 -1.785 1 93.31 73 THR B N 1
ATOM 2809 C CA . THR B 1 73 ? -1.373 8.266 -3.16 1 93.31 73 THR B CA 1
ATOM 2810 C C . THR B 1 73 ? -0.012 8.633 -3.744 1 93.31 73 THR B C 1
ATOM 2812 O O . THR B 1 73 ? 0.13 8.781 -4.961 1 93.31 73 THR B O 1
ATOM 2815 N N . LEU B 1 74 ? 0.912 8.719 -2.906 1 94.69 74 LEU B N 1
ATOM 2816 C CA . LEU B 1 74 ? 2.227 9.039 -3.451 1 94.69 74 LEU B CA 1
ATOM 2817 C C . LEU B 1 74 ? 3.244 7.965 -3.082 1 94.69 74 LEU B C 1
ATOM 2819 O O . LEU B 1 74 ? 3.828 7.328 -3.961 1 94.69 74 LEU B O 1
ATOM 2823 N N . ILE B 1 75 ? 3.432 7.676 -1.807 1 96.81 75 ILE B N 1
ATOM 2824 C CA . ILE B 1 75 ? 4.543 6.832 -1.384 1 96.81 75 ILE B CA 1
ATOM 2825 C C . ILE B 1 75 ? 4.293 5.391 -1.821 1 96.81 75 ILE B C 1
ATOM 2827 O O . ILE B 1 75 ? 5.195 4.727 -2.334 1 96.81 75 ILE B O 1
ATOM 2831 N N . SER B 1 76 ? 3.074 4.938 -1.646 1 95.38 76 SER B N 1
ATOM 2832 C CA . SER B 1 76 ? 2.744 3.568 -2.021 1 95.38 76 SER B CA 1
ATOM 2833 C C . SER B 1 76 ? 2.943 3.342 -3.518 1 95.38 76 SER B C 1
ATOM 2835 O O . SER B 1 76 ? 3.609 2.387 -3.922 1 95.38 76 SER B O 1
ATOM 2837 N N . PRO B 1 77 ? 2.469 4.207 -4.391 1 93.94 77 PRO B N 1
ATOM 2838 C CA . PRO B 1 77 ? 2.734 4.027 -5.82 1 93.94 77 PRO B CA 1
ATOM 2839 C C . PRO B 1 77 ? 4.223 4.055 -6.152 1 93.94 77 PRO B C 1
ATOM 2841 O O . PRO B 1 77 ? 4.676 3.342 -7.051 1 93.94 77 PRO B O 1
ATOM 2844 N N . VAL B 1 78 ? 4.949 4.832 -5.469 1 96.62 78 VAL B N 1
ATOM 2845 C CA . VAL B 1 78 ? 6.383 4.895 -5.715 1 96.62 78 VAL B CA 1
ATOM 2846 C C . VAL B 1 78 ? 7.031 3.562 -5.332 1 96.62 78 VAL B C 1
ATOM 2848 O O . VAL B 1 78 ? 7.875 3.043 -6.066 1 96.62 78 VAL B O 1
ATOM 2851 N N . ALA B 1 79 ? 6.629 3.025 -4.211 1 97.19 79 ALA B N 1
ATOM 2852 C CA . ALA B 1 79 ? 7.133 1.713 -3.814 1 97.19 79 ALA B CA 1
ATOM 2853 C C . ALA B 1 79 ? 6.793 0.656 -4.863 1 97.19 79 ALA B C 1
ATOM 2855 O O . ALA B 1 79 ? 7.633 -0.185 -5.195 1 97.19 79 ALA B O 1
ATOM 2856 N N . ARG B 1 80 ? 5.617 0.737 -5.383 1 94.56 80 ARG B N 1
ATOM 2857 C CA . ARG B 1 80 ? 5.191 -0.181 -6.438 1 94.56 80 ARG B CA 1
ATOM 2858 C C . ARG B 1 80 ? 6.055 -0.018 -7.684 1 94.56 80 ARG B C 1
ATOM 2860 O O . ARG B 1 80 ? 6.465 -1.008 -8.297 1 94.56 80 ARG B O 1
ATOM 2867 N N . ASP B 1 81 ? 6.305 1.207 -8.055 1 96.06 81 ASP B N 1
ATOM 2868 C CA . ASP B 1 81 ? 7.129 1.477 -9.227 1 96.06 81 ASP B CA 1
ATOM 2869 C C . ASP B 1 81 ? 8.539 0.923 -9.047 1 96.06 81 ASP B C 1
ATOM 2871 O O . ASP B 1 81 ? 9.117 0.363 -9.977 1 96.06 81 ASP B O 1
ATOM 2875 N N . ILE B 1 82 ? 9.047 1.063 -7.855 1 97.56 82 ILE B N 1
ATOM 2876 C CA . ILE B 1 82 ? 10.383 0.554 -7.566 1 97.56 82 ILE B CA 1
ATOM 2877 C C . ILE B 1 82 ? 10.383 -0.971 -7.652 1 97.56 82 ILE B C 1
ATOM 2879 O O . ILE B 1 82 ? 11.273 -1.565 -8.266 1 97.56 82 ILE B O 1
ATOM 2883 N N . ALA B 1 83 ? 9.367 -1.554 -7.129 1 94.62 83 ALA B N 1
ATOM 2884 C CA . ALA B 1 83 ? 9.25 -3.01 -7.16 1 94.62 83 ALA B CA 1
ATOM 2885 C C . ALA B 1 83 ? 9.109 -3.52 -8.594 1 94.62 83 ALA B C 1
ATOM 2887 O O . ALA B 1 83 ? 9.602 -4.605 -8.922 1 94.62 83 ALA B O 1
ATOM 2888 N N . ALA B 1 84 ? 8.531 -2.73 -9.438 1 92.25 84 ALA B N 1
ATOM 2889 C CA . ALA B 1 84 ? 8.32 -3.098 -10.828 1 92.25 84 ALA B CA 1
ATOM 2890 C C . ALA B 1 84 ? 9.516 -2.703 -11.695 1 92.25 84 ALA B C 1
ATOM 2892 O O . ALA B 1 84 ? 9.492 -2.885 -12.914 1 92.25 84 ALA B O 1
ATOM 2893 N N . ARG B 1 85 ? 10.547 -2.084 -11.086 1 94.12 85 ARG B N 1
ATOM 2894 C CA . ARG B 1 85 ? 11.742 -1.628 -11.797 1 94.12 85 ARG B CA 1
ATOM 2895 C C . ARG B 1 85 ? 11.375 -0.652 -12.906 1 94.12 85 ARG B C 1
ATOM 2897 O O . ARG B 1 85 ? 11.867 -0.774 -14.031 1 94.12 85 ARG B O 1
ATOM 2904 N N . ALA B 1 86 ? 10.562 0.292 -12.477 1 94.69 86 ALA B N 1
ATOM 2905 C CA . ALA B 1 86 ? 10.016 1.216 -13.469 1 94.69 86 ALA B CA 1
ATOM 2906 C C . ALA B 1 86 ? 10.734 2.561 -13.422 1 94.69 86 ALA B C 1
ATOM 2908 O O . ALA B 1 86 ? 10.258 3.547 -13.992 1 94.69 86 ALA B O 1
ATOM 2909 N N . LEU B 1 87 ? 11.914 2.678 -12.797 1 97.31 87 LEU B N 1
ATOM 2910 C CA . LEU B 1 87 ? 12.562 3.967 -12.609 1 97.31 87 LEU B CA 1
ATOM 2911 C C . LEU B 1 87 ? 13.672 4.176 -13.633 1 97.31 87 LEU B C 1
ATOM 2913 O O . LEU B 1 87 ? 14.516 5.059 -13.469 1 97.31 87 LEU B O 1
ATOM 2917 N N . HIS B 1 88 ? 13.719 3.34 -14.656 1 96.56 88 HIS B N 1
ATOM 2918 C CA . HIS B 1 88 ? 14.68 3.471 -15.742 1 96.56 88 HIS B CA 1
ATOM 2919 C C . HIS B 1 88 ? 16.109 3.506 -15.211 1 96.56 88 HIS B C 1
ATOM 2921 O O . HIS B 1 88 ? 16.906 4.371 -15.602 1 96.56 88 HIS B O 1
ATOM 2927 N N . ALA B 1 89 ? 16.375 2.703 -14.25 1 97.25 89 ALA B N 1
ATOM 2928 C CA . ALA B 1 89 ? 17.688 2.562 -13.633 1 97.25 89 ALA B CA 1
ATOM 2929 C C . ALA B 1 89 ? 17.906 1.146 -13.109 1 97.25 89 ALA B C 1
ATOM 2931 O O . ALA B 1 89 ? 16.938 0.388 -12.953 1 97.25 89 ALA B O 1
ATOM 2932 N N . ASP B 1 90 ? 19.172 0.846 -12.953 1 96.5 90 ASP B N 1
ATOM 2933 C CA . ASP B 1 90 ? 19.531 -0.464 -12.414 1 96.5 90 ASP B CA 1
ATOM 2934 C C . ASP B 1 90 ? 19.719 -0.404 -10.906 1 96.5 90 ASP B C 1
ATOM 2936 O O . ASP B 1 90 ? 20.375 0.504 -10.391 1 96.5 90 ASP B O 1
ATOM 2940 N N . TYR B 1 91 ? 19.094 -1.286 -10.188 1 96.56 91 TYR B N 1
ATOM 2941 C CA . TYR B 1 91 ? 19.297 -1.474 -8.758 1 96.56 91 TYR B CA 1
ATOM 2942 C C . TYR B 1 91 ? 18.984 -2.908 -8.344 1 96.56 91 TYR B C 1
ATOM 2944 O O . TYR B 1 91 ? 18.281 -3.629 -9.062 1 96.56 91 TYR B O 1
ATOM 2952 N N . ASP B 1 92 ? 19.469 -3.33 -7.266 1 94.69 92 ASP B N 1
ATOM 2953 C CA . ASP B 1 92 ? 19.422 -4.738 -6.883 1 94.69 92 ASP B CA 1
ATOM 2954 C C . ASP B 1 92 ? 18.141 -5.062 -6.129 1 94.69 92 ASP B C 1
ATOM 2956 O O . ASP B 1 92 ? 17.359 -4.168 -5.82 1 94.69 92 ASP B O 1
ATOM 2960 N N . ASP B 1 93 ? 17.953 -6.398 -5.871 1 94.25 93 ASP B N 1
ATOM 2961 C CA . ASP B 1 93 ? 16.766 -6.91 -5.199 1 94.25 93 ASP B CA 1
ATOM 2962 C C . ASP B 1 93 ? 16.656 -6.34 -3.785 1 94.25 93 ASP B C 1
ATOM 2964 O O . ASP B 1 93 ? 15.547 -6.16 -3.273 1 94.25 93 ASP B O 1
ATOM 2968 N N . GLY B 1 94 ? 17.781 -6.059 -3.209 1 96 94 GLY B N 1
ATOM 2969 C CA . GLY B 1 94 ? 17.734 -5.469 -1.879 1 96 94 GLY B CA 1
ATOM 2970 C C . GLY B 1 94 ? 17.047 -4.121 -1.839 1 96 94 GLY B C 1
ATOM 2971 O O . GLY B 1 94 ? 16.328 -3.814 -0.884 1 96 94 GLY B O 1
ATOM 2972 N N . VAL B 1 95 ? 17.281 -3.301 -2.877 1 97.94 95 VAL B N 1
ATOM 2973 C CA . VAL B 1 95 ? 16.625 -2.006 -3.004 1 97.94 95 VAL B CA 1
ATOM 2974 C C . VAL B 1 95 ? 15.109 -2.203 -3.119 1 97.94 95 VAL B C 1
ATOM 2976 O O . VAL B 1 95 ? 14.336 -1.479 -2.492 1 97.94 95 VAL B O 1
ATOM 2979 N N . VAL B 1 96 ? 14.719 -3.209 -3.879 1 97.56 96 VAL B N 1
ATOM 2980 C CA . VAL B 1 96 ? 13.305 -3.504 -4.09 1 97.56 96 VAL B CA 1
ATOM 2981 C C . VAL B 1 96 ? 12.672 -3.959 -2.777 1 97.56 96 VAL B C 1
ATOM 2983 O O . VAL B 1 96 ? 11.594 -3.494 -2.41 1 97.56 96 VAL B O 1
ATOM 2986 N N . ALA B 1 97 ? 13.336 -4.832 -2.064 1 97.94 97 ALA B N 1
ATOM 2987 C CA . ALA B 1 97 ? 12.82 -5.293 -0.777 1 97.94 97 ALA B CA 1
ATOM 2988 C C . ALA B 1 97 ? 12.625 -4.129 0.186 1 97.94 97 ALA B C 1
ATOM 2990 O O . ALA B 1 97 ? 11.633 -4.074 0.911 1 97.94 97 ALA B O 1
ATOM 2991 N N . ASP B 1 98 ? 13.555 -3.217 0.152 1 98.62 98 ASP B N 1
ATOM 2992 C CA . ASP B 1 98 ? 13.461 -2.066 1.049 1 98.62 98 ASP B CA 1
ATOM 2993 C C . ASP B 1 98 ? 12.289 -1.167 0.672 1 98.62 98 ASP B C 1
ATOM 2995 O O . ASP B 1 98 ? 11.641 -0.583 1.544 1 98.62 98 ASP B O 1
ATOM 2999 N N . ALA B 1 99 ? 12 -1.016 -0.647 1 98.62 99 ALA B N 1
ATOM 3000 C CA . ALA B 1 99 ? 10.805 -0.285 -1.065 1 98.62 99 ALA B CA 1
ATOM 3001 C C . ALA B 1 99 ? 9.547 -0.927 -0.497 1 98.62 99 ALA B C 1
ATOM 3003 O O . ALA B 1 99 ? 8.625 -0.228 -0.063 1 98.62 99 ALA B O 1
ATOM 3004 N N . LEU B 1 100 ? 9.555 -2.188 -0.5 1 98.56 100 LEU B N 1
ATOM 3005 C CA . LEU B 1 100 ? 8.375 -2.904 -0.012 1 98.56 100 LEU B CA 1
ATOM 3006 C C . LEU B 1 100 ? 8.289 -2.824 1.509 1 98.56 100 LEU B C 1
ATOM 3008 O O . LEU B 1 100 ? 7.188 -2.805 2.066 1 98.56 100 LEU B O 1
ATOM 3012 N N . ARG B 1 101 ? 9.43 -2.76 2.219 1 98.69 101 ARG B N 1
ATOM 3013 C CA . ARG B 1 101 ? 9.414 -2.479 3.65 1 98.69 101 ARG B CA 1
ATOM 3014 C C . ARG B 1 101 ? 8.812 -1.107 3.932 1 98.69 101 ARG B C 1
ATOM 3016 O O . ARG B 1 101 ? 7.984 -0.96 4.836 1 98.69 101 ARG B O 1
ATOM 3023 N N . VAL B 1 102 ? 9.203 -0.108 3.117 1 98.56 102 VAL B N 1
ATOM 3024 C CA . VAL B 1 102 ? 8.617 1.223 3.24 1 98.56 102 VAL B CA 1
ATOM 3025 C C . VAL B 1 102 ? 7.105 1.142 3.039 1 98.56 102 VAL B C 1
ATOM 3027 O O . VAL B 1 102 ? 6.34 1.757 3.785 1 98.56 102 VAL B O 1
ATOM 3030 N N . GLN B 1 103 ? 6.73 0.374 2.064 1 98.38 103 GLN B N 1
ATOM 3031 C CA . GLN B 1 103 ? 5.309 0.224 1.781 1 98.38 103 GLN B CA 1
ATOM 3032 C C . GLN B 1 103 ? 4.562 -0.344 2.986 1 98.38 103 GLN B C 1
ATOM 3034 O O . GLN B 1 103 ? 3.459 0.1 3.307 1 98.38 103 GLN B O 1
ATOM 3039 N N . CYS B 1 104 ? 5.117 -1.319 3.656 1 98.56 104 CYS B N 1
ATOM 3040 C CA . CYS B 1 104 ? 4.523 -1.88 4.867 1 98.56 104 CYS B CA 1
ATOM 3041 C C . CYS B 1 104 ? 4.375 -0.814 5.945 1 98.56 104 CYS B C 1
ATOM 3043 O O . CYS B 1 104 ? 3.312 -0.683 6.551 1 98.56 104 CYS B O 1
ATOM 3045 N N . ASP B 1 105 ? 5.43 -0.091 6.117 1 98.56 105 ASP B N 1
ATOM 3046 C CA . ASP B 1 105 ? 5.426 0.948 7.141 1 98.56 105 ASP B CA 1
ATOM 3047 C C . ASP B 1 105 ? 4.352 1.995 6.855 1 98.56 105 ASP B C 1
ATOM 3049 O O . ASP B 1 105 ? 3.592 2.375 7.75 1 98.56 105 ASP B O 1
ATOM 3053 N N . GLU B 1 106 ? 4.32 2.416 5.59 1 98.25 106 GLU B N 1
ATOM 3054 C CA . GLU B 1 106 ? 3.404 3.488 5.215 1 98.25 106 GLU B CA 1
ATOM 3055 C C . GLU B 1 106 ? 1.951 3.033 5.316 1 98.25 106 GLU B C 1
ATOM 3057 O O . GLU B 1 106 ? 1.068 3.824 5.652 1 98.25 106 GLU B O 1
ATOM 3062 N N . ALA B 1 107 ? 1.716 1.786 4.961 1 98.38 107 ALA B N 1
ATOM 3063 C CA . ALA B 1 107 ? 0.371 1.248 5.141 1 98.38 107 ALA B CA 1
ATOM 3064 C C . ALA B 1 107 ? -0.038 1.279 6.609 1 98.38 107 ALA B C 1
ATOM 3066 O O . ALA B 1 107 ? -1.186 1.594 6.938 1 98.38 107 ALA B O 1
ATOM 3067 N N . TYR B 1 108 ? 0.874 0.981 7.465 1 98.56 108 TYR B N 1
ATOM 3068 C CA . TYR B 1 108 ? 0.589 0.975 8.898 1 98.56 108 TYR B CA 1
ATOM 3069 C C . TYR B 1 108 ? 0.382 2.393 9.414 1 98.56 108 TYR B C 1
ATOM 3071 O O . TYR B 1 108 ? -0.492 2.631 10.25 1 98.56 108 TYR B O 1
ATOM 3079 N N . HIS B 1 109 ? 1.178 3.336 8.953 1 97.75 109 HIS B N 1
ATOM 3080 C CA . HIS B 1 109 ? 0.958 4.734 9.305 1 97.75 109 HIS B CA 1
ATOM 3081 C C . HIS B 1 109 ? -0.454 5.18 8.93 1 97.75 109 HIS B C 1
ATOM 3083 O O . HIS B 1 109 ? -1.127 5.848 9.719 1 97.75 109 HIS B O 1
ATOM 3089 N N . ALA B 1 110 ? -0.856 4.801 7.777 1 98 110 ALA B N 1
ATOM 3090 C CA . ALA B 1 110 ? -2.197 5.16 7.32 1 98 110 ALA B CA 1
ATOM 3091 C C . ALA B 1 110 ? -3.266 4.531 8.211 1 98 110 ALA B C 1
ATOM 3093 O O . ALA B 1 110 ? -4.258 5.176 8.547 1 98 110 ALA B O 1
ATOM 3094 N N . LEU B 1 111 ? -3.049 3.281 8.586 1 98.44 111 LEU B N 1
ATOM 3095 C CA . LEU B 1 111 ? -3.994 2.602 9.469 1 98.44 111 LEU B CA 1
ATOM 3096 C C . LEU B 1 111 ? -4.074 3.299 10.82 1 98.44 111 LEU B C 1
ATOM 3098 O O . LEU B 1 111 ? -5.168 3.611 11.297 1 98.44 111 LEU B O 1
ATOM 3102 N N . LEU B 1 112 ? -2.918 3.555 11.414 1 98 112 LEU B N 1
ATOM 3103 C CA . LEU B 1 112 ? -2.893 4.207 12.719 1 98 112 LEU B CA 1
ATOM 3104 C C . LEU B 1 112 ? -3.545 5.586 12.656 1 98 112 LEU B C 1
ATOM 3106 O O . LEU B 1 112 ? -4.289 5.969 13.562 1 98 112 LEU B O 1
ATOM 3110 N N . ALA B 1 113 ? -3.248 6.305 11.578 1 97 113 ALA B N 1
ATOM 3111 C CA . ALA B 1 113 ? -3.865 7.613 11.391 1 97 113 ALA B CA 1
ATOM 3112 C C . ALA B 1 113 ? -5.387 7.5 11.328 1 97 113 ALA B C 1
ATOM 3114 O O . ALA B 1 113 ? -6.098 8.266 11.977 1 97 113 ALA B O 1
ATOM 3115 N N . GLN B 1 114 ? -5.848 6.566 10.602 1 97.56 114 GLN B N 1
ATOM 3116 C CA . GLN B 1 114 ? -7.285 6.363 10.461 1 97.56 114 GLN B CA 1
ATOM 3117 C C . GLN B 1 114 ? -7.922 6.016 11.805 1 97.56 114 GLN B C 1
ATOM 3119 O O . GLN B 1 114 ? -8.977 6.547 12.156 1 97.56 114 GLN B O 1
ATOM 3124 N N . GLU B 1 115 ? -7.324 5.129 12.531 1 97.81 115 GLU B N 1
ATOM 3125 C CA . GLU B 1 115 ? -7.863 4.73 13.828 1 97.81 115 GLU B CA 1
ATOM 3126 C C . GLU B 1 115 ? -7.855 5.895 14.812 1 97.81 115 GLU B C 1
ATOM 3128 O O . GLU B 1 115 ? -8.812 6.086 15.57 1 97.81 115 GLU B O 1
ATOM 3133 N N . LEU B 1 116 ? -6.793 6.652 14.758 1 97.44 116 LEU B N 1
ATOM 3134 C CA . LEU B 1 116 ? -6.703 7.824 15.625 1 97.44 116 LEU B CA 1
ATOM 3135 C C . LEU B 1 116 ? -7.754 8.859 15.242 1 97.44 116 LEU B C 1
ATOM 3137 O O . LEU B 1 116 ? -8.375 9.477 16.109 1 97.44 116 LEU B O 1
ATOM 3141 N N . MET B 1 117 ? -7.953 9.047 13.969 1 96.94 117 MET B N 1
ATOM 3142 C CA . MET B 1 117 ? -8.992 9.969 13.516 1 96.94 117 MET B CA 1
ATOM 3143 C C . MET B 1 117 ? -10.359 9.555 14.055 1 96.94 117 MET B C 1
ATOM 3145 O O . MET B 1 117 ? -11.141 10.406 14.492 1 96.94 117 MET B O 1
ATOM 3149 N N . THR B 1 118 ? -10.609 8.305 14 1 96.31 118 THR B N 1
ATOM 3150 C CA . THR B 1 118 ? -11.883 7.797 14.5 1 96.31 118 THR B CA 1
ATOM 3151 C C . THR B 1 118 ? -12.039 8.117 15.984 1 96.31 118 THR B C 1
ATOM 3153 O O . THR B 1 118 ? -13.109 8.562 16.422 1 96.31 118 THR B O 1
ATOM 3156 N N . ARG B 1 119 ? -11 7.953 16.719 1 95.75 119 ARG B N 1
ATOM 3157 C CA . ARG B 1 119 ? -11.016 8.25 18.141 1 95.75 119 ARG B CA 1
ATOM 3158 C C . ARG B 1 119 ? -11.227 9.742 18.391 1 95.75 119 ARG B C 1
ATOM 3160 O O . ARG B 1 119 ? -12.016 10.125 19.25 1 95.75 119 ARG B O 1
ATOM 3167 N N . VAL B 1 120 ? -10.508 10.562 17.672 1 95.94 120 VAL B N 1
ATOM 3168 C CA . VAL B 1 120 ? -10.594 12.016 17.828 1 95.94 120 VAL B CA 1
ATOM 3169 C C . VAL B 1 120 ? -12 12.492 17.484 1 95.94 120 VAL B C 1
ATOM 3171 O O . VAL B 1 120 ? -12.57 13.312 18.203 1 95.94 120 VAL B O 1
ATOM 3174 N N . ARG B 1 121 ? -12.547 11.945 16.438 1 95.94 121 ARG B N 1
ATOM 3175 C CA . ARG B 1 121 ? -13.906 12.297 16.047 1 95.94 121 ARG B CA 1
ATOM 3176 C C . ARG B 1 121 ? -14.906 11.953 17.156 1 95.94 121 ARG B C 1
ATOM 3178 O O . ARG B 1 121 ? -15.766 12.766 17.5 1 95.94 121 ARG B O 1
ATOM 3185 N N . ALA B 1 122 ? -14.758 10.812 17.672 1 94.81 122 ALA B N 1
ATOM 3186 C CA . ALA B 1 122 ? -15.664 10.375 18.734 1 94.81 122 ALA B CA 1
ATOM 3187 C C . ALA B 1 122 ? -15.539 11.266 19.969 1 94.81 122 ALA B C 1
ATOM 3189 O O . ALA B 1 122 ? -16.531 11.562 20.625 1 94.81 122 ALA B O 1
ATOM 3190 N N . ALA B 1 123 ? -14.367 11.734 20.234 1 94.62 123 ALA B N 1
ATOM 3191 C CA . ALA B 1 123 ? -14.094 12.484 21.469 1 94.62 123 ALA B CA 1
ATOM 3192 C C . ALA B 1 123 ? -14.477 13.953 21.312 1 94.62 123 ALA B C 1
ATOM 3194 O O . ALA B 1 123 ? -14.898 14.602 22.266 1 94.62 123 ALA B O 1
ATOM 3195 N N . THR B 1 124 ? -14.367 14.531 20.094 1 94.81 124 THR B N 1
ATOM 3196 C CA . THR B 1 124 ? -14.453 15.977 19.953 1 94.81 124 THR B CA 1
ATOM 3197 C C . THR B 1 124 ? -15.672 16.375 19.125 1 94.81 124 THR B C 1
ATOM 3199 O O . THR B 1 124 ? -16.078 17.531 19.109 1 94.81 124 THR B O 1
ATOM 3202 N N . GLY B 1 125 ? -16.156 15.43 18.344 1 94.69 125 GLY B N 1
ATOM 3203 C CA . GLY B 1 125 ? -17.234 15.734 17.406 1 94.69 125 GLY B CA 1
ATOM 3204 C C . GLY B 1 125 ? -16.75 16.391 16.125 1 94.69 125 GLY B C 1
ATOM 3205 O O . GLY B 1 125 ? -17.562 16.781 15.281 1 94.69 125 GLY B O 1
ATOM 3206 N N . ALA B 1 126 ? -15.43 16.531 16 1 94.62 126 ALA B N 1
ATOM 3207 C CA . ALA B 1 126 ? -14.883 17.109 14.773 1 94.62 126 ALA B CA 1
ATOM 3208 C C . ALA B 1 126 ? -15.055 16.172 13.594 1 94.62 126 ALA B C 1
ATOM 3210 O O . ALA B 1 126 ? -15.023 14.945 13.758 1 94.62 126 ALA B O 1
ATOM 3211 N N . ASP B 1 127 ? -15.211 16.75 12.445 1 88.25 127 ASP B N 1
ATOM 3212 C CA . ASP B 1 127 ? -15.383 15.922 11.25 1 88.25 127 ASP B CA 1
ATOM 3213 C C . ASP B 1 127 ? -14.18 16.047 10.32 1 88.25 127 ASP B C 1
ATOM 3215 O O . ASP B 1 127 ? -13.398 17 10.422 1 88.25 127 ASP B O 1
ATOM 3219 N N . LYS B 1 128 ? -14.109 15.039 9.469 1 87.56 128 LYS B N 1
ATOM 3220 C CA . LYS B 1 128 ? -13.094 15.094 8.414 1 87.56 128 LYS B CA 1
ATOM 3221 C C . LYS B 1 128 ? -13.391 16.219 7.426 1 87.56 128 LYS B C 1
ATOM 3223 O O . LYS B 1 128 ? -14.539 16.422 7.035 1 87.56 128 LYS B O 1
ATOM 3228 N N . PRO B 1 129 ? -12.289 16.953 7.094 1 85.12 129 PRO B N 1
ATOM 3229 C CA . PRO B 1 129 ? -12.5 17.969 6.062 1 85.12 129 PRO B CA 1
ATOM 3230 C C . PRO B 1 129 ? -12.977 17.375 4.738 1 85.12 129 PRO B C 1
ATOM 3232 O O . PRO B 1 129 ? -12.656 16.219 4.422 1 85.12 129 PRO B O 1
ATOM 3235 N N . ARG B 1 130 ? -13.688 18.141 4.062 1 82.19 130 ARG B N 1
ATOM 3236 C CA . ARG B 1 130 ? -14.188 17.734 2.754 1 82.19 130 ARG B CA 1
ATOM 3237 C C . ARG B 1 130 ? -13.102 17.859 1.689 1 82.19 130 ARG B C 1
ATOM 3239 O O . ARG B 1 130 ? -13.055 17.062 0.746 1 82.19 130 ARG B O 1
ATOM 3246 N N . ARG B 1 131 ? -12.266 18.734 1.899 1 81.88 131 ARG B N 1
ATOM 3247 C CA . ARG B 1 131 ? -11.203 19 0.941 1 81.88 131 ARG B CA 1
ATOM 3248 C C . ARG B 1 131 ? -10.102 17.953 1.033 1 81.88 131 ARG B C 1
ATOM 3250 O O . ARG B 1 131 ? -9.75 17.516 2.129 1 81.88 131 ARG B O 1
ATOM 3257 N N . THR B 1 132 ? -9.602 17.578 -0.137 1 82.12 132 THR B N 1
ATOM 3258 C CA . THR B 1 132 ? -8.43 16.703 -0.192 1 82.12 132 THR B CA 1
ATOM 3259 C C . THR B 1 132 ? -7.145 17.516 -0.122 1 82.12 132 THR B C 1
ATOM 3261 O O . THR B 1 132 ? -7.102 18.672 -0.583 1 82.12 132 THR B O 1
ATOM 3264 N N . PRO B 1 133 ? -6.188 16.859 0.442 1 83.75 133 PRO B N 1
ATOM 3265 C CA . PRO B 1 133 ? -4.918 17.578 0.495 1 83.75 133 PRO B CA 1
ATOM 3266 C C . PRO B 1 133 ? -4.438 18.031 -0.883 1 83.75 133 PRO B C 1
ATOM 3268 O O . PRO B 1 133 ? -4.59 17.297 -1.863 1 83.75 133 PRO B O 1
ATOM 3271 N N . GLY B 1 134 ? -3.854 19.203 -0.952 1 84.38 134 GLY B N 1
ATOM 3272 C CA . GLY B 1 134 ? -3.514 19.844 -2.207 1 84.38 134 GLY B CA 1
ATOM 3273 C C . GLY B 1 134 ? -2.195 19.375 -2.789 1 84.38 134 GLY B C 1
ATOM 3274 O O . GLY B 1 134 ? -1.915 19.594 -3.969 1 84.38 134 GLY B O 1
ATOM 3275 N N . PHE B 1 135 ? -1.375 18.656 -1.981 1 86.19 135 PHE B N 1
ATOM 3276 C CA . PHE B 1 135 ? -0.037 18.297 -2.441 1 86.19 135 PHE B CA 1
ATOM 3277 C C . PHE B 1 135 ? -0.103 17.484 -3.732 1 86.19 135 PHE B C 1
ATOM 3279 O O . PHE B 1 135 ? 0.713 17.688 -4.637 1 86.19 135 PHE B O 1
ATOM 3286 N N . LEU B 1 136 ? -1.076 16.609 -3.801 1 81.88 136 LEU B N 1
ATOM 3287 C CA . LEU B 1 136 ? -1.158 15.742 -4.977 1 81.88 136 LEU B CA 1
ATOM 3288 C C . LEU B 1 136 ? -1.401 16.562 -6.238 1 81.88 136 LEU B C 1
ATOM 3290 O O . LEU B 1 136 ? -0.792 16.312 -7.277 1 81.88 136 LEU B O 1
ATOM 3294 N N . ARG B 1 137 ? -2.258 17.5 -6.062 1 84 137 ARG B N 1
ATOM 3295 C CA . ARG B 1 137 ? -2.535 18.375 -7.191 1 84 137 ARG B CA 1
ATOM 3296 C C . ARG B 1 137 ? -1.287 19.156 -7.602 1 84 137 ARG B C 1
ATOM 3298 O O . ARG B 1 137 ? -1.04 19.375 -8.789 1 84 137 ARG B O 1
ATOM 3305 N N . HIS B 1 138 ? -0.586 19.594 -6.652 1 85.31 138 HIS B N 1
ATOM 3306 C CA . HIS B 1 138 ? 0.646 20.312 -6.938 1 85.31 138 HIS B CA 1
ATOM 3307 C C . HIS B 1 138 ? 1.655 19.422 -7.66 1 85.31 138 HIS B C 1
ATOM 3309 O O . HIS B 1 138 ? 2.254 19.844 -8.656 1 85.31 138 HIS B O 1
ATOM 3315 N N . VAL B 1 139 ? 1.793 18.188 -7.219 1 85.12 139 VAL B N 1
ATOM 3316 C CA . VAL B 1 139 ? 2.721 17.234 -7.836 1 85.12 139 VAL B CA 1
ATOM 3317 C C . VAL B 1 139 ? 2.287 16.953 -9.266 1 85.12 139 VAL B C 1
ATOM 3319 O O . VAL B 1 139 ? 3.113 16.938 -10.18 1 85.12 139 VAL B O 1
ATOM 3322 N N . GLU B 1 140 ? 1.016 16.812 -9.438 1 83.81 140 GLU B N 1
ATOM 3323 C CA . GLU B 1 140 ? 0.486 16.547 -10.773 1 83.81 140 GLU B CA 1
ATOM 3324 C C . GLU B 1 140 ? 0.712 17.75 -11.703 1 83.81 140 GLU B C 1
ATOM 3326 O O . GLU B 1 140 ? 1.028 17.562 -12.875 1 83.81 140 GLU B O 1
ATOM 3331 N N . ARG B 1 141 ? 0.511 18.906 -11.195 1 86.12 141 ARG B N 1
ATOM 3332 C CA . ARG B 1 141 ? 0.741 20.125 -11.977 1 86.12 141 ARG B CA 1
ATOM 3333 C C . ARG B 1 141 ? 2.205 20.234 -12.391 1 86.12 141 ARG B C 1
ATOM 3335 O O . ARG B 1 141 ? 2.508 20.609 -13.523 1 86.12 141 ARG B O 1
ATOM 3342 N N .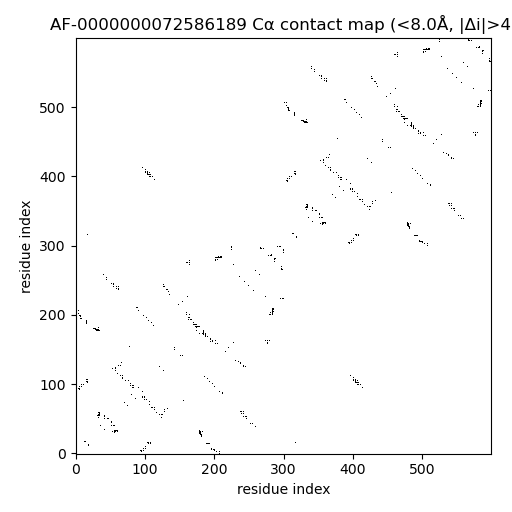 LEU B 1 142 ? 3.047 19.938 -11.5 1 84.25 142 LEU B N 1
ATOM 3343 C CA . LEU B 1 142 ? 4.473 19.953 -11.812 1 84.25 142 LEU B CA 1
ATOM 3344 C C . LEU B 1 142 ? 4.824 18.906 -12.859 1 84.25 142 LEU B C 1
ATOM 3346 O O . LEU B 1 142 ? 5.578 19.188 -13.797 1 84.25 142 LEU B O 1
ATOM 3350 N N . ALA B 1 143 ? 4.203 17.734 -12.742 1 80.38 143 ALA B N 1
ATOM 3351 C CA . ALA B 1 143 ? 4.43 16.656 -13.695 1 80.38 143 ALA B CA 1
ATOM 3352 C C . ALA B 1 143 ? 3.971 17.062 -15.094 1 80.38 143 ALA B C 1
ATOM 3354 O O . ALA B 1 143 ? 4.613 16.703 -16.094 1 80.38 143 ALA B O 1
ATOM 3355 N N . ALA B 1 144 ? 2.957 17.766 -15.078 1 83.25 144 ALA B N 1
ATOM 3356 C CA . ALA B 1 144 ? 2.379 18.188 -16.344 1 83.25 144 ALA B CA 1
ATOM 3357 C C . ALA B 1 144 ? 3.314 19.141 -17.078 1 83.25 144 ALA B C 1
ATOM 3359 O O . ALA B 1 144 ? 3.23 19.281 -18.312 1 83.25 144 ALA B O 1
ATOM 3360 N N . THR B 1 145 ? 4.176 19.797 -16.422 1 86.69 145 THR B N 1
ATOM 3361 C CA . THR B 1 145 ? 5.098 20.75 -17.031 1 86.69 145 THR B CA 1
ATOM 3362 C C . THR B 1 145 ? 6.293 20.016 -17.641 1 86.69 145 THR B C 1
ATOM 3364 O O . THR B 1 145 ? 7.109 20.625 -18.328 1 86.69 145 THR B O 1
ATOM 3367 N N . LEU B 1 146 ? 6.371 18.75 -17.391 1 90.38 146 LEU B N 1
ATOM 3368 C CA . LEU B 1 146 ? 7.512 17.969 -17.859 1 90.38 146 LEU B CA 1
ATOM 3369 C C . LEU B 1 146 ? 7.055 16.797 -18.719 1 90.38 146 LEU B C 1
ATOM 3371 O O . LEU B 1 146 ? 7.305 15.633 -18.375 1 90.38 146 LEU B O 1
ATOM 3375 N N . PRO B 1 147 ? 6.547 17.047 -19.859 1 82.81 147 PRO B N 1
ATOM 3376 C CA . PRO B 1 147 ? 6 15.961 -20.672 1 82.81 147 PRO B CA 1
ATOM 3377 C C . PRO B 1 147 ? 7.062 14.953 -21.094 1 82.81 147 PRO B C 1
ATOM 3379 O O . PRO B 1 147 ? 6.742 13.797 -21.391 1 82.81 147 PRO B O 1
ATOM 3382 N N . GLY B 1 148 ? 8.32 15.273 -21.078 1 87.56 148 GLY B N 1
ATOM 3383 C CA . GLY B 1 148 ? 9.367 14.359 -21.516 1 87.56 148 GLY B CA 1
ATOM 3384 C C . GLY B 1 148 ? 9.906 13.5 -20.391 1 87.56 148 GLY B C 1
ATOM 3385 O O . GLY B 1 148 ? 10.758 12.641 -20.609 1 87.56 148 GLY B O 1
ATOM 3386 N N . VAL B 1 149 ? 9.406 13.727 -19.234 1 91.5 149 VAL B N 1
ATOM 3387 C CA . VAL B 1 149 ? 9.867 12.953 -18.078 1 91.5 149 VAL B CA 1
ATOM 3388 C C . VAL B 1 149 ? 8.797 11.938 -17.688 1 91.5 149 VAL B C 1
ATOM 3390 O O . VAL B 1 149 ? 7.633 12.297 -17.484 1 91.5 149 VAL B O 1
ATOM 3393 N N . ASP B 1 150 ? 9.188 10.688 -17.609 1 92.75 150 ASP B N 1
ATOM 3394 C CA . ASP B 1 150 ? 8.258 9.633 -17.219 1 92.75 150 ASP B CA 1
ATOM 3395 C C . ASP B 1 150 ? 7.699 9.867 -15.828 1 92.75 150 ASP B C 1
ATOM 3397 O O . ASP B 1 150 ? 8.43 10.25 -14.914 1 92.75 150 ASP B O 1
ATOM 3401 N N . ALA B 1 151 ? 6.48 9.562 -15.625 1 91.31 151 ALA B N 1
ATOM 3402 C CA . ALA B 1 151 ? 5.738 9.852 -14.398 1 91.31 151 ALA B CA 1
ATOM 3403 C C . ALA B 1 151 ? 6.371 9.148 -13.195 1 91.31 151 ALA B C 1
ATOM 3405 O O . ALA B 1 151 ? 6.488 9.734 -12.117 1 91.31 151 ALA B O 1
ATOM 3406 N N . PRO B 1 152 ? 6.84 7.926 -13.336 1 93.94 152 PRO B N 1
ATOM 3407 C CA . PRO B 1 152 ? 7.449 7.27 -12.18 1 93.94 152 PRO B CA 1
ATOM 3408 C C . PRO B 1 152 ? 8.672 8.016 -11.656 1 93.94 152 PRO B C 1
ATOM 3410 O O . PRO B 1 152 ? 8.906 8.039 -10.445 1 93.94 152 PRO B O 1
ATOM 3413 N N . LEU B 1 153 ? 9.422 8.656 -12.555 1 96.31 153 LEU B N 1
ATOM 3414 C CA . LEU B 1 153 ? 10.602 9.391 -12.117 1 96.31 153 LEU B CA 1
ATOM 3415 C C . LEU B 1 153 ? 10.203 10.633 -11.328 1 96.31 153 LEU B C 1
ATOM 3417 O O . LEU B 1 153 ? 10.805 10.93 -10.289 1 96.31 153 LEU B O 1
ATOM 3421 N N . LEU B 1 154 ? 9.188 11.289 -11.781 1 94.12 154 LEU B N 1
ATOM 3422 C CA . LEU B 1 154 ? 8.711 12.484 -11.094 1 94.12 154 LEU B CA 1
ATOM 3423 C C . LEU B 1 154 ? 8.141 12.133 -9.727 1 94.12 154 LEU B C 1
ATOM 3425 O O . LEU B 1 154 ? 8.422 12.805 -8.734 1 94.12 154 LEU B O 1
ATOM 3429 N N . ARG B 1 155 ? 7.348 11.07 -9.664 1 94.25 155 ARG B N 1
ATOM 3430 C CA . ARG B 1 155 ? 6.789 10.625 -8.391 1 94.25 155 ARG B CA 1
ATOM 3431 C C . ARG B 1 155 ? 7.891 10.234 -7.414 1 94.25 155 ARG B C 1
ATOM 3433 O O . ARG B 1 155 ? 7.797 10.508 -6.219 1 94.25 155 ARG B O 1
ATOM 3440 N N . PHE B 1 156 ? 8.875 9.625 -7.988 1 97.38 156 PHE B N 1
ATOM 3441 C CA . PHE B 1 156 ? 10 9.242 -7.145 1 97.38 156 PHE B CA 1
ATOM 3442 C C . PHE B 1 156 ? 10.664 10.469 -6.535 1 97.38 156 PHE B C 1
ATOM 3444 O O . PHE B 1 156 ? 10.93 10.508 -5.332 1 97.38 156 PHE B O 1
ATOM 3451 N N . CYS B 1 157 ? 10.891 11.453 -7.316 1 96.88 157 CYS B N 1
ATOM 3452 C CA . CYS B 1 157 ? 11.516 12.68 -6.832 1 96.88 157 CYS B CA 1
ATOM 3453 C C . CYS B 1 157 ? 10.648 13.359 -5.781 1 96.88 157 CYS B C 1
ATOM 3455 O O . CYS B 1 157 ? 11.148 13.844 -4.77 1 96.88 157 CYS B O 1
ATOM 3457 N N . ALA B 1 158 ? 9.359 13.375 -6.023 1 96.12 158 ALA B N 1
ATOM 3458 C CA . ALA B 1 158 ? 8.43 13.922 -5.039 1 96.12 158 ALA B CA 1
ATOM 3459 C C . ALA B 1 158 ? 8.5 13.148 -3.725 1 96.12 158 ALA B C 1
ATOM 3461 O O . ALA B 1 158 ? 8.477 13.75 -2.646 1 96.12 158 ALA B O 1
ATOM 3462 N N . ALA B 1 159 ? 8.625 11.867 -3.816 1 97 159 ALA B N 1
ATOM 3463 C CA . ALA B 1 159 ? 8.727 11.031 -2.623 1 97 159 ALA B CA 1
ATOM 3464 C C . ALA B 1 159 ? 10.023 11.312 -1.866 1 97 159 ALA B C 1
ATOM 3466 O O . ALA B 1 159 ? 10.039 11.328 -0.633 1 97 159 ALA B O 1
ATOM 3467 N N . VAL B 1 160 ? 11.141 11.492 -2.617 1 97.81 160 VAL B N 1
ATOM 3468 C CA . VAL B 1 160 ? 12.406 11.836 -1.98 1 97.81 160 VAL B CA 1
ATOM 3469 C C . VAL B 1 160 ? 12.227 13.094 -1.13 1 97.81 160 VAL B C 1
ATOM 3471 O O . VAL B 1 160 ? 12.625 13.125 0.036 1 97.81 160 VAL B O 1
ATOM 3474 N N . VAL B 1 161 ? 11.57 14.078 -1.682 1 96 161 VAL B N 1
ATOM 3475 C CA . VAL B 1 161 ? 11.367 15.328 -0.963 1 96 161 VAL B CA 1
ATOM 3476 C C . VAL B 1 161 ? 10.445 15.102 0.232 1 96 161 VAL B C 1
ATOM 3478 O O . VAL B 1 161 ? 10.758 15.5 1.354 1 96 161 VAL B O 1
ATOM 3481 N N . ALA B 1 162 ? 9.359 14.43 0.058 1 95.31 162 ALA B N 1
ATOM 3482 C CA . ALA B 1 162 ? 8.398 14.188 1.127 1 95.31 162 ALA B CA 1
ATOM 3483 C C . ALA B 1 162 ? 9.039 13.43 2.285 1 95.31 162 ALA B C 1
ATOM 3485 O O . ALA B 1 162 ? 8.883 13.812 3.447 1 95.31 162 ALA B O 1
ATOM 3486 N N . GLU B 1 163 ? 9.82 12.391 2.008 1 96.38 163 GLU B N 1
ATOM 3487 C CA . GLU B 1 163 ? 10.375 11.484 3.008 1 96.38 163 GLU B CA 1
ATOM 3488 C C . GLU B 1 163 ? 11.562 12.109 3.734 1 96.38 163 GLU B C 1
ATOM 3490 O O . GLU B 1 163 ? 11.914 11.688 4.832 1 96.38 163 GLU B O 1
ATOM 3495 N N . THR B 1 164 ? 12.164 13.062 3.098 1 94.62 164 THR B N 1
ATOM 3496 C CA . THR B 1 164 ? 13.289 13.727 3.746 1 94.62 164 THR B CA 1
ATOM 3497 C C . THR B 1 164 ? 12.828 15 4.449 1 94.62 164 THR B C 1
ATOM 3499 O O . THR B 1 164 ? 13.539 15.531 5.305 1 94.62 164 THR B O 1
ATOM 3502 N N . LEU B 1 165 ? 11.617 15.484 4.145 1 91.19 165 LEU B N 1
ATOM 3503 C CA . LEU B 1 165 ? 11.047 16.688 4.746 1 91.19 165 LEU B CA 1
ATOM 3504 C C . LEU B 1 165 ? 10.305 16.344 6.035 1 91.19 165 LEU B C 1
ATOM 3506 O O . LEU B 1 165 ? 10.438 17.047 7.039 1 91.19 165 LEU B O 1
ATOM 3510 N N . ILE B 1 166 ? 9.516 15.312 6.039 1 80.94 166 ILE B N 1
ATOM 3511 C CA . ILE B 1 166 ? 8.555 14.953 7.078 1 80.94 166 ILE B CA 1
ATOM 3512 C C . ILE B 1 166 ? 9.297 14.656 8.383 1 80.94 166 ILE B C 1
ATOM 3514 O O . ILE B 1 166 ? 8.781 14.914 9.469 1 80.94 166 ILE B O 1
ATOM 3518 N N . THR B 1 167 ? 10.484 14.07 8.352 1 71.25 167 THR B N 1
ATOM 3519 C CA . THR B 1 167 ? 11.242 13.672 9.531 1 71.25 167 THR B CA 1
ATOM 3520 C C . THR B 1 167 ? 11.406 14.844 10.492 1 71.25 167 THR B C 1
ATOM 3522 O O . THR B 1 167 ? 11.258 14.688 11.703 1 71.25 167 THR B O 1
ATOM 3525 N N . HIS B 1 168 ? 11.539 15.891 10.039 1 66.06 168 HIS B N 1
ATOM 3526 C CA . HIS B 1 168 ? 11.742 17.062 10.891 1 66.06 168 HIS B CA 1
ATOM 3527 C C . HIS B 1 168 ? 10.438 17.531 11.516 1 66.06 168 HIS B C 1
ATOM 3529 O O . HIS B 1 168 ? 10.398 17.891 12.695 1 66.06 168 HIS B O 1
ATOM 3535 N N . THR B 1 169 ? 9.414 17.391 10.797 1 65 169 THR B N 1
ATOM 3536 C CA . THR B 1 169 ? 8.117 17.891 11.258 1 65 169 THR B CA 1
ATOM 3537 C C . THR B 1 169 ? 7.586 17.016 12.391 1 65 169 THR B C 1
ATOM 3539 O O . THR B 1 169 ? 7.031 17.531 13.367 1 65 169 THR B O 1
ATOM 3542 N N . LEU B 1 170 ? 7.945 15.758 12.312 1 67.94 170 LEU B N 1
ATOM 3543 C CA . LEU B 1 170 ? 7.441 14.812 13.305 1 67.94 170 LEU B CA 1
ATOM 3544 C C . LEU B 1 170 ? 8.258 14.883 14.594 1 67.94 170 LEU B C 1
ATOM 3546 O O . LEU B 1 170 ? 7.73 14.633 15.68 1 67.94 170 LEU B O 1
ATOM 3550 N N . ARG B 1 171 ? 9.461 15.266 14.5 1 62.12 171 ARG B N 1
ATOM 3551 C CA . ARG B 1 171 ? 10.398 15.242 15.617 1 62.12 171 ARG B CA 1
ATOM 3552 C C . ARG B 1 171 ? 9.969 16.219 16.703 1 62.12 171 ARG B C 1
ATOM 3554 O O . ARG B 1 171 ? 10.047 15.898 17.891 1 62.12 171 ARG B O 1
ATOM 3561 N N . ASP B 1 172 ? 9.461 17.234 16.438 1 63.81 172 ASP B N 1
ATOM 3562 C CA . ASP B 1 172 ? 9.227 18.281 17.438 1 63.81 172 ASP B CA 1
ATOM 3563 C C . ASP B 1 172 ? 7.938 18.031 18.219 1 63.81 172 ASP B C 1
ATOM 3565 O O . ASP B 1 172 ? 7.855 18.328 19.406 1 63.81 172 ASP B O 1
ATOM 3569 N N . ASP B 1 173 ? 7.191 17.234 17.766 1 70.56 173 ASP B N 1
ATOM 3570 C CA . ASP B 1 173 ? 5.855 17.234 18.344 1 70.56 173 ASP B CA 1
ATOM 3571 C C . ASP B 1 173 ? 5.691 16.078 19.328 1 70.56 173 ASP B C 1
ATOM 3573 O O . ASP B 1 173 ? 5.055 16.234 20.375 1 70.56 173 ASP B O 1
ATOM 3577 N N . TRP B 1 174 ? 6.371 15.016 19.219 1 74.56 174 TRP B N 1
ATOM 3578 C CA . TRP B 1 174 ? 6.031 13.859 20.031 1 74.56 174 TRP B CA 1
ATOM 3579 C C . TRP B 1 174 ? 6.617 13.992 21.438 1 74.56 174 TRP B C 1
ATOM 3581 O O . TRP B 1 174 ? 6.16 13.336 22.375 1 74.56 174 TRP B O 1
ATOM 3591 N N . ARG B 1 175 ? 7.488 14.867 21.672 1 80.88 175 ARG B N 1
ATOM 3592 C CA . ARG B 1 175 ? 8.125 15.047 22.984 1 80.88 175 ARG B CA 1
ATOM 3593 C C . ARG B 1 175 ? 7.277 15.945 23.875 1 80.88 175 ARG B C 1
ATOM 3595 O O . ARG B 1 175 ? 7.555 16.078 25.078 1 80.88 175 ARG B O 1
ATOM 3602 N N . ASP B 1 176 ? 6.328 16.469 23.266 1 83.25 176 ASP B N 1
ATOM 3603 C CA . ASP B 1 176 ? 5.438 17.312 24.047 1 83.25 176 ASP B CA 1
ATOM 3604 C C . ASP B 1 176 ? 4.539 16.484 24.953 1 83.25 176 ASP B C 1
ATOM 3606 O O . ASP B 1 176 ? 3.539 15.914 24.5 1 83.25 176 ASP B O 1
ATOM 3610 N N . GLU B 1 177 ? 4.777 16.5 26.234 1 88.06 177 GLU B N 1
ATOM 3611 C CA . GLU B 1 177 ? 4.062 15.656 27.203 1 88.06 177 GLU B CA 1
ATOM 3612 C C . GLU B 1 177 ? 2.643 16.172 27.422 1 88.06 177 GLU B C 1
ATOM 3614 O O . GLU B 1 177 ? 1.812 15.477 28.016 1 88.06 177 GLU B O 1
ATOM 3619 N N . GLY B 1 178 ? 2.361 17.328 26.938 1 89.12 178 GLY B N 1
ATOM 3620 C CA . GLY B 1 178 ? 1.022 17.891 27.047 1 89.12 178 GLY B CA 1
ATOM 3621 C C . GLY B 1 178 ? 0.054 17.312 26.031 1 89.12 178 GLY B C 1
ATOM 3622 O O . GLY B 1 178 ? -1.161 17.469 26.156 1 89.12 178 GLY B O 1
ATOM 3623 N N . LEU B 1 179 ? 0.536 16.562 25.125 1 91.5 179 LEU B N 1
ATOM 3624 C CA . LEU B 1 179 ? -0.302 15.969 24.094 1 91.5 179 LEU B CA 1
ATOM 3625 C C . LEU B 1 179 ? -0.935 14.672 24.594 1 91.5 179 LEU B C 1
ATOM 3627 O O . LEU B 1 179 ? -0.392 14.008 25.469 1 91.5 179 LEU B O 1
ATOM 3631 N N . GLN B 1 180 ? -2.076 14.375 24.047 1 93.19 180 GLN B N 1
ATOM 3632 C CA . GLN B 1 180 ? -2.689 13.07 24.281 1 93.19 180 GLN B CA 1
ATOM 3633 C C . GLN B 1 180 ? -1.693 11.945 24.016 1 93.19 180 GLN B C 1
ATOM 3635 O O . GLN B 1 180 ? -0.949 11.977 23.047 1 93.19 180 GLN B O 1
ATOM 3640 N N . PRO B 1 181 ? -1.653 10.93 24.922 1 93.56 181 PRO B N 1
ATOM 3641 C CA . PRO B 1 181 ? -0.701 9.828 24.75 1 93.56 181 PRO B CA 1
ATOM 3642 C C . PRO B 1 181 ? -0.803 9.148 23.391 1 93.56 181 PRO B C 1
ATOM 3644 O O . PRO B 1 181 ? 0.218 8.789 22.797 1 93.56 181 PRO B O 1
ATOM 3647 N N . ASP B 1 182 ? -2.004 8.922 22.875 1 94.94 182 ASP B N 1
ATOM 3648 C CA . ASP B 1 182 ? -2.172 8.273 21.578 1 94.94 182 ASP B CA 1
ATOM 3649 C C . ASP B 1 182 ? -1.552 9.109 20.453 1 94.94 182 ASP B C 1
ATOM 3651 O O . ASP B 1 182 ? -0.983 8.57 19.5 1 94.94 182 ASP B O 1
ATOM 3655 N N . VAL B 1 183 ? -1.666 10.445 20.594 1 94.38 183 VAL B N 1
ATOM 3656 C CA . VAL B 1 183 ? -1.059 11.344 19.609 1 94.38 183 VAL B CA 1
ATOM 3657 C C . VAL B 1 183 ? 0.463 11.242 19.688 1 94.38 183 VAL B C 1
ATOM 3659 O O . VAL B 1 183 ? 1.136 11.117 18.672 1 94.38 183 VAL B O 1
ATOM 3662 N N . ARG B 1 184 ? 0.96 11.203 20.859 1 93.19 184 ARG B N 1
ATOM 3663 C CA . ARG B 1 184 ? 2.402 11.094 21.062 1 93.19 184 ARG B CA 1
ATOM 3664 C C . ARG B 1 184 ? 2.932 9.766 20.516 1 93.19 184 ARG B C 1
ATOM 3666 O O . ARG B 1 184 ? 3.982 9.727 19.875 1 93.19 184 ARG B O 1
ATOM 3673 N N . THR B 1 185 ? 2.223 8.727 20.828 1 94.19 185 THR B N 1
ATOM 3674 C CA . THR B 1 185 ? 2.615 7.41 20.328 1 94.19 185 THR B CA 1
ATOM 3675 C C . THR B 1 185 ? 2.648 7.391 18.812 1 94.19 185 THR B C 1
ATOM 3677 O O . THR B 1 185 ? 3.611 6.906 18.203 1 94.19 185 THR B O 1
ATOM 3680 N N . PHE B 1 186 ? 1.622 7.926 18.188 1 95.31 186 PHE B N 1
ATOM 3681 C CA . PHE B 1 186 ? 1.563 7.98 16.734 1 95.31 186 PHE B CA 1
ATOM 3682 C C . PHE B 1 186 ? 2.758 8.742 16.172 1 95.31 186 PHE B C 1
ATOM 3684 O O . PHE B 1 186 ? 3.449 8.25 15.273 1 95.31 186 PHE B O 1
ATOM 3691 N N . LEU B 1 187 ? 2.986 9.914 16.688 1 92.88 187 LEU B N 1
ATOM 3692 C CA . LEU B 1 187 ? 4.047 10.781 16.188 1 92.88 187 LEU B CA 1
ATOM 3693 C C . LEU B 1 187 ? 5.418 10.141 16.406 1 92.88 187 LEU B C 1
ATOM 3695 O O . LEU B 1 187 ? 6.262 10.148 15.508 1 92.88 187 LEU B O 1
ATOM 3699 N N . ARG B 1 188 ? 5.641 9.555 17.531 1 92.56 188 ARG B N 1
ATOM 3700 C CA . ARG B 1 188 ? 6.93 8.953 17.859 1 92.56 188 ARG B CA 1
ATOM 3701 C C . ARG B 1 188 ? 7.223 7.758 16.953 1 92.56 188 ARG B C 1
ATOM 3703 O O . ARG B 1 188 ? 8.312 7.664 16.391 1 92.56 188 ARG B O 1
ATOM 3710 N N . ARG B 1 189 ? 6.273 6.891 16.875 1 94.19 189 ARG B N 1
ATOM 3711 C CA . ARG B 1 189 ? 6.465 5.691 16.047 1 94.19 189 ARG B CA 1
ATOM 3712 C C . ARG B 1 189 ? 6.648 6.055 14.586 1 94.19 189 ARG B C 1
ATOM 3714 O O . ARG B 1 189 ? 7.473 5.457 13.891 1 94.19 189 ARG B O 1
ATOM 3721 N N . HIS B 1 190 ? 5.879 6.992 14.125 1 94.81 190 HIS B N 1
ATOM 3722 C CA . HIS B 1 190 ? 6.039 7.492 12.766 1 94.81 190 HIS B CA 1
ATOM 3723 C C . HIS B 1 190 ? 7.434 8.07 12.547 1 94.81 190 HIS B C 1
ATOM 3725 O O . HIS B 1 190 ? 8.102 7.73 11.57 1 94.81 190 HIS B O 1
ATOM 3731 N N . TYR B 1 191 ? 7.863 8.852 13.469 1 92.69 191 TYR B N 1
ATOM 3732 C CA . TYR B 1 191 ? 9.172 9.492 13.398 1 92.69 191 TYR B CA 1
ATOM 3733 C C . TYR B 1 191 ? 10.281 8.453 13.289 1 92.69 191 TYR B C 1
ATOM 3735 O O . TYR B 1 191 ? 11.18 8.578 12.461 1 92.69 191 TYR B O 1
ATOM 3743 N N . LEU B 1 192 ? 10.227 7.445 14.102 1 92.56 192 LEU B N 1
ATOM 3744 C CA . LEU B 1 192 ? 11.266 6.422 14.125 1 92.56 192 LEU B CA 1
ATOM 3745 C C . LEU B 1 192 ? 11.352 5.699 12.789 1 92.56 192 LEU B C 1
ATOM 3747 O O . LEU B 1 192 ? 12.445 5.422 12.297 1 92.56 192 LEU B O 1
ATOM 3751 N N . ASP B 1 193 ? 10.289 5.414 12.148 1 96.56 193 ASP B N 1
ATOM 3752 C CA . ASP B 1 193 ? 10.281 4.773 10.836 1 96.56 193 ASP B CA 1
ATOM 3753 C C . ASP B 1 193 ? 10.812 5.715 9.758 1 96.56 193 ASP B C 1
ATOM 3755 O O . ASP B 1 193 ? 11.539 5.293 8.859 1 96.56 193 ASP B O 1
ATOM 3759 N N . GLU B 1 194 ? 10.469 6.98 9.906 1 94.94 194 GLU B N 1
ATOM 3760 C CA . GLU B 1 194 ? 10.805 7.961 8.875 1 94.94 194 GLU B CA 1
ATOM 3761 C C . GLU B 1 194 ? 12.312 8.172 8.789 1 94.94 194 GLU B C 1
ATOM 3763 O O . GLU B 1 194 ? 12.844 8.492 7.727 1 94.94 194 GLU B O 1
ATOM 3768 N N . ALA B 1 195 ? 12.969 8.023 9.859 1 92.88 195 ALA B N 1
ATOM 3769 C CA . ALA B 1 195 ? 14.43 8.125 9.812 1 92.88 195 ALA B CA 1
ATOM 3770 C C . ALA B 1 195 ? 15.016 7.121 8.828 1 92.88 195 ALA B C 1
ATOM 3772 O O . ALA B 1 195 ? 15.914 7.457 8.047 1 92.88 195 ALA B O 1
ATOM 3773 N N . ARG B 1 196 ? 14.531 5.918 8.82 1 95.94 196 ARG B N 1
ATOM 3774 C CA . ARG B 1 196 ? 14.977 4.898 7.875 1 95.94 196 ARG B CA 1
ATOM 3775 C C . ARG B 1 196 ? 14.531 5.234 6.457 1 95.94 196 ARG B C 1
ATOM 3777 O O . ARG B 1 196 ? 15.273 5.004 5.496 1 95.94 196 ARG B O 1
ATOM 3784 N N . HIS B 1 197 ? 13.297 5.734 6.328 1 97.62 197 HIS B N 1
ATOM 3785 C CA . HIS B 1 197 ? 12.797 6.105 5.008 1 97.62 197 HIS B CA 1
ATOM 3786 C C . HIS B 1 197 ? 13.641 7.207 4.387 1 97.62 197 HIS B C 1
ATOM 3788 O O . HIS B 1 197 ? 13.992 7.137 3.203 1 97.62 197 HIS B O 1
ATOM 3794 N N . SER B 1 198 ? 13.93 8.188 5.227 1 96 198 SER B N 1
ATOM 3795 C CA . SER B 1 198 ? 14.773 9.289 4.758 1 96 198 SER B CA 1
ATOM 3796 C C . SER B 1 198 ? 16.109 8.773 4.242 1 96 198 SER B C 1
ATOM 3798 O O . SER B 1 198 ? 16.562 9.164 3.16 1 96 198 SER B O 1
ATOM 3800 N N . ALA B 1 199 ? 16.75 7.902 4.98 1 96.56 199 ALA B N 1
ATOM 3801 C CA . ALA B 1 199 ? 18.016 7.309 4.566 1 96.56 199 ALA B CA 1
ATOM 3802 C C . ALA B 1 199 ? 17.844 6.504 3.281 1 96.56 199 ALA B C 1
ATOM 3804 O O . ALA B 1 199 ? 18.672 6.613 2.365 1 96.56 199 ALA B O 1
ATOM 3805 N N . TYR B 1 200 ? 16.859 5.754 3.168 1 98.12 200 TYR B N 1
ATOM 3806 C CA . TYR B 1 200 ? 16.609 4.926 1.997 1 98.12 200 TYR B CA 1
ATOM 3807 C C . TYR B 1 200 ? 16.453 5.777 0.744 1 98.12 200 TYR B C 1
ATOM 3809 O O . TYR B 1 200 ? 17.156 5.566 -0.247 1 98.12 200 TYR B O 1
ATOM 3817 N N . PHE B 1 201 ? 15.57 6.715 0.812 1 98.19 201 PHE B N 1
ATOM 3818 C CA . PHE B 1 201 ? 15.273 7.512 -0.373 1 98.19 201 PHE B CA 1
ATOM 3819 C C . PHE B 1 201 ? 16.469 8.375 -0.756 1 98.19 201 PHE B C 1
ATOM 3821 O O . PHE B 1 201 ? 16.719 8.609 -1.94 1 98.19 201 PHE B O 1
ATOM 3828 N N . SER B 1 202 ? 17.219 8.883 0.244 1 97.31 202 SER B N 1
ATOM 3829 C CA . SER B 1 202 ? 18.438 9.625 -0.039 1 97.31 202 SER B CA 1
ATOM 3830 C C . SER B 1 202 ? 19.469 8.75 -0.764 1 97.31 202 SER B C 1
ATOM 3832 O O . SER B 1 202 ? 20.016 9.156 -1.788 1 97.31 202 SER B O 1
ATOM 3834 N N . ARG B 1 203 ? 19.688 7.574 -0.229 1 97.88 203 ARG B N 1
ATOM 3835 C CA . ARG B 1 203 ? 20.656 6.652 -0.829 1 97.88 203 ARG B CA 1
ATOM 3836 C C . ARG B 1 203 ? 20.188 6.215 -2.217 1 97.88 203 ARG B C 1
ATOM 3838 O O . ARG B 1 203 ? 21.016 6.07 -3.127 1 97.88 203 ARG B O 1
ATOM 3845 N N . LEU B 1 204 ? 18.906 6.008 -2.338 1 98.31 204 LEU B N 1
ATOM 3846 C CA . LEU B 1 204 ? 18.391 5.566 -3.631 1 98.31 204 LEU B CA 1
ATOM 3847 C C . LEU B 1 204 ? 18.516 6.672 -4.672 1 98.31 204 LEU B C 1
ATOM 3849 O O . LEU B 1 204 ? 18.859 6.402 -5.828 1 98.31 204 LEU B O 1
ATOM 3853 N N . LEU B 1 205 ? 18.25 7.906 -4.258 1 98.12 205 LEU B N 1
ATOM 3854 C CA . LEU B 1 205 ? 18.453 9.008 -5.184 1 98.12 205 LEU B CA 1
ATOM 3855 C C . LEU B 1 205 ? 19.922 9.07 -5.625 1 98.12 205 LEU B C 1
ATOM 3857 O O . LEU B 1 205 ? 20.203 9.266 -6.809 1 98.12 205 LEU B O 1
ATOM 3861 N N . THR B 1 206 ? 20.797 8.906 -4.734 1 97.69 206 THR B N 1
ATOM 3862 C CA . THR B 1 206 ? 22.219 8.922 -5.031 1 97.69 206 THR B CA 1
ATOM 3863 C C . THR B 1 206 ? 22.578 7.824 -6.035 1 97.69 206 THR B C 1
ATOM 3865 O O . THR B 1 206 ? 23.406 8.031 -6.922 1 97.69 206 THR B O 1
ATOM 3868 N N . LEU B 1 207 ? 21.953 6.762 -5.895 1 97.69 207 LEU B N 1
ATOM 3869 C CA . LEU B 1 207 ? 22.188 5.621 -6.773 1 97.69 207 LEU B CA 1
ATOM 3870 C C . LEU B 1 207 ? 21.594 5.859 -8.156 1 97.69 207 LEU B C 1
ATOM 3872 O O . LEU B 1 207 ? 22.219 5.539 -9.172 1 97.69 207 LEU B O 1
ATOM 3876 N N . LEU B 1 208 ? 20.438 6.43 -8.234 1 97.69 208 LEU B N 1
ATOM 3877 C CA . LEU B 1 208 ? 19.656 6.473 -9.469 1 97.69 208 LEU B CA 1
ATOM 3878 C C . LEU B 1 208 ? 20.016 7.711 -10.289 1 97.69 208 LEU B C 1
ATOM 3880 O O . LEU B 1 208 ? 20.062 7.656 -11.523 1 97.69 208 LEU B O 1
ATOM 3884 N N . TRP B 1 209 ? 20.281 8.805 -9.641 1 97.38 209 TRP B N 1
ATOM 3885 C CA . TRP B 1 209 ? 20.375 10.109 -10.273 1 97.38 209 TRP B CA 1
ATOM 3886 C C . TRP B 1 209 ? 21.422 10.109 -11.383 1 97.38 209 TRP B C 1
ATOM 3888 O O . TRP B 1 209 ? 21.141 10.516 -12.516 1 97.38 209 TRP B O 1
ATOM 3898 N N . PRO B 1 210 ? 22.625 9.562 -11.172 1 97.19 210 PRO B N 1
ATOM 3899 C CA . PRO B 1 210 ? 23.641 9.594 -12.227 1 97.19 210 PRO B CA 1
ATOM 3900 C C . PRO B 1 210 ? 23.312 8.672 -13.398 1 97.19 210 PRO B C 1
ATOM 3902 O O . PRO B 1 210 ? 23.938 8.766 -14.461 1 97.19 210 PRO B O 1
ATOM 3905 N N . GLN B 1 211 ? 22.375 7.777 -13.188 1 97.56 211 GLN B N 1
ATOM 3906 C CA . GLN B 1 211 ? 22.031 6.824 -14.242 1 97.56 211 GLN B CA 1
ATOM 3907 C C . GLN B 1 211 ? 21.062 7.434 -15.242 1 97.56 211 GLN B C 1
ATOM 3909 O O . GLN B 1 211 ? 20.891 6.914 -16.344 1 97.56 211 GLN B O 1
ATOM 3914 N N . TRP B 1 212 ? 20.359 8.492 -14.836 1 97.44 212 TRP B N 1
ATOM 3915 C CA . TRP B 1 212 ? 19.359 9.094 -15.727 1 97.44 212 TRP B CA 1
ATOM 3916 C C . TRP B 1 212 ? 20.031 9.977 -16.766 1 97.44 212 TRP B C 1
ATOM 3918 O O . TRP B 1 212 ? 21.078 10.586 -16.5 1 97.44 212 TRP B O 1
ATOM 3928 N N . PRO B 1 213 ? 19.453 10.055 -17.953 1 96.88 213 PRO B N 1
ATOM 3929 C CA . PRO B 1 213 ? 20 10.938 -18.984 1 96.88 213 PRO B CA 1
ATOM 3930 C C . PRO B 1 213 ? 20.062 12.398 -18.531 1 96.88 213 PRO B C 1
ATOM 3932 O O . PRO B 1 213 ? 19.203 12.852 -17.781 1 96.88 213 PRO B O 1
ATOM 3935 N N . ALA B 1 214 ? 21 13.141 -19.094 1 96.19 214 ALA B N 1
ATOM 3936 C CA . ALA B 1 214 ? 21.234 14.531 -18.734 1 96.19 214 ALA B CA 1
ATOM 3937 C C . ALA B 1 214 ? 19.984 15.375 -18.938 1 96.19 214 ALA B C 1
ATOM 3939 O O . ALA B 1 214 ? 19.656 16.25 -18.125 1 96.19 214 ALA B O 1
ATOM 3940 N N . GLY B 1 215 ? 19.312 15.102 -20 1 95.62 215 GLY B N 1
ATOM 3941 C CA . GLY B 1 215 ? 18.094 15.844 -20.281 1 95.62 215 GLY B CA 1
ATOM 3942 C C . GLY B 1 215 ? 17.031 15.672 -19.219 1 95.62 215 GLY B C 1
ATOM 3943 O O . GLY B 1 215 ? 16.328 16.625 -18.875 1 95.62 215 GLY B O 1
ATOM 3944 N N . VAL B 1 216 ? 16.922 14.492 -18.703 1 95.81 216 VAL B N 1
ATOM 3945 C CA . VAL B 1 216 ? 15.961 14.188 -17.641 1 95.81 216 VAL B CA 1
ATOM 3946 C C . VAL B 1 216 ? 16.375 14.898 -16.359 1 95.81 216 VAL B C 1
ATOM 3948 O O . VAL B 1 216 ? 15.547 15.547 -15.711 1 95.81 216 VAL B O 1
ATOM 3951 N N . ARG B 1 217 ? 17.641 14.844 -16.016 1 96.12 217 ARG B N 1
ATOM 3952 C CA . ARG B 1 217 ? 18.141 15.492 -14.82 1 96.12 217 ARG B CA 1
ATOM 3953 C C . ARG B 1 217 ? 17.938 17 -14.883 1 96.12 217 ARG B C 1
ATOM 3955 O O . ARG B 1 217 ? 17.5 17.625 -13.914 1 96.12 217 ARG B O 1
ATOM 3962 N N . ASP B 1 218 ? 18.172 17.562 -15.984 1 94.44 218 ASP B N 1
ATOM 3963 C CA . ASP B 1 218 ? 18.016 19 -16.172 1 94.44 218 ASP B CA 1
ATOM 3964 C C . ASP B 1 218 ? 16.562 19.422 -16.047 1 94.44 218 ASP B C 1
ATOM 3966 O O . ASP B 1 218 ? 16.266 20.516 -15.555 1 94.44 218 ASP B O 1
ATOM 3970 N N . ALA B 1 219 ? 15.727 18.578 -16.484 1 94.25 219 ALA B N 1
ATOM 3971 C CA . ALA B 1 219 ? 14.297 18.875 -16.406 1 94.25 219 ALA B CA 1
ATOM 3972 C C . ALA B 1 219 ? 13.812 18.797 -14.961 1 94.25 219 ALA B C 1
ATOM 3974 O O . ALA B 1 219 ? 12.906 19.531 -14.555 1 94.25 219 ALA B O 1
ATOM 3975 N N . LEU B 1 220 ? 14.398 17.922 -14.156 1 94.62 220 LEU B N 1
ATOM 3976 C CA . LEU B 1 220 ? 13.938 17.656 -12.797 1 94.62 220 LEU B CA 1
ATOM 3977 C C . LEU B 1 220 ? 14.508 18.688 -11.812 1 94.62 220 LEU B C 1
ATOM 3979 O O . LEU B 1 220 ? 13.859 19.016 -10.82 1 94.62 220 LEU B O 1
ATOM 3983 N N . ARG B 1 221 ? 15.594 19.266 -12.039 1 92.38 221 ARG B N 1
ATOM 3984 C CA . ARG B 1 221 ? 16.344 20.094 -11.109 1 92.38 221 ARG B CA 1
ATOM 3985 C C . ARG B 1 221 ? 15.531 21.312 -10.68 1 92.38 221 ARG B C 1
ATOM 3987 O O . ARG B 1 221 ? 15.539 21.688 -9.508 1 92.38 221 ARG B O 1
ATOM 3994 N N . PRO B 1 222 ? 14.781 21.906 -11.562 1 89.94 222 PRO B N 1
ATOM 3995 C CA . PRO B 1 222 ? 14.062 23.125 -11.172 1 89.94 222 PRO B CA 1
ATOM 3996 C C . PRO B 1 222 ? 12.844 22.828 -10.305 1 89.94 222 PRO B C 1
ATOM 3998 O O . PRO B 1 222 ? 12.211 23.766 -9.789 1 89.94 222 PRO B O 1
ATOM 4001 N N . LEU B 1 223 ? 12.562 21.562 -10.07 1 91 223 LEU B N 1
ATOM 4002 C CA . LEU B 1 223 ? 11.297 21.219 -9.43 1 91 223 LEU B CA 1
ATOM 4003 C C . LEU B 1 223 ? 11.445 21.188 -7.91 1 91 223 LEU B C 1
ATOM 4005 O O . LEU B 1 223 ? 10.453 21.203 -7.184 1 91 223 LEU B O 1
ATOM 4009 N N . TRP B 1 224 ? 12.664 21.188 -7.379 1 93.75 224 TRP B N 1
ATOM 4010 C CA . TRP B 1 224 ? 12.906 20.906 -5.969 1 93.75 224 TRP B CA 1
ATOM 4011 C C . TRP B 1 224 ? 12.195 21.922 -5.082 1 93.75 224 TRP B C 1
ATOM 4013 O O . TRP B 1 224 ? 11.492 21.547 -4.141 1 93.75 224 TRP B O 1
ATOM 4023 N N . SER B 1 225 ? 12.328 23.203 -5.41 1 91.62 225 SER B N 1
ATOM 4024 C CA . SER B 1 225 ? 11.719 24.25 -4.59 1 91.62 225 SER B CA 1
ATOM 4025 C C . SER B 1 225 ? 10.195 24.109 -4.566 1 91.62 225 SER B C 1
ATOM 4027 O O . SER B 1 225 ? 9.578 24.219 -3.508 1 91.62 225 SER B O 1
ATOM 4029 N N . GLY B 1 226 ? 9.648 23.859 -5.703 1 89.62 226 GLY B N 1
ATOM 4030 C CA . GLY B 1 226 ? 8.211 23.688 -5.793 1 89.62 226 GLY B CA 1
ATOM 4031 C C . GLY B 1 226 ? 7.707 22.469 -5.039 1 89.62 226 GLY B C 1
ATOM 4032 O O . GLY B 1 226 ? 6.641 22.516 -4.422 1 89.62 226 GLY B O 1
ATOM 4033 N N . LEU B 1 227 ? 8.453 21.406 -5.078 1 92.75 227 LEU B N 1
ATOM 4034 C CA . LEU B 1 227 ? 8.07 20.188 -4.363 1 92.75 227 LEU B CA 1
ATOM 4035 C C . LEU B 1 227 ? 8.125 20.406 -2.854 1 92.75 227 LEU B C 1
ATOM 4037 O O . LEU B 1 227 ? 7.25 19.953 -2.121 1 92.75 227 LEU B O 1
ATOM 4041 N N . ILE B 1 228 ? 9.086 21.109 -2.393 1 91.88 228 ILE B N 1
ATOM 4042 C CA . ILE B 1 228 ? 9.188 21.438 -0.973 1 91.88 228 ILE B CA 1
ATOM 4043 C C . ILE B 1 228 ? 7.961 22.25 -0.542 1 91.88 228 ILE B C 1
ATOM 4045 O O . ILE B 1 228 ? 7.336 21.938 0.476 1 91.88 228 ILE B O 1
ATOM 4049 N N . ASP B 1 229 ? 7.535 23.156 -1.367 1 88.06 229 ASP B N 1
ATOM 4050 C CA . ASP B 1 229 ? 6.367 23.984 -1.064 1 88.06 229 ASP B CA 1
ATOM 4051 C C . ASP B 1 229 ? 5.094 23.141 -1.044 1 88.06 229 ASP B C 1
ATOM 4053 O O . ASP B 1 229 ? 4.215 23.359 -0.206 1 88.06 229 ASP B O 1
ATOM 4057 N N . ALA B 1 230 ? 5.051 22.234 -1.94 1 88.25 230 ALA B N 1
ATOM 4058 C CA . ALA B 1 230 ? 3.863 21.406 -2.064 1 88.25 230 ALA B CA 1
ATOM 4059 C C . ALA B 1 230 ? 3.613 20.609 -0.782 1 88.25 230 ALA B C 1
ATOM 4061 O O . ALA B 1 230 ? 2.465 20.391 -0.394 1 88.25 230 ALA B O 1
ATOM 4062 N N . PHE B 1 231 ? 4.645 20.266 -0.054 1 89.94 231 PHE B N 1
ATOM 4063 C CA . PHE B 1 231 ? 4.477 19.391 1.105 1 89.94 231 PHE B CA 1
ATOM 4064 C C . PHE B 1 231 ? 4.457 20.219 2.395 1 89.94 231 PHE B C 1
ATOM 4066 O O . PHE B 1 231 ? 3.875 19.781 3.395 1 89.94 231 PHE B O 1
ATOM 4073 N N . LEU B 1 232 ? 4.996 21.422 2.379 1 84.44 232 LEU B N 1
ATOM 4074 C CA . LEU B 1 232 ? 5.082 22.219 3.598 1 84.44 232 LEU B CA 1
ATOM 4075 C C . LEU B 1 232 ? 3.854 23.109 3.756 1 84.44 232 LEU B C 1
ATOM 4077 O O . LEU B 1 232 ? 3.443 23.406 4.879 1 84.44 232 LEU B O 1
ATOM 4081 N N . PHE B 1 233 ? 3.213 23.5 2.65 1 76.69 233 PHE B N 1
ATOM 4082 C CA . PHE B 1 233 ? 2.236 24.578 2.764 1 76.69 233 PHE B CA 1
ATOM 4083 C C . PHE B 1 233 ? 0.901 24.172 2.154 1 76.69 233 PHE B C 1
ATOM 4085 O O . PHE B 1 233 ? 0.023 25 1.944 1 76.69 233 PHE B O 1
ATOM 4092 N N . ALA B 1 234 ? 0.672 23.016 1.918 1 63.84 234 ALA B N 1
ATOM 4093 C CA . ALA B 1 234 ? -0.479 22.562 1.135 1 63.84 234 ALA B CA 1
ATOM 4094 C C . ALA B 1 234 ? -1.75 22.562 1.98 1 63.84 234 ALA B C 1
ATOM 4096 O O . ALA B 1 234 ? -2.859 22.562 1.444 1 63.84 234 ALA B O 1
ATOM 4097 N N . ASP B 1 235 ? -1.702 22.859 3.221 1 74.94 235 ASP B N 1
ATOM 4098 C CA . ASP B 1 235 ? -2.906 22.438 3.926 1 74.94 235 ASP B CA 1
ATOM 4099 C C . ASP B 1 235 ? -3.594 23.609 4.605 1 74.94 235 ASP B C 1
ATOM 4101 O O . ASP B 1 235 ? -4.438 23.438 5.48 1 74.94 235 ASP B O 1
ATOM 4105 N N . ALA B 1 236 ? -3.262 24.781 4.066 1 76.69 236 ALA B N 1
ATOM 4106 C CA . ALA B 1 236 ? -3.855 25.922 4.766 1 76.69 236 ALA B CA 1
ATOM 4107 C C . ALA B 1 236 ? -5.371 25.938 4.594 1 76.69 236 ALA B C 1
ATOM 4109 O O . ALA B 1 236 ? -6.105 26.25 5.535 1 76.69 236 ALA B O 1
ATOM 4110 N N . ARG B 1 237 ? -5.828 25.562 3.48 1 82.75 237 ARG B N 1
ATOM 4111 C CA . ARG B 1 237 ? -7.266 25.578 3.225 1 82.75 237 ARG B CA 1
ATOM 4112 C C . ARG B 1 237 ? -7.977 24.5 4.039 1 82.75 237 ARG B C 1
ATOM 4114 O O . ARG B 1 237 ? -9.109 24.703 4.477 1 82.75 237 ARG B O 1
ATOM 4121 N N . ILE B 1 238 ? -7.324 23.453 4.199 1 88.12 238 ILE B N 1
ATOM 4122 C CA . ILE B 1 238 ? -7.91 22.359 4.973 1 88.12 238 ILE B CA 1
ATOM 4123 C C . ILE B 1 238 ? -7.984 22.75 6.445 1 88.12 238 ILE B C 1
ATOM 4125 O O . ILE B 1 238 ? -8.977 22.469 7.121 1 88.12 238 ILE B O 1
ATOM 4129 N N . ALA B 1 239 ? -6.992 23.453 6.875 1 86.62 239 ALA B N 1
ATOM 4130 C CA . ALA B 1 239 ? -7.004 23.953 8.25 1 86.62 239 ALA B CA 1
ATOM 4131 C C . ALA B 1 239 ? -8.133 24.953 8.461 1 86.62 239 ALA B C 1
ATOM 4133 O O . ALA B 1 239 ? -8.852 24.891 9.461 1 86.62 239 ALA B O 1
ATOM 4134 N N . ALA B 1 240 ? -8.281 25.797 7.504 1 88.94 240 ALA B N 1
ATOM 4135 C CA . ALA B 1 240 ? -9.359 26.781 7.586 1 88.94 240 ALA B CA 1
ATOM 4136 C C . ALA B 1 240 ? -10.719 26.109 7.613 1 88.94 240 ALA B C 1
ATOM 4138 O O . ALA B 1 240 ? -11.609 26.531 8.359 1 88.94 240 ALA B O 1
ATOM 4139 N N . GLU B 1 241 ? -10.836 25.109 6.84 1 92.5 241 GLU B N 1
ATOM 4140 C CA . GLU B 1 241 ? -12.094 24.359 6.816 1 92.5 241 GLU B CA 1
ATOM 4141 C C . GLU B 1 241 ? -12.359 23.703 8.164 1 92.5 241 GLU B C 1
ATOM 4143 O O . GLU B 1 241 ? -13.5 23.688 8.641 1 92.5 241 GLU B O 1
ATOM 4148 N N . ALA B 1 242 ? -11.352 23.156 8.75 1 91.31 242 ALA B N 1
ATOM 4149 C CA . ALA B 1 242 ? -11.484 22.516 10.055 1 91.31 242 ALA B CA 1
ATOM 4150 C C . ALA B 1 242 ? -11.898 23.531 11.117 1 91.31 242 ALA B C 1
ATOM 4152 O O . ALA B 1 242 ? -12.758 23.234 11.961 1 91.31 242 ALA B O 1
ATOM 4153 N N . LEU B 1 243 ? -11.352 24.719 11.008 1 91.56 243 LEU B N 1
ATOM 4154 C CA . LEU B 1 243 ? -11.688 25.766 11.977 1 91.56 243 LEU B CA 1
ATOM 4155 C C . LEU B 1 243 ? -13.117 26.25 11.766 1 91.56 243 LEU B C 1
ATOM 4157 O O . LEU B 1 243 ? -13.844 26.484 12.734 1 91.56 243 LEU B O 1
ATOM 4161 N N . ALA B 1 244 ? -13.461 26.359 10.531 1 94.06 244 ALA B N 1
ATOM 4162 C CA . ALA B 1 244 ? -14.828 26.766 10.234 1 94.06 244 ALA B CA 1
ATOM 4163 C C . ALA B 1 244 ? -15.836 25.734 10.75 1 94.06 244 ALA B C 1
ATOM 4165 O O . ALA B 1 244 ? -16.859 26.094 11.32 1 94.06 244 ALA B O 1
ATOM 4166 N N . ALA B 1 245 ? -15.539 24.516 10.594 1 94.62 245 ALA B N 1
ATOM 4167 C CA . ALA B 1 245 ? -16.406 23.438 11.039 1 94.62 245 ALA B CA 1
ATOM 4168 C C . ALA B 1 245 ? -16.547 23.422 12.562 1 94.62 245 ALA B C 1
ATOM 4170 O O . ALA B 1 245 ? -17.547 22.938 13.102 1 94.62 245 ALA B O 1
ATOM 4171 N N . ALA B 1 246 ? -15.539 23.984 13.195 1 93.94 246 ALA B N 1
ATOM 4172 C CA . ALA B 1 246 ? -15.562 24.047 14.656 1 93.94 246 ALA B CA 1
ATOM 4173 C C . ALA B 1 246 ? -16.375 25.25 15.141 1 93.94 246 ALA B C 1
ATOM 4175 O O . ALA B 1 246 ? -16.562 25.422 16.344 1 93.94 246 ALA B O 1
ATOM 4176 N N . GLY B 1 247 ? -16.812 26.125 14.195 1 93.75 247 GLY B N 1
ATOM 4177 C CA . GLY B 1 247 ? -17.672 27.234 14.555 1 93.75 247 GLY B CA 1
ATOM 4178 C C . GLY B 1 247 ? -16.953 28.562 14.602 1 93.75 247 GLY B C 1
ATOM 4179 O O . GLY B 1 247 ? -17.516 29.562 15.055 1 93.75 247 GLY B O 1
ATOM 4180 N N . LEU B 1 248 ? -15.727 28.625 14.164 1 92.19 248 LEU B N 1
ATOM 4181 C CA . LEU B 1 248 ? -15.016 29.906 14.141 1 92.19 248 LEU B CA 1
ATOM 4182 C C . LEU B 1 248 ? -15.508 30.781 12.992 1 92.19 248 LEU B C 1
ATOM 4184 O O . LEU B 1 248 ? -15.812 30.281 11.906 1 92.19 248 LEU B O 1
ATOM 4188 N N . THR B 1 249 ? -15.516 32.094 13.289 1 93.06 249 THR B N 1
ATOM 4189 C CA . THR B 1 249 ? -15.922 33.062 12.273 1 93.06 249 THR B CA 1
ATOM 4190 C C . THR B 1 249 ? -14.789 33.312 11.273 1 93.06 249 THR B C 1
ATOM 4192 O O . THR B 1 249 ? -13.633 32.969 11.539 1 93.06 249 THR B O 1
ATOM 4195 N N . ALA B 1 250 ? -15.141 33.875 10.203 1 92.81 250 ALA B N 1
ATOM 4196 C CA . ALA B 1 250 ? -14.156 34.219 9.18 1 92.81 250 ALA B CA 1
ATOM 4197 C C . ALA B 1 250 ? -13.055 35.094 9.742 1 92.81 250 ALA B C 1
ATOM 4199 O O . ALA B 1 250 ? -11.875 34.906 9.43 1 92.81 250 ALA B O 1
ATOM 4200 N N . CYS B 1 251 ? -13.422 36 10.562 1 90.56 251 CYS B N 1
ATOM 4201 C CA . CYS B 1 251 ? -12.461 36.906 11.172 1 90.56 251 CYS B CA 1
ATOM 4202 C C . CYS B 1 251 ? -11.531 36.156 12.117 1 90.56 251 CYS B C 1
ATOM 4204 O O . CYS B 1 251 ? -10.32 36.406 12.133 1 90.56 251 CYS B O 1
ATOM 4206 N N . GLU B 1 252 ? -12.086 35.25 12.844 1 87.81 252 GLU B N 1
ATOM 4207 C CA . GLU B 1 252 ? -11.273 34.469 13.766 1 87.81 252 GLU B CA 1
ATOM 4208 C C . GLU B 1 252 ? -10.297 33.562 13.008 1 87.81 252 GLU B C 1
ATOM 4210 O O . GLU B 1 252 ? -9.141 33.438 13.406 1 87.81 252 GLU B O 1
ATOM 4215 N N . ILE B 1 253 ? -10.766 33 11.969 1 90.56 253 ILE B N 1
ATOM 4216 C CA . ILE B 1 253 ? -9.945 32.094 11.148 1 90.56 253 ILE B CA 1
ATOM 4217 C C . ILE B 1 253 ? -8.812 32.906 10.5 1 90.56 253 ILE B C 1
ATOM 4219 O O . ILE B 1 253 ? -7.66 32.469 10.508 1 90.56 253 ILE B O 1
ATOM 4223 N N . ASP B 1 254 ? -9.141 34.031 10.023 1 87.56 254 ASP B N 1
ATOM 4224 C CA . ASP B 1 254 ? -8.133 34.906 9.414 1 87.56 254 ASP B CA 1
ATOM 4225 C C . ASP B 1 254 ? -7.039 35.25 10.422 1 87.56 254 ASP B C 1
ATOM 4227 O O . ASP B 1 254 ? -5.852 35.25 10.086 1 87.56 254 ASP B O 1
ATOM 4231 N N . ARG B 1 255 ? -7.438 35.562 11.562 1 83.56 255 ARG B N 1
ATOM 4232 C CA . ARG B 1 255 ? -6.48 35.906 12.609 1 83.56 255 ARG B CA 1
ATOM 4233 C C . ARG B 1 255 ? -5.602 34.688 12.953 1 83.56 255 ARG B C 1
ATOM 4235 O O . ARG B 1 255 ? -4.387 34.844 13.102 1 83.56 255 ARG B O 1
ATOM 4242 N N . ALA B 1 256 ? -6.258 33.594 13.031 1 80.81 256 ALA B N 1
ATOM 4243 C CA . ALA B 1 256 ? -5.535 32.375 13.375 1 80.81 256 ALA B CA 1
ATOM 4244 C C . ALA B 1 256 ? -4.527 32 12.297 1 80.81 256 ALA B C 1
ATOM 4246 O O . ALA B 1 256 ? -3.396 31.609 12.594 1 80.81 256 ALA B O 1
ATOM 4247 N N . MET B 1 257 ? -4.945 32.188 11.094 1 82.19 257 MET B N 1
ATOM 4248 C CA . MET B 1 257 ? -4.133 31.719 9.969 1 82.19 257 MET B CA 1
ATOM 4249 C C . MET B 1 257 ? -3.061 32.75 9.625 1 82.19 257 MET B C 1
ATOM 4251 O O . MET B 1 257 ? -2.033 32.406 9.031 1 82.19 257 MET B O 1
ATOM 4255 N N . SER B 1 258 ? -3.355 34.031 9.914 1 78.94 258 SER B N 1
ATOM 4256 C CA . SER B 1 258 ? -2.414 35.094 9.594 1 78.94 258 SER B CA 1
ATOM 4257 C C . SER B 1 258 ? -1.088 34.906 10.32 1 78.94 258 SER B C 1
ATOM 4259 O O . SER B 1 258 ? -0.021 35.156 9.758 1 78.94 258 SER B O 1
ATOM 4261 N N . ALA B 1 259 ? -1.164 34.406 11.523 1 69.56 259 ALA B N 1
ATOM 4262 C CA . ALA B 1 259 ? 0.063 34.188 12.289 1 69.56 259 ALA B CA 1
ATOM 4263 C C . ALA B 1 259 ? 0.914 33.094 11.664 1 69.56 259 ALA B C 1
ATOM 4265 O O . ALA B 1 259 ? 2.135 33.25 11.547 1 69.56 259 ALA B O 1
ATOM 4266 N N . CYS B 1 260 ? 0.328 32.062 11.133 1 69.56 260 CYS B N 1
ATOM 4267 C CA . CYS B 1 260 ? 1.029 30.922 10.562 1 69.56 260 CYS B CA 1
ATOM 4268 C C . CYS B 1 260 ? 1.481 31.219 9.141 1 69.56 260 CYS B C 1
ATOM 4270 O O . CYS B 1 260 ? 2.459 30.641 8.664 1 69.56 260 CYS B O 1
ATOM 4272 N N . GLY B 1 261 ? 0.843 32.219 8.586 1 74.44 261 GLY B N 1
ATOM 4273 C CA . GLY B 1 261 ? 1.112 32.5 7.188 1 74.44 261 GLY B CA 1
ATOM 4274 C C . GLY B 1 261 ? 2.033 33.688 6.988 1 74.44 261 GLY B C 1
ATOM 4275 O O .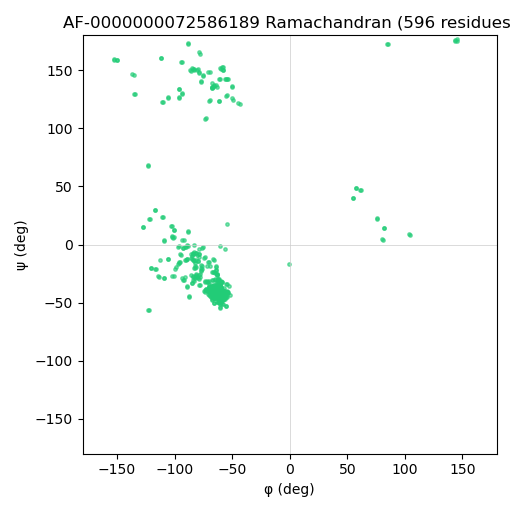 GLY B 1 261 ? 2.297 34.094 5.855 1 74.44 261 GLY B O 1
ATOM 4276 N N . ALA B 1 262 ? 2.545 34.156 8.125 1 79 262 ALA B N 1
ATOM 4277 C CA . ALA B 1 262 ? 3.484 35.281 7.984 1 79 262 ALA B CA 1
ATOM 4278 C C . ALA B 1 262 ? 4.73 34.844 7.211 1 79 262 ALA B C 1
ATOM 4280 O O . ALA B 1 262 ? 5.246 33.75 7.41 1 79 262 ALA B O 1
ATOM 4281 N N . PRO B 1 263 ? 5.145 35.719 6.301 1 82.12 263 PRO B N 1
ATOM 4282 C CA . PRO B 1 263 ? 6.273 35.344 5.441 1 82.12 263 PRO B CA 1
ATOM 4283 C C . PRO B 1 263 ? 7.5 34.906 6.234 1 82.12 263 PRO B C 1
ATOM 4285 O O . PRO B 1 263 ? 8.148 33.906 5.871 1 82.12 263 PRO B O 1
ATOM 4288 N N . ASP B 1 264 ? 7.773 35.625 7.281 1 83.5 264 ASP B N 1
ATOM 4289 C CA . ASP B 1 264 ? 8.938 35.25 8.094 1 83.5 264 ASP B CA 1
ATOM 4290 C C . ASP B 1 264 ? 8.758 33.875 8.734 1 83.5 264 ASP B C 1
ATOM 4292 O O . ASP B 1 264 ? 9.711 33.094 8.805 1 83.5 264 ASP B O 1
ATOM 4296 N N . ALA B 1 265 ? 7.617 33.656 9.18 1 80.06 265 ALA B N 1
ATOM 4297 C CA . ALA B 1 265 ? 7.332 32.344 9.797 1 80.06 265 ALA B CA 1
ATOM 4298 C C . ALA B 1 265 ? 7.414 31.219 8.766 1 80.06 265 ALA B C 1
ATOM 4300 O O . ALA B 1 265 ? 7.961 30.156 9.055 1 80.06 265 ALA B O 1
ATOM 4301 N N . MET B 1 266 ? 6.926 31.469 7.629 1 82.81 266 MET B N 1
ATOM 4302 C CA . MET B 1 266 ? 6.961 30.484 6.555 1 82.81 266 MET B CA 1
ATOM 4303 C C . MET B 1 266 ? 8.398 30.203 6.125 1 82.81 266 MET B C 1
ATOM 4305 O O . MET B 1 266 ? 8.766 29.047 5.891 1 82.81 266 MET B O 1
ATOM 4309 N N . GLN B 1 267 ? 9.133 31.266 6.051 1 85.81 267 GLN B N 1
ATOM 4310 C CA . GLN B 1 267 ? 10.531 31.125 5.66 1 85.81 267 GLN B CA 1
ATOM 4311 C C . GLN B 1 267 ? 11.312 30.328 6.707 1 85.81 267 GLN B C 1
ATOM 4313 O O . GLN B 1 267 ? 12.156 29.484 6.363 1 85.81 267 GLN B O 1
ATOM 4318 N N . ARG B 1 268 ? 11.078 30.578 7.918 1 84.06 268 ARG B N 1
ATOM 4319 C CA . ARG B 1 268 ? 11.742 29.859 9 1 84.06 268 ARG B CA 1
ATOM 4320 C C . ARG B 1 268 ? 11.359 28.375 8.984 1 84.06 268 ARG B C 1
ATOM 4322 O O . ARG B 1 268 ? 12.219 27.516 9.133 1 84.06 268 ARG B O 1
ATOM 4329 N N . ARG B 1 269 ? 10.125 28.172 8.781 1 81.62 269 ARG B N 1
ATOM 4330 C CA . ARG B 1 269 ? 9.641 26.797 8.711 1 81.62 269 ARG B CA 1
ATOM 4331 C C . ARG B 1 269 ? 10.273 26.047 7.543 1 81.62 269 ARG B C 1
ATOM 4333 O O . ARG B 1 269 ? 10.68 24.891 7.684 1 81.62 269 ARG B O 1
ATOM 4340 N N . ARG B 1 270 ? 10.32 26.703 6.488 1 86.88 270 ARG B N 1
ATOM 4341 C CA . ARG B 1 270 ? 10.93 26.109 5.305 1 86.88 270 ARG B CA 1
ATOM 4342 C C . ARG B 1 270 ? 12.398 25.766 5.551 1 86.88 270 ARG B C 1
ATOM 4344 O O . ARG B 1 270 ? 12.844 24.656 5.27 1 86.88 270 ARG B O 1
ATOM 4351 N N . ALA B 1 271 ? 13.117 26.75 6.047 1 86.12 271 ALA B N 1
ATOM 4352 C CA . ALA B 1 271 ? 14.547 26.578 6.281 1 86.12 271 ALA B CA 1
ATOM 4353 C C . ALA B 1 271 ? 14.812 25.438 7.254 1 86.12 271 ALA B C 1
ATOM 4355 O O . ALA B 1 271 ? 15.734 24.641 7.055 1 86.12 271 ALA B O 1
ATOM 4356 N N . GLN B 1 272 ? 14.047 25.328 8.188 1 83.44 272 GLN B N 1
ATOM 4357 C CA . GLN B 1 272 ? 14.219 24.297 9.203 1 83.44 272 GLN B CA 1
ATOM 4358 C C . GLN B 1 272 ? 13.836 22.922 8.656 1 83.44 272 GLN B C 1
ATOM 4360 O O . GLN B 1 272 ? 14.523 21.938 8.93 1 83.44 272 GLN B O 1
ATOM 4365 N N . SER B 1 273 ? 12.828 22.875 7.902 1 86.06 273 SER B N 1
ATOM 4366 C CA . SER B 1 273 ? 12.289 21.594 7.453 1 86.06 273 SER B CA 1
ATOM 4367 C C . SER B 1 273 ? 13.078 21.047 6.266 1 86.06 273 SER B C 1
ATOM 4369 O O . SER B 1 273 ? 13.148 19.844 6.07 1 86.06 273 SER B O 1
ATOM 4371 N N . ALA B 1 274 ? 13.688 21.953 5.539 1 91.44 274 ALA B N 1
ATOM 4372 C CA . ALA B 1 274 ? 14.242 21.531 4.254 1 91.44 274 ALA B CA 1
ATOM 4373 C C . ALA B 1 274 ? 15.695 21.109 4.395 1 91.44 274 ALA B C 1
ATOM 4375 O O . ALA B 1 274 ? 16.312 20.672 3.426 1 91.44 274 ALA B O 1
ATOM 4376 N N . ARG B 1 275 ? 16.297 21.219 5.555 1 90.12 275 ARG B N 1
ATOM 4377 C CA . ARG B 1 275 ? 17.719 20.984 5.75 1 90.12 275 ARG B CA 1
ATOM 4378 C C . ARG B 1 275 ? 18.125 19.594 5.262 1 90.12 275 ARG B C 1
ATOM 4380 O O . ARG B 1 275 ? 19.031 19.453 4.453 1 90.12 275 ARG B O 1
ATOM 4387 N N . GLN B 1 276 ? 17.438 18.594 5.738 1 91.56 276 GLN B N 1
ATOM 4388 C CA . GLN B 1 276 ? 17.766 17.234 5.367 1 91.56 276 GLN B CA 1
ATOM 4389 C C . GLN B 1 276 ? 17.516 16.984 3.883 1 91.56 276 GLN B C 1
ATOM 4391 O O . GLN B 1 276 ? 18.266 16.25 3.229 1 91.56 276 GLN B O 1
ATOM 4396 N N . THR B 1 277 ? 16.469 17.562 3.381 1 95.12 277 THR B N 1
ATOM 4397 C CA . THR B 1 277 ? 16.141 17.438 1.966 1 95.12 277 THR B CA 1
ATOM 4398 C C . THR B 1 277 ? 17.25 18.016 1.094 1 95.12 277 THR B C 1
ATOM 4400 O O . THR B 1 277 ? 17.719 17.375 0.153 1 95.12 277 THR B O 1
ATOM 4403 N N . LEU B 1 278 ? 17.703 19.172 1.461 1 94.88 278 LEU B N 1
ATOM 4404 C CA . LEU B 1 278 ? 18.734 19.828 0.683 1 94.88 278 LEU B CA 1
ATOM 4405 C C . LEU B 1 278 ? 20.047 19.062 0.771 1 94.88 278 LEU B C 1
ATOM 4407 O O . LEU B 1 278 ? 20.781 18.953 -0.216 1 94.88 278 LEU B O 1
ATOM 4411 N N . HIS B 1 279 ? 20.328 18.547 1.88 1 94.19 279 HIS B N 1
ATOM 4412 C CA . HIS B 1 279 ? 21.516 17.719 2.031 1 94.19 279 HIS B CA 1
ATOM 4413 C C . HIS B 1 279 ? 21.453 16.5 1.124 1 94.19 279 HIS B C 1
ATOM 4415 O O . HIS B 1 279 ? 22.422 16.172 0.441 1 94.19 279 HIS B O 1
ATOM 4421 N N . ALA B 1 280 ? 20.344 15.797 1.107 1 95.12 280 ALA B N 1
ATOM 4422 C CA . ALA B 1 280 ? 20.156 14.609 0.283 1 95.12 280 ALA B CA 1
ATOM 4423 C C . ALA B 1 280 ? 20.312 14.938 -1.198 1 95.12 280 ALA B C 1
ATOM 4425 O O . ALA B 1 280 ? 20.969 14.195 -1.937 1 95.12 280 ALA B O 1
ATOM 4426 N N . LEU B 1 281 ? 19.75 16.047 -1.597 1 97.25 281 LEU B N 1
ATOM 4427 C CA . LEU B 1 281 ? 19.812 16.453 -2.998 1 97.25 281 LEU B CA 1
ATOM 4428 C C . LEU B 1 281 ? 21.25 16.766 -3.4 1 97.25 281 LEU B C 1
ATOM 4430 O O . LEU B 1 281 ? 21.703 16.375 -4.48 1 97.25 281 LEU B O 1
ATOM 4434 N N . ARG B 1 282 ? 21.984 17.422 -2.564 1 96.19 282 ARG B N 1
ATOM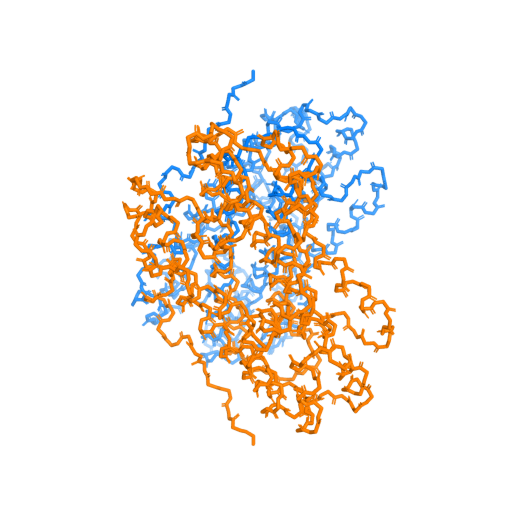 4435 C CA . ARG B 1 282 ? 23.375 17.75 -2.844 1 96.19 282 ARG B CA 1
ATOM 4436 C C . ARG B 1 282 ? 24.25 16.5 -2.896 1 96.19 282 ARG B C 1
ATOM 4438 O O . ARG B 1 282 ? 25.078 16.359 -3.795 1 96.19 282 ARG B O 1
ATOM 4445 N N . ALA B 1 283 ? 24.047 15.664 -1.983 1 94.88 283 ALA B N 1
ATOM 4446 C CA . ALA B 1 283 ? 24.812 14.422 -1.924 1 94.88 283 ALA B CA 1
ATOM 4447 C C . ALA B 1 283 ? 24.625 13.594 -3.191 1 94.88 283 ALA B C 1
ATOM 4449 O O . ALA B 1 283 ? 25.547 12.922 -3.646 1 94.88 283 ALA B O 1
ATOM 4450 N N . ALA B 1 284 ? 23.484 13.68 -3.777 1 96.38 284 ALA B N 1
ATOM 4451 C CA . ALA B 1 284 ? 23.172 12.906 -4.977 1 96.38 284 ALA B CA 1
ATOM 4452 C C . ALA B 1 284 ? 23.656 13.625 -6.234 1 96.38 284 ALA B C 1
ATOM 4454 O O . ALA B 1 284 ? 23.609 13.062 -7.332 1 96.38 284 ALA B O 1
ATOM 4455 N N . GLY B 1 285 ? 24.047 14.906 -6.055 1 95.69 285 GLY B N 1
ATOM 4456 C CA . GLY B 1 285 ? 24.422 15.719 -7.203 1 95.69 285 GLY B CA 1
ATOM 4457 C C . GLY B 1 285 ? 23.234 16.312 -7.922 1 95.69 285 GLY B C 1
ATOM 4458 O O . GLY B 1 285 ? 23.344 16.797 -9.055 1 95.69 285 GLY B O 1
ATOM 4459 N N . ALA B 1 286 ? 22.125 16.266 -7.293 1 96.69 286 ALA B N 1
ATOM 4460 C CA . ALA B 1 286 ? 20.891 16.75 -7.906 1 96.69 286 ALA B CA 1
ATOM 4461 C C . ALA B 1 286 ? 20.672 18.234 -7.633 1 96.69 286 ALA B C 1
ATOM 4463 O O . ALA B 1 286 ? 19.766 18.844 -8.188 1 96.69 286 ALA B O 1
ATOM 4464 N N . LEU B 1 287 ? 21.406 18.766 -6.742 1 94.62 287 LEU B N 1
ATOM 4465 C CA . LEU B 1 287 ? 21.344 20.172 -6.371 1 94.62 287 LEU B CA 1
ATOM 4466 C C . LEU B 1 287 ? 22.75 20.766 -6.262 1 94.62 287 LEU B C 1
ATOM 4468 O O . LEU B 1 287 ? 23.625 20.203 -5.613 1 94.62 287 LEU B O 1
ATOM 4472 N N . GLU B 1 288 ? 22.875 21.875 -6.938 1 89.25 288 GLU B N 1
ATOM 4473 C CA . GLU B 1 288 ? 24.156 22.562 -6.844 1 89.25 288 GLU B CA 1
ATOM 4474 C C . GLU B 1 288 ? 24.25 23.375 -5.562 1 89.25 288 GLU B C 1
ATOM 4476 O O . GLU B 1 288 ? 23.266 23.953 -5.105 1 89.25 288 GLU B O 1
ATOM 4481 N N . ALA B 1 289 ? 25.406 23.531 -5.078 1 81.06 289 ALA B N 1
ATOM 4482 C CA . ALA B 1 289 ? 25.656 24.219 -3.812 1 81.06 289 ALA B CA 1
ATOM 4483 C C . ALA B 1 289 ? 25.141 25.656 -3.867 1 81.06 289 ALA B C 1
ATOM 4485 O O . ALA B 1 289 ? 24.562 26.156 -2.895 1 81.06 289 ALA B O 1
ATOM 4486 N N . GLY B 1 290 ? 25.297 26.281 -4.922 1 79 290 GLY B N 1
ATOM 4487 C CA . GLY B 1 290 ? 24.906 27.672 -5.051 1 79 290 GLY B CA 1
ATOM 4488 C C . GLY B 1 290 ? 23.406 27.891 -5.035 1 79 290 GLY B C 1
ATOM 4489 O O . GLY B 1 290 ? 22.922 28.969 -4.676 1 79 290 GLY B O 1
ATOM 4490 N N . GLU B 1 291 ? 22.672 26.875 -5.281 1 83.19 291 GLU B N 1
ATOM 4491 C CA . GLU B 1 291 ? 21.219 26.984 -5.383 1 83.19 291 GLU B CA 1
ATOM 4492 C C . GLU B 1 291 ? 20.562 26.609 -4.059 1 83.19 291 GLU B C 1
ATOM 4494 O O . GLU B 1 291 ? 19.391 26.953 -3.838 1 83.19 291 GLU B O 1
ATOM 4499 N N . SER B 1 292 ? 21.266 25.969 -3.199 1 82.5 292 SER B N 1
ATOM 4500 C CA . SER B 1 292 ? 20.703 25.422 -1.97 1 82.5 292 SER B CA 1
ATOM 4501 C C . SER B 1 292 ? 20.172 26.516 -1.057 1 82.5 292 SER B C 1
ATOM 4503 O O . SER B 1 292 ? 19.078 26.406 -0.519 1 82.5 292 SER B O 1
ATOM 4505 N N . ALA B 1 293 ? 20.922 27.547 -1.013 1 80.62 293 ALA B N 1
ATOM 4506 C CA . ALA B 1 293 ? 20.531 28.656 -0.131 1 80.62 293 ALA B CA 1
ATOM 4507 C C . ALA B 1 293 ? 19.25 29.328 -0.622 1 80.62 293 ALA B C 1
ATOM 4509 O O . ALA B 1 293 ? 18.375 29.656 0.175 1 80.62 293 ALA B O 1
ATOM 4510 N N . ALA B 1 294 ? 19.188 29.438 -1.853 1 83.06 294 ALA B N 1
ATOM 4511 C CA . ALA B 1 294 ? 18.016 30.078 -2.434 1 83.06 294 ALA B CA 1
ATOM 4512 C C . ALA B 1 294 ? 16.766 29.219 -2.236 1 83.06 294 ALA B C 1
ATOM 4514 O O . ALA B 1 294 ? 15.68 29.75 -1.945 1 83.06 294 ALA B O 1
ATOM 4515 N N . ILE B 1 295 ? 16.906 28 -2.303 1 83.88 295 ILE B N 1
ATOM 4516 C CA . ILE B 1 295 ? 15.789 27.094 -2.137 1 83.88 295 ILE B CA 1
ATOM 4517 C C . ILE B 1 295 ? 15.367 27.047 -0.669 1 83.88 295 ILE B C 1
ATOM 4519 O O . ILE B 1 295 ? 14.18 27.047 -0.354 1 83.88 295 ILE B O 1
ATOM 4523 N N . ALA B 1 296 ? 16.344 27.078 0.198 1 81.06 296 ALA B N 1
ATOM 4524 C CA . ALA B 1 296 ? 16.062 27.031 1.63 1 81.06 296 ALA B CA 1
ATOM 4525 C C . ALA B 1 296 ? 15.234 28.234 2.061 1 81.06 296 ALA B C 1
ATOM 4527 O O . ALA B 1 296 ? 14.367 28.125 2.932 1 81.06 296 ALA B O 1
ATOM 4528 N N . LEU B 1 297 ? 15.492 29.328 1.331 1 77.69 297 LEU B N 1
ATOM 4529 C CA . LEU B 1 297 ? 14.836 30.578 1.72 1 77.69 297 LEU B CA 1
ATOM 4530 C C . LEU B 1 297 ? 13.578 30.812 0.893 1 77.69 297 LEU B C 1
ATOM 4532 O O . LEU B 1 297 ? 12.836 31.766 1.146 1 77.69 297 LEU B O 1
ATOM 4536 N N . GLY B 1 298 ? 13.312 29.922 -0.022 1 75.44 298 GLY B N 1
ATOM 4537 C CA . GLY B 1 298 ? 12.133 30.047 -0.862 1 75.44 298 GLY B CA 1
ATOM 4538 C C . GLY B 1 298 ? 12.281 31.094 -1.943 1 75.44 298 GLY B C 1
ATOM 4539 O O . GLY B 1 298 ? 11.297 31.672 -2.398 1 75.44 298 GLY B O 1
ATOM 4540 N N . ASN B 1 299 ? 13.555 31.406 -2.279 1 69.56 299 ASN B N 1
ATOM 4541 C CA . ASN B 1 299 ? 13.844 32.469 -3.25 1 69.56 299 ASN B CA 1
ATOM 4542 C C . ASN B 1 299 ? 14.172 31.891 -4.621 1 69.56 299 ASN B C 1
ATOM 4544 O O . ASN B 1 299 ? 14.594 32.625 -5.523 1 69.56 299 ASN B O 1
ATOM 4548 N N . ALA B 1 300 ? 13.977 30.609 -4.629 1 68.38 300 ALA B N 1
ATOM 4549 C CA . ALA B 1 300 ? 14.32 29.969 -5.895 1 68.38 300 ALA B CA 1
ATOM 4550 C C . ALA B 1 300 ? 13.078 29.766 -6.762 1 68.38 300 ALA B C 1
ATOM 4552 O O . ALA B 1 300 ? 11.977 29.594 -6.246 1 68.38 300 ALA B O 1
#

InterP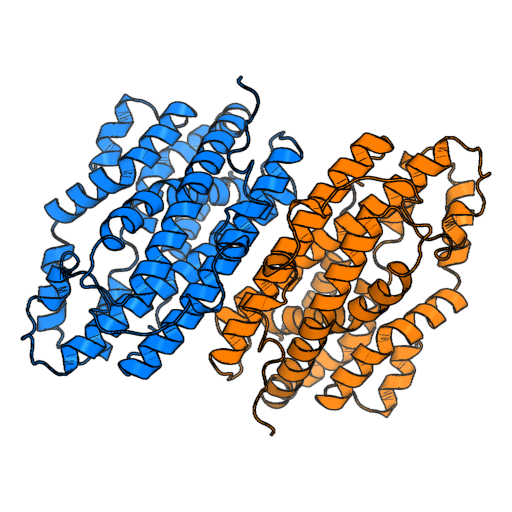ro domains:
  IPR009078 Ferritin-like superfamily [SSF47240] (60-225)
  IPR012348 Ribonucleotide reductase-like [G3DSA:1.10.620.20] (4-294)
  IPR025859 AurF/CmlI [PF11583] (60-280)

Secondary structure (DSSP, 8-state):
------S-TTHHHHSHHHH--GGGTT----SBSS-GGGTHHHHTS-TT-HHHHHHHHHHHHHHHHHHHHHIIIIIHHHHHHHHTT-SSS---HHHHHHHHHHHHHHHHHHHHHHHHHHHHHHHH-----SSPPSHHHHHHHHHHT-TTS-HHHHHHHHHHHHHHHHHHHHHHHHT-TTB-HHHHHHHHHHHHHHHHHHHHHHHHHHHHGGGS-HHHHHHHGGGHHHHHHHHHSTTHHHHHHHHHHTT--HHHHHHHHHHHT-HHHHHHHHHHHSHHHHHHHHHTTSS-HHHHHHHHHT--/------S-TTHHHHSHHHH--GGGTT----SBSS-GGGTTTTTTS-TT-HHHHHHHHHHHHHHHHHHHHHIIIIIHHHHHHHHTT-SSS---HHHHHHHHHHHHHHHHHHHHHHHHHHHHHHHH-----SSPPSHHHHHHHHHHT-TTS-HHHHHHHHHHHHHHHHHHHHHHHTT-TTB-HHHHHHHHHHHHHHHHHHHHHHHHHHHHGGGS-HHHHHHHGGGHHHHHHHHHSTTHHHHHHHHHHTT--HHHHHHHHHHHT-HHHHHHHHHHHSHHHHHHHHHTTSS-HHHHHHHHHT--

Organism: Burkholderia pseudomallei (strain K96243) (NCBI:txid272560)

Solvent-accessible surface area (backbone atoms only — not comparable to full-atom values): 31267 Å² total; per-residue (Å²): 129,83,76,89,74,77,67,55,86,55,38,68,63,60,34,50,58,35,48,58,56,56,80,71,56,74,67,59,74,71,57,37,72,52,64,58,85,72,24,55,49,55,63,83,51,57,90,84,40,77,42,49,53,16,25,34,30,10,42,41,35,42,52,35,50,40,49,33,48,46,33,56,69,45,48,36,53,39,25,46,36,50,62,66,58,54,63,74,53,88,77,56,70,68,60,32,40,49,31,28,49,49,33,25,45,39,29,37,51,30,29,53,32,49,53,48,39,53,51,41,26,73,75,41,68,28,60,77,57,87,65,72,68,41,35,61,56,47,53,50,53,55,49,64,74,36,82,88,50,59,65,58,52,54,48,41,53,50,41,38,44,49,39,26,28,49,44,54,66,32,56,69,54,35,73,44,81,60,30,17,49,46,58,27,51,52,32,43,46,51,32,61,49,30,56,37,45,25,52,43,41,35,53,47,43,41,62,41,51,77,62,45,54,66,71,55,52,63,65,51,47,76,44,56,49,58,50,53,47,27,73,74,60,41,50,59,66,44,44,49,48,15,35,42,76,32,67,48,49,73,67,54,46,49,57,18,47,46,63,64,61,30,67,69,51,44,34,51,50,40,39,68,32,37,49,57,30,52,50,38,33,38,75,32,65,61,38,57,78,84,50,49,61,33,37,36,59,66,72,94,130,83,76,90,73,78,67,56,85,56,38,66,64,60,33,49,59,35,48,58,56,56,79,69,55,75,65,60,73,71,58,35,72,51,66,62,78,73,45,40,54,60,62,81,52,59,89,83,40,78,42,49,53,17,26,34,30,9,42,40,35,42,53,35,50,39,49,33,47,46,32,57,70,46,46,37,53,37,24,45,36,49,61,67,59,56,64,72,53,88,77,56,70,67,59,30,42,50,31,29,50,49,34,25,44,38,28,37,50,31,28,52,33,48,54,48,38,53,51,40,26,73,76,41,67,27,58,78,55,86,65,71,67,40,34,62,58,47,53,50,54,55,49,65,75,35,81,89,50,60,65,57,52,54,49,41,53,49,39,38,44,51,40,27,27,46,40,53,65,33,58,68,55,34,74,44,80,62,28,16,50,46,56,26,51,51,32,44,46,50,31,63,48,28,54,39,46,24,51,42,40,36,52,47,42,40,61,42,51,77,62,46,57,69,70,53,52,63,64,50,49,77,44,55,51,58,50,52,46,29,72,73,60,39,49,60,66,44,44,50,48,16,33,43,74,32,67,48,49,72,69,55,47,50,56,17,46,47,59,64,62,30,67,68,52,44,34,50,50,39,39,64,31,36,48,57,31,51,50,38,32,38,74,33,65,61,38,57,77,83,51,48,61,34,37,36,58,66,73,94

pLDDT: mean 89.47, std 9.51, range [43.41, 98.69]

Nearest PDB structures (foldseek):
  5hyh-assembly1_A  TM=8.267E-01  e=7.389E-07  Streptomyces venezuelae ATCC 10712
  3chu-assembly1_A  TM=7.877E-01  e=8.442E-07  unclassified
  3chh-assembly1_B  TM=7.555E-01  e=7.389E-07  unclassified
  2jcd-assembly1_B  TM=8.192E-01  e=4.371E-06  Streptomyces thioluteus
  3cht-assembly1_B  TM=7.477E-01  e=1.102E-06  unclassified